Protein AF-0000000085979851 (afdb_homodimer)

Structure (mmCIF, N/CA/C/O backbone):
data_AF-0000000085979851-model_v1
#
loop_
_entity.id
_entity.type
_entity.pdbx_description
1 polymer 'Cytochrome c oxidase assembly factor 7 homolog'
#
loop_
_atom_site.group_PDB
_atom_site.id
_atom_site.type_symbol
_atom_site.label_atom_id
_atom_site.label_alt_id
_atom_site.label_comp_id
_atom_site.label_asym_id
_atom_site.label_entity_id
_atom_site.label_seq_id
_atom_site.pdbx_PDB_ins_code
_atom_site.Cartn_x
_atom_site.Cartn_y
_atom_site.Cartn_z
_atom_site.occupancy
_atom_site.B_iso_or_equiv
_atom_site.auth_seq_id
_atom_site.auth_comp_id
_atom_site.auth_asym_id
_atom_site.auth_atom_id
_atom_site.pdbx_PDB_model_num
ATOM 1 N N . MET A 1 1 ? -24.453 22.016 9.008 1 30.73 1 MET A N 1
ATOM 2 C CA . MET A 1 1 ? -23.656 22.031 10.234 1 30.73 1 MET A CA 1
ATOM 3 C C . MET A 1 1 ? -23.609 20.656 10.883 1 30.73 1 MET A C 1
ATOM 5 O O . MET A 1 1 ? -24.609 20.203 11.453 1 30.73 1 MET A O 1
ATOM 9 N N . ALA A 1 2 ? -22.734 19.75 10.273 1 41.22 2 ALA A N 1
ATOM 10 C CA . ALA A 1 2 ? -22.844 18.312 10.016 1 41.22 2 ALA A CA 1
ATOM 11 C C . ALA A 1 2 ? -22.906 17.531 11.32 1 41.22 2 ALA A C 1
ATOM 13 O O . ALA A 1 2 ? -23.562 16.484 11.398 1 41.22 2 ALA A O 1
ATOM 14 N N . PHE A 1 3 ? -21.938 17.766 12.172 1 48.91 3 PHE A N 1
ATOM 15 C CA . PHE A 1 3 ? -21.828 16.953 13.367 1 48.91 3 PHE A CA 1
ATOM 16 C C . PHE A 1 3 ? -22.75 17.469 14.469 1 48.91 3 PHE A C 1
ATOM 18 O O . PHE A 1 3 ? -22.375 17.469 15.641 1 48.91 3 PHE A O 1
ATOM 25 N N . GLY A 1 4 ? -24.047 17.828 14.141 1 63.94 4 GLY A N 1
ATOM 26 C CA . GLY A 1 4 ? -25.078 18.078 15.133 1 63.94 4 GLY A CA 1
ATOM 27 C C . GLY A 1 4 ? -24.844 19.328 15.945 1 63.94 4 GLY A C 1
ATOM 28 O O . GLY A 1 4 ? -25.438 19.5 17.016 1 63.94 4 GLY A O 1
ATOM 29 N N . PHE A 1 5 ? -23.938 20.062 15.711 1 72.06 5 PHE A N 1
ATOM 30 C CA . PHE A 1 5 ? -23.734 21.25 16.531 1 72.06 5 PHE A CA 1
ATOM 31 C C . PHE A 1 5 ? -24.75 22.344 16.172 1 72.06 5 PHE A C 1
ATOM 33 O O . PHE A 1 5 ? -25.031 22.547 14.992 1 72.06 5 PHE A O 1
ATOM 40 N N . LYS A 1 6 ? -25.438 22.75 17.094 1 69.44 6 LYS A N 1
ATOM 41 C CA . LYS A 1 6 ? -26.562 23.656 16.953 1 69.44 6 LYS A CA 1
ATOM 42 C C . LYS A 1 6 ? -26.109 25.047 16.484 1 69.44 6 LYS A C 1
ATOM 44 O O . LYS A 1 6 ? -26.906 25.812 15.938 1 69.44 6 LYS A O 1
ATOM 49 N N . SER A 1 7 ? -24.781 25.281 16.766 1 83.12 7 SER A N 1
ATOM 50 C CA . SER A 1 7 ? -24.25 26.578 16.391 1 83.12 7 SER A CA 1
ATOM 51 C C . SER A 1 7 ? -22.734 26.531 16.234 1 83.12 7 SER A C 1
ATOM 53 O O . SER A 1 7 ? -22.094 25.578 16.672 1 83.12 7 SER A O 1
ATOM 55 N N . GLU A 1 8 ? -22.141 27.531 15.547 1 83.94 8 GLU A N 1
ATOM 56 C CA . GLU A 1 8 ? -20.703 27.719 15.414 1 83.94 8 GLU A CA 1
ATOM 57 C C . GLU A 1 8 ? -20.031 27.844 16.781 1 83.94 8 GLU A C 1
ATOM 59 O O . GLU A 1 8 ? -18.922 27.344 16.984 1 83.94 8 GLU A O 1
ATOM 64 N N . ASP A 1 9 ? -20.75 28.438 17.656 1 87.44 9 ASP A N 1
ATOM 65 C CA . ASP A 1 9 ? -20.234 28.625 19.016 1 87.44 9 ASP A CA 1
ATOM 66 C C . ASP A 1 9 ? -20.094 27.281 19.734 1 87.44 9 ASP A C 1
ATOM 68 O O . ASP A 1 9 ? -19.125 27.062 20.453 1 87.44 9 ASP A O 1
ATOM 72 N N . GLU A 1 10 ? -21.078 26.438 19.641 1 87.12 10 GLU A N 1
ATOM 73 C CA . GLU A 1 10 ? -21.031 25.109 20.25 1 87.12 10 GLU A CA 1
ATOM 74 C C . GLU A 1 10 ? -19.875 24.281 19.688 1 87.12 10 GLU A C 1
ATOM 76 O O . GLU A 1 10 ? -19.203 23.562 20.422 1 87.12 10 GLU A O 1
ATOM 81 N N . LEU A 1 11 ? -19.672 24.422 18.422 1 84.19 11 LEU A N 1
ATOM 82 C CA . LEU A 1 11 ? -18.562 23.734 17.766 1 84.19 11 LEU A CA 1
ATOM 83 C C . LEU A 1 11 ? -17.219 24.219 18.297 1 84.19 11 LEU A C 1
ATOM 85 O O . LEU A 1 11 ? -16.344 23.422 18.609 1 84.19 11 LEU A O 1
ATOM 89 N N . GLN A 1 12 ? -17.125 25.453 18.422 1 89.38 12 GLN A N 1
ATOM 90 C CA . GLN A 1 12 ? -15.883 26.047 18.906 1 89.38 12 GLN A CA 1
ATOM 91 C C . GLN A 1 12 ? -15.602 25.609 20.344 1 89.38 12 GLN A C 1
ATOM 93 O O . GLN A 1 12 ? -14.453 25.312 20.703 1 89.38 12 GLN A O 1
ATOM 98 N N . GLU A 1 13 ? -16.578 25.578 21.125 1 91.62 13 GLU A N 1
ATOM 99 C CA . GLU A 1 13 ? -16.422 25.125 22.5 1 91.62 13 GLU A CA 1
ATOM 100 C C . GLU A 1 13 ? -15.984 23.656 22.547 1 91.62 13 GLU A C 1
ATOM 102 O O . GLU A 1 13 ? -15.148 23.297 23.375 1 91.62 13 GLU A O 1
ATOM 107 N N . TYR A 1 14 ? -16.594 22.906 21.766 1 90.25 14 TYR A N 1
ATOM 108 C CA . TYR A 1 14 ? -16.234 21.5 21.703 1 90.25 14 TYR A CA 1
ATOM 109 C C . TYR A 1 14 ? -14.773 21.328 21.328 1 90.25 14 TYR A C 1
ATOM 111 O O . TYR A 1 14 ? -14.055 20.547 21.938 1 90.25 14 TYR A O 1
ATOM 119 N N . LEU A 1 15 ? -14.367 22.078 20.328 1 91.5 15 LEU A N 1
ATOM 120 C CA . LEU A 1 15 ? -12.984 21.984 19.859 1 91.5 15 LEU A CA 1
ATOM 121 C C . LEU A 1 15 ? -12.008 22.422 20.938 1 91.5 15 LEU A C 1
ATOM 123 O O . LEU A 1 15 ? -10.938 21.828 21.094 1 91.5 15 LEU A O 1
ATOM 127 N N . GLU A 1 16 ? -12.352 23.406 21.672 1 94 16 GLU A N 1
ATOM 128 C CA . GLU A 1 16 ? -11.5 23.859 22.766 1 94 16 GLU A CA 1
ATOM 129 C C . GLU A 1 16 ? -11.383 22.797 23.844 1 94 16 GLU A C 1
ATOM 131 O O . GLU A 1 16 ? -10.305 22.594 24.406 1 94 16 GLU A O 1
ATOM 136 N N . LYS A 1 17 ? -12.516 22.188 24.125 1 94.62 17 LYS A N 1
ATOM 137 C CA . LYS A 1 17 ? -12.5 21.094 25.109 1 94.62 17 LYS A CA 1
ATOM 138 C C . LYS A 1 17 ? -11.609 19.953 24.641 1 94.62 17 LYS A C 1
ATOM 140 O O . LYS A 1 17 ? -10.883 19.359 25.438 1 94.62 17 LYS A O 1
ATOM 145 N N . LEU A 1 18 ? -11.688 19.672 23.375 1 94.19 18 LEU A N 1
ATOM 146 C CA . LEU A 1 18 ? -10.852 18.625 22.797 1 94.19 18 LEU A CA 1
ATOM 147 C C . LEU A 1 18 ? -9.375 18.953 22.953 1 94.19 18 LEU A C 1
ATOM 149 O O . LEU A 1 18 ? -8.578 18.094 23.328 1 94.19 18 LEU A O 1
ATOM 153 N N . GLY A 1 19 ? -9.023 20.141 22.594 1 96.44 19 GLY A N 1
ATOM 154 C CA . GLY A 1 19 ? -7.656 20.578 22.781 1 96.44 19 GLY A CA 1
ATOM 155 C C . GLY A 1 19 ? -7.16 20.438 24.203 1 96.44 19 GLY A C 1
ATOM 156 O O . GLY A 1 19 ? -6.031 19.984 24.438 1 96.44 19 GLY A O 1
ATOM 157 N N . THR A 1 20 ? -8.016 20.797 25.109 1 96.56 20 THR A N 1
ATOM 158 C CA . THR A 1 20 ? -7.672 20.672 26.516 1 96.56 20 THR A CA 1
ATOM 159 C C . THR A 1 20 ? -7.449 19.219 26.906 1 96.56 20 THR A C 1
ATOM 161 O O . THR A 1 20 ? -6.52 18.891 27.641 1 96.56 20 THR A O 1
ATOM 164 N N . GLU A 1 21 ? -8.297 18.375 26.516 1 97.31 21 GLU A N 1
ATOM 165 C CA . GLU A 1 21 ? -8.156 16.953 26.797 1 97.31 21 GLU A CA 1
ATOM 166 C C . GLU A 1 21 ? -6.844 16.406 26.234 1 97.31 21 GLU A C 1
ATOM 168 O O . GLU A 1 21 ? -6.168 15.602 26.891 1 97.31 21 GLU A O 1
ATOM 173 N N . TYR A 1 22 ? -6.539 16.828 25.031 1 97.75 22 TYR A N 1
ATOM 174 C CA . TYR A 1 22 ? -5.301 16.359 24.438 1 97.75 22 TYR A CA 1
ATOM 175 C C . TYR A 1 22 ? -4.09 16.875 25.188 1 97.75 22 TYR A C 1
ATOM 177 O O . TYR A 1 22 ? -3.104 16.156 25.375 1 97.75 22 TYR A O 1
ATOM 185 N N . LYS A 1 23 ? -4.156 18.094 25.562 1 97.06 23 LYS A N 1
ATOM 186 C CA . LYS A 1 23 ? -3.068 18.672 26.344 1 97.06 23 LYS A CA 1
ATOM 187 C C . LYS A 1 23 ? -2.865 17.922 27.656 1 97.06 23 LYS A C 1
ATOM 189 O O . LYS A 1 23 ? -1.73 17.625 28.047 1 97.06 23 LYS A O 1
ATOM 194 N N . PHE A 1 24 ? -3.953 17.656 28.312 1 97.44 24 PHE A N 1
ATOM 195 C CA . PHE A 1 24 ? -3.883 16.906 29.562 1 97.44 24 PHE A CA 1
ATOM 196 C C . PHE A 1 24 ? -3.283 15.516 29.328 1 97.44 24 PHE A C 1
ATOM 198 O O . PHE A 1 24 ? -2.379 15.094 30.047 1 97.44 24 PHE A O 1
ATOM 205 N N . SER A 1 25 ? -3.754 14.828 28.328 1 97.31 25 SER A N 1
ATOM 206 C CA . SER A 1 25 ? -3.27 13.492 27.984 1 97.31 25 SER A CA 1
ATOM 207 C C . SER A 1 25 ? -1.78 13.516 27.656 1 97.31 25 SER A C 1
ATOM 209 O O . SER A 1 25 ? -1.038 12.609 28.062 1 97.31 25 SER A O 1
ATOM 211 N N . CYS A 1 26 ? -1.354 14.516 26.969 1 97 26 CYS A N 1
ATOM 212 C CA . CYS A 1 26 ? 0.036 14.617 26.531 1 97 26 CYS A CA 1
ATOM 213 C C . CYS A 1 26 ? 0.938 15.031 27.688 1 97 26 CYS A C 1
ATOM 215 O O . CYS A 1 26 ? 1.883 14.32 28.031 1 97 26 CYS A O 1
ATOM 217 N N . PHE A 1 27 ? 0.613 16.094 28.328 1 95.56 27 PHE A N 1
ATOM 218 C CA . PHE A 1 27 ? 1.57 16.719 29.234 1 95.56 27 PHE A CA 1
ATOM 219 C C . PHE A 1 27 ? 1.386 16.203 30.656 1 95.56 27 PHE A C 1
ATOM 221 O O . PHE A 1 27 ? 2.348 16.125 31.422 1 95.56 27 PHE A O 1
ATOM 228 N N . LYS A 1 28 ? 0.237 15.836 31.016 1 95.12 28 LYS A N 1
ATOM 229 C CA . LYS A 1 28 ? 0.011 15.352 32.375 1 95.12 28 LYS A CA 1
ATOM 230 C C . LYS A 1 28 ? 0.169 13.836 32.438 1 95.12 28 LYS A C 1
ATOM 232 O O . LYS A 1 28 ? 0.822 13.32 33.344 1 95.12 28 LYS A O 1
ATOM 237 N N . GLU A 1 29 ? -0.363 13.133 31.469 1 95.81 29 GLU A N 1
ATOM 238 C CA . GLU A 1 29 ? -0.353 11.68 31.516 1 95.81 29 GLU A CA 1
ATOM 239 C C . GLU A 1 29 ? 0.835 11.109 30.75 1 95.81 29 GLU A C 1
ATOM 241 O O . GLU A 1 29 ? 1.104 9.914 30.797 1 95.81 29 GLU A O 1
ATOM 246 N N . ASN A 1 30 ? 1.501 11.938 30.031 1 93.81 30 ASN A N 1
ATOM 247 C CA . ASN A 1 30 ? 2.623 11.523 29.203 1 93.81 30 ASN A CA 1
ATOM 248 C C . ASN A 1 30 ? 2.223 10.414 28.219 1 93.81 30 ASN A C 1
ATOM 250 O O . ASN A 1 30 ? 2.955 9.438 28.047 1 93.81 30 ASN A O 1
ATOM 254 N N . ASN A 1 31 ? 1.046 10.469 27.766 1 96.88 31 ASN A N 1
ATOM 255 C CA . ASN A 1 31 ? 0.51 9.539 26.781 1 96.88 31 ASN A CA 1
ATOM 256 C C . ASN A 1 31 ? 0.939 9.922 25.359 1 96.88 31 ASN A C 1
ATOM 258 O O . ASN A 1 31 ? 0.528 10.961 24.844 1 96.88 31 ASN A O 1
ATOM 262 N N . SER A 1 32 ? 1.7 9.07 24.688 1 97.62 32 SER A N 1
ATOM 263 C CA . SER A 1 32 ? 2.27 9.391 23.391 1 97.62 32 SER A CA 1
ATOM 264 C C . SER A 1 32 ? 1.179 9.617 22.344 1 97.62 32 SER A C 1
ATOM 266 O O . SER A 1 32 ? 1.303 10.5 21.484 1 97.62 32 SER A O 1
ATOM 268 N N . GLU A 1 33 ? 0.153 8.82 22.438 1 97.44 33 GLU A N 1
ATOM 269 C CA . GLU A 1 33 ? -0.954 9.023 21.516 1 97.44 33 GLU A CA 1
ATOM 270 C C . GLU A 1 33 ? -1.636 10.367 21.75 1 97.44 33 GLU A C 1
ATOM 272 O O . GLU A 1 33 ? -2.025 11.047 20.797 1 97.44 33 GLU A O 1
ATOM 277 N N . GLY A 1 34 ? -1.809 10.672 23 1 97.94 34 GLY A N 1
ATOM 278 C CA . GLY A 1 34 ? -2.359 11.977 23.344 1 97.94 34 GLY A CA 1
ATOM 279 C C . GLY A 1 34 ? -1.536 13.125 22.797 1 97.94 34 GLY A C 1
ATOM 280 O O . GLY A 1 34 ? -2.088 14.125 22.328 1 97.94 34 GLY A O 1
ATOM 281 N N . CYS A 1 35 ? -0.25 13.016 22.875 1 98.44 35 CYS A N 1
ATOM 282 C CA . CYS A 1 35 ? 0.635 14.047 22.344 1 98.44 35 CYS A CA 1
ATOM 283 C C . CYS A 1 35 ? 0.501 14.148 20.828 1 98.44 35 CYS A C 1
ATOM 285 O O . CYS A 1 35 ? 0.502 15.25 20.266 1 98.44 35 CYS A O 1
ATOM 287 N N . HIS A 1 36 ? 0.384 12.992 20.156 1 98.38 36 HIS A N 1
ATOM 288 C CA . HIS A 1 36 ? 0.204 13.039 18.719 1 98.38 36 HIS A CA 1
ATOM 289 C C . HIS A 1 36 ? -1.096 13.75 18.344 1 98.38 36 HIS A C 1
ATOM 291 O O . HIS A 1 36 ? -1.114 14.586 17.438 1 98.38 36 HIS A O 1
ATOM 297 N N . LEU A 1 37 ? -2.141 13.406 19.109 1 97.12 37 LEU A N 1
ATOM 298 C CA . LEU A 1 37 ? -3.434 14.031 18.859 1 97.12 37 LEU A CA 1
ATOM 299 C C . LEU A 1 37 ? -3.367 15.531 19.094 1 97.12 37 LEU A C 1
ATOM 301 O O . LEU A 1 37 ? -3.994 16.312 18.375 1 97.12 37 LEU A O 1
ATOM 305 N N . LEU A 1 38 ? -2.641 15.938 20.062 1 97.94 38 LEU A N 1
ATOM 306 C CA . LEU A 1 38 ? -2.434 17.359 20.312 1 97.94 38 LEU A CA 1
ATOM 307 C C . LEU A 1 38 ? -1.729 18.016 19.141 1 97.94 38 LEU A C 1
ATOM 309 O O . LEU A 1 38 ? -2.115 19.109 18.703 1 97.94 38 LEU A O 1
ATOM 313 N N . GLY A 1 39 ? -0.693 17.359 18.609 1 97.81 39 GLY A N 1
ATOM 314 C CA . GLY A 1 39 ? -0.039 17.875 17.406 1 97.81 39 GLY A CA 1
ATOM 315 C C . GLY A 1 39 ? -0.985 18.047 16.234 1 97.81 39 GLY A C 1
ATOM 316 O O . GLY A 1 39 ? -0.983 19.094 15.578 1 97.81 39 GLY A O 1
ATOM 317 N N . ASP A 1 40 ? -1.811 17.031 16.031 1 94.88 40 ASP A N 1
ATOM 318 C CA . ASP A 1 40 ? -2.795 17.109 14.961 1 94.88 40 ASP A CA 1
ATOM 319 C C . ASP A 1 40 ? -3.775 18.25 15.188 1 94.88 40 ASP A C 1
ATOM 321 O O . ASP A 1 40 ? -4.148 18.953 14.242 1 94.88 40 ASP A O 1
ATOM 325 N N . TYR A 1 41 ? -4.234 18.406 16.391 1 95.06 41 TYR A N 1
ATOM 326 C CA . TYR A 1 41 ? -5.145 19.469 16.766 1 95.06 41 TYR A CA 1
ATOM 327 C C . TYR A 1 41 ? -4.523 20.844 16.5 1 95.06 41 TYR A C 1
ATOM 329 O O . TYR A 1 41 ? -5.16 21.719 15.914 1 95.06 41 TYR A O 1
ATOM 337 N N . LEU A 1 42 ? -3.303 21.016 16.891 1 96.62 42 LEU A N 1
ATOM 338 C CA . LEU A 1 42 ? -2.588 22.266 16.688 1 96.62 42 LEU A CA 1
ATOM 339 C C . LEU A 1 42 ? -2.416 22.562 15.195 1 96.62 42 LEU A C 1
ATOM 341 O O . LEU A 1 42 ? -2.527 23.719 14.766 1 96.62 42 LEU A O 1
ATOM 345 N N . GLU A 1 43 ? -2.188 21.5 14.445 1 92.5 43 GLU A N 1
ATOM 346 C CA . GLU A 1 43 ? -1.985 21.656 13.008 1 92.5 43 GLU A CA 1
ATOM 347 C C . GLU A 1 43 ? -3.301 21.953 12.297 1 92.5 43 GLU A C 1
ATOM 349 O O . GLU A 1 43 ? -3.402 22.938 11.555 1 92.5 43 GLU A O 1
ATOM 354 N N . ALA A 1 44 ? -4.312 21.125 12.602 1 88.31 44 ALA A N 1
ATOM 355 C CA . ALA A 1 44 ? -5.508 21.109 11.766 1 88.31 44 ALA A CA 1
ATOM 356 C C . ALA A 1 44 ? -6.555 22.094 12.281 1 88.31 44 ALA A C 1
ATOM 358 O O . ALA A 1 44 ? -7.328 22.641 11.5 1 88.31 44 ALA A O 1
ATOM 359 N N . VAL A 1 45 ? -6.617 22.266 13.562 1 89.12 45 VAL A N 1
ATOM 360 C CA . VAL A 1 45 ? -7.672 23.094 14.148 1 89.12 45 VAL A CA 1
ATOM 361 C C . VAL A 1 45 ? -7.133 24.484 14.461 1 89.12 45 VAL A C 1
ATOM 363 O O . VAL A 1 45 ? -7.688 25.484 14 1 89.12 45 VAL A O 1
ATOM 366 N N . LYS A 1 46 ? -5.992 24.578 15.086 1 93.44 46 LYS A N 1
ATOM 367 C CA . LYS A 1 46 ? -5.453 25.859 15.508 1 93.44 46 LYS A CA 1
ATOM 368 C C . LYS A 1 46 ? -4.586 26.484 14.414 1 93.44 46 LYS A C 1
ATOM 370 O O . LYS A 1 46 ? -4.273 27.672 14.469 1 93.44 46 LYS A O 1
ATOM 375 N N . LYS A 1 47 ? -4.098 25.719 13.5 1 91.56 47 LYS A N 1
ATOM 376 C CA . LYS A 1 47 ? -3.186 26.141 12.438 1 91.56 47 LYS A CA 1
ATOM 377 C C . LYS A 1 47 ? -1.903 26.734 13.023 1 91.56 47 LYS A C 1
ATOM 379 O O . LYS A 1 47 ? -1.33 27.656 12.453 1 91.56 47 LYS A O 1
ATOM 384 N N . ASP A 1 48 ? -1.604 26.281 14.188 1 94.94 48 ASP A N 1
ATOM 385 C CA . ASP A 1 48 ? -0.356 26.641 14.859 1 94.94 48 ASP A CA 1
ATOM 386 C C . ASP A 1 48 ? 0.748 25.625 14.539 1 94.94 48 ASP A C 1
ATOM 388 O O . ASP A 1 48 ? 1.062 24.766 15.359 1 94.94 48 ASP A O 1
ATOM 392 N N . PHE A 1 49 ? 1.393 25.828 13.43 1 94.88 49 PHE A N 1
ATOM 393 C CA . PHE A 1 49 ? 2.365 24.891 12.898 1 94.88 49 PHE A CA 1
ATOM 394 C C . PHE A 1 49 ? 3.623 24.859 13.766 1 94.88 49 PHE A C 1
ATOM 396 O O . PHE A 1 49 ? 4.246 23.812 13.93 1 94.88 49 PHE A O 1
ATOM 403 N N . VAL A 1 50 ? 4 25.953 14.328 1 96.44 50 VAL A N 1
ATOM 404 C CA . VAL A 1 50 ? 5.203 26.047 15.148 1 96.44 50 VAL A CA 1
ATOM 405 C C . VAL A 1 50 ? 5.047 25.203 16.406 1 96.44 50 VAL A C 1
ATOM 407 O O . VAL A 1 50 ? 5.941 24.422 16.75 1 96.44 50 VAL A O 1
ATOM 410 N N . SER A 1 51 ? 3.883 25.328 17.016 1 97.31 51 SER A N 1
ATOM 411 C CA . SER A 1 51 ? 3.639 24.516 18.203 1 97.31 51 SER A CA 1
ATOM 412 C C . SER A 1 51 ? 3.482 23.047 17.844 1 97.31 51 SER A C 1
ATOM 414 O O . SER A 1 51 ? 3.939 22.172 18.578 1 97.31 51 SER A O 1
ATOM 416 N N . ALA A 1 52 ? 2.852 22.766 16.672 1 97.69 52 ALA A N 1
ATOM 417 C CA . ALA A 1 52 ? 2.652 21.391 16.234 1 97.69 52 ALA A CA 1
ATOM 418 C C . ALA A 1 52 ? 3.986 20.672 16.031 1 97.69 52 ALA A C 1
ATOM 420 O O . ALA A 1 52 ? 4.184 19.562 16.516 1 97.69 52 ALA A O 1
ATOM 421 N N . ILE A 1 53 ? 4.852 21.328 15.375 1 97.5 53 ILE A N 1
ATOM 422 C CA . ILE A 1 53 ? 6.152 20.75 15.078 1 97.5 53 ILE A CA 1
ATOM 423 C C . ILE A 1 53 ? 6.879 20.406 16.375 1 97.5 53 ILE A C 1
ATOM 425 O O . ILE A 1 53 ? 7.527 19.359 16.469 1 97.5 53 ILE A O 1
ATOM 429 N N . LYS A 1 54 ? 6.801 21.297 17.297 1 97.62 54 LYS A N 1
ATOM 430 C CA . LYS A 1 54 ? 7.457 21.062 18.578 1 97.62 54 LYS A CA 1
ATOM 431 C C . LYS A 1 54 ? 6.887 19.844 19.281 1 97.62 54 LYS A C 1
ATOM 433 O O . LYS A 1 54 ? 7.633 19.031 19.844 1 97.62 54 LYS A O 1
ATOM 438 N N . VAL A 1 55 ? 5.586 19.703 19.219 1 98.38 55 VAL A N 1
ATOM 439 C CA . VAL A 1 55 ? 4.926 18.578 19.875 1 98.38 55 VAL A CA 1
ATOM 440 C C . VAL A 1 55 ? 5.305 17.281 19.156 1 98.38 55 VAL A C 1
ATOM 442 O O . VAL A 1 55 ? 5.652 16.281 19.812 1 98.38 55 VAL A O 1
ATOM 445 N N . PHE A 1 56 ? 5.277 17.266 17.812 1 98.56 56 PHE A N 1
ATOM 446 C CA . PHE A 1 56 ? 5.633 16.062 17.078 1 98.56 56 PHE A CA 1
ATOM 447 C C . PHE A 1 56 ? 7.082 15.664 17.344 1 98.56 56 PHE A C 1
ATOM 449 O O . PHE A 1 56 ? 7.375 14.484 17.578 1 98.56 56 PHE A O 1
ATOM 456 N N . LYS A 1 57 ? 7.949 16.656 17.328 1 98.44 57 LYS A N 1
ATOM 457 C CA . LYS A 1 57 ? 9.359 16.359 17.562 1 98.44 57 LYS A CA 1
ATOM 458 C C . LYS A 1 57 ? 9.578 15.781 18.953 1 98.44 57 LYS A C 1
ATOM 460 O O . LYS A 1 57 ? 10.266 14.766 19.109 1 98.44 57 LYS A O 1
ATOM 465 N N . SER A 1 58 ? 9.047 16.453 19.922 1 98.06 58 SER A N 1
ATOM 466 C CA . SER A 1 58 ? 9.219 15.992 21.297 1 98.06 58 SER A CA 1
ATOM 467 C C . SER A 1 58 ? 8.625 14.602 21.5 1 98.06 58 SER A C 1
ATOM 469 O O . SER A 1 58 ? 9.219 13.758 22.172 1 98.06 58 SER A O 1
ATOM 471 N N . ASN A 1 59 ? 7.434 14.367 20.953 1 98.56 59 ASN A N 1
ATOM 472 C CA . ASN A 1 59 ? 6.785 13.07 21.078 1 98.56 59 ASN A CA 1
ATOM 473 C C . ASN A 1 59 ? 7.605 11.969 20.406 1 98.56 59 ASN A C 1
ATOM 475 O O . ASN A 1 59 ? 7.66 10.844 20.906 1 98.56 59 ASN A O 1
ATOM 479 N N . CYS A 1 60 ? 8.211 12.273 19.312 1 98.5 60 CYS A N 1
ATOM 480 C CA . CYS A 1 60 ? 9.125 11.344 18.641 1 98.5 60 CYS A CA 1
ATOM 481 C C . CYS A 1 60 ? 10.344 11.062 19.516 1 98.5 60 CYS A C 1
ATOM 483 O O . CYS A 1 60 ? 10.656 9.898 19.797 1 98.5 60 CYS A O 1
ATOM 485 N N . ASP A 1 61 ? 11 12.086 19.938 1 98.31 61 ASP A N 1
ATOM 486 C CA . ASP A 1 61 ? 12.297 11.969 20.594 1 98.31 61 ASP A CA 1
ATOM 487 C C . ASP A 1 61 ? 12.148 11.398 22 1 98.31 61 ASP A C 1
ATOM 489 O O . ASP A 1 61 ? 12.938 10.555 22.422 1 98.31 61 ASP A O 1
ATOM 493 N N . ASP A 1 62 ? 11.094 11.805 22.672 1 97.5 62 ASP A N 1
ATOM 494 C CA . ASP A 1 62 ? 10.969 11.469 24.094 1 97.5 62 ASP A CA 1
ATOM 495 C C . ASP A 1 62 ? 10.125 10.219 24.281 1 97.5 62 ASP A C 1
ATOM 497 O O . ASP A 1 62 ? 10.445 9.359 25.109 1 97.5 62 ASP A O 1
ATOM 501 N N . ASN A 1 63 ? 9.062 10.078 23.5 1 97.56 63 ASN A N 1
ATOM 502 C CA . ASN A 1 63 ? 8.125 8.977 23.719 1 97.56 63 ASN A CA 1
ATOM 503 C C . ASN A 1 63 ? 8.266 7.902 22.641 1 97.56 63 ASN A C 1
ATOM 505 O O . ASN A 1 63 ? 7.523 6.918 22.641 1 97.56 63 ASN A O 1
ATOM 509 N N . LYS A 1 64 ? 9.133 8.109 21.703 1 98.06 64 LYS A N 1
ATOM 510 C CA . LYS A 1 64 ? 9.391 7.148 20.641 1 98.06 64 LYS A CA 1
ATOM 511 C C . LYS A 1 64 ? 8.117 6.84 19.859 1 98.06 64 LYS A C 1
ATOM 513 O O . LYS A 1 64 ? 7.816 5.676 19.594 1 98.06 64 LYS A O 1
ATOM 518 N N . HIS A 1 65 ? 7.355 7.836 19.578 1 98.31 65 HIS A N 1
ATOM 519 C CA . HIS A 1 65 ? 6.137 7.691 18.797 1 98.31 65 HIS A CA 1
ATOM 520 C C . HIS A 1 65 ? 6.418 7.809 17.312 1 98.31 65 HIS A C 1
ATOM 522 O O . HIS A 1 65 ? 6.562 8.914 16.781 1 98.31 65 HIS A O 1
ATOM 528 N N . GLY A 1 66 ? 6.387 6.723 16.578 1 98.19 66 GLY A N 1
ATOM 529 C CA . GLY A 1 66 ? 6.809 6.633 15.195 1 98.19 66 GLY A CA 1
ATOM 530 C C . GLY A 1 66 ? 6.035 7.562 14.281 1 98.19 66 GLY A C 1
ATOM 531 O O . GLY A 1 66 ? 6.621 8.227 13.422 1 98.19 66 GLY A O 1
ATOM 532 N N . LYS A 1 67 ? 4.715 7.602 14.492 1 97.38 67 LYS A N 1
ATOM 533 C CA . LYS A 1 67 ? 3.883 8.461 13.648 1 97.38 67 LYS A CA 1
ATOM 534 C C . LYS A 1 67 ? 4.25 9.93 13.836 1 97.38 67 LYS A C 1
ATOM 536 O O . LYS A 1 67 ? 4.234 10.703 12.867 1 97.38 67 LYS A O 1
ATOM 541 N N . SER A 1 68 ? 4.566 10.297 15.031 1 98.62 68 SER A N 1
ATOM 542 C CA . SER A 1 68 ? 4.984 11.672 15.289 1 98.62 68 SER A CA 1
ATOM 543 C C . SER A 1 68 ? 6.336 11.961 14.648 1 98.62 68 SER A C 1
ATOM 545 O O . SER A 1 68 ? 6.59 13.086 14.203 1 98.62 68 SER A O 1
ATOM 547 N N . CYS A 1 69 ? 7.234 10.977 14.656 1 98.81 69 CYS A N 1
ATOM 548 C CA . CYS A 1 69 ? 8.492 11.148 13.945 1 98.81 69 CYS A CA 1
ATOM 549 C C . CYS A 1 69 ? 8.242 11.422 12.461 1 98.81 69 CYS A C 1
ATOM 551 O O . CYS A 1 69 ? 8.852 12.32 11.883 1 98.81 69 CYS A O 1
ATOM 553 N N . PHE A 1 70 ? 7.398 10.727 11.898 1 98.5 70 PHE A N 1
ATOM 554 C CA . PHE A 1 70 ? 7.051 10.875 10.492 1 98.5 70 PHE A CA 1
ATOM 555 C C . PHE A 1 70 ? 6.453 12.25 10.227 1 98.5 70 PHE A C 1
ATOM 557 O O . PHE A 1 70 ? 6.789 12.898 9.234 1 98.5 70 PHE A O 1
ATOM 564 N N . LYS A 1 71 ? 5.52 12.648 11.102 1 97.31 71 LYS A N 1
ATOM 565 C CA . LYS A 1 71 ? 4.918 13.969 10.961 1 97.31 71 LYS A CA 1
ATOM 566 C C . LYS A 1 71 ? 5.977 15.07 11.008 1 97.31 71 LYS A C 1
ATOM 568 O O . LYS A 1 71 ? 5.961 15.992 10.195 1 97.31 71 LYS A O 1
ATOM 573 N N . TYR A 1 72 ? 6.848 14.961 11.977 1 98.06 72 TYR A N 1
ATOM 574 C CA . TYR A 1 72 ? 7.918 15.945 12.07 1 98.06 72 TYR A CA 1
ATOM 575 C C . TYR A 1 72 ? 8.773 15.945 10.805 1 98.06 72 TYR A C 1
ATOM 577 O O . TYR A 1 72 ? 9.141 17.016 10.297 1 98.06 72 TYR A O 1
ATOM 585 N N . ALA A 1 73 ? 9.078 14.766 10.281 1 97.5 73 ALA A N 1
ATOM 586 C CA . ALA A 1 73 ? 9.828 14.648 9.031 1 97.5 73 ALA A CA 1
ATOM 587 C C . ALA A 1 73 ? 9.109 15.359 7.891 1 97.5 73 ALA A C 1
ATOM 589 O O . ALA A 1 73 ? 9.734 16.094 7.121 1 97.5 73 ALA A O 1
ATOM 590 N N . ASN A 1 74 ? 7.848 15.172 7.797 1 94.5 74 ASN A N 1
ATOM 591 C CA . ASN A 1 74 ? 7.062 15.828 6.754 1 94.5 74 ASN A CA 1
ATOM 592 C C . ASN A 1 74 ? 7.125 17.344 6.879 1 94.5 74 ASN A C 1
ATOM 594 O O . ASN A 1 74 ? 7.246 18.047 5.875 1 94.5 74 ASN A O 1
ATOM 598 N N . PHE A 1 75 ? 7.008 17.828 8.102 1 94.19 75 PHE A N 1
ATOM 599 C CA . PHE A 1 75 ? 7.043 19.266 8.328 1 94.19 75 PHE A CA 1
ATOM 600 C C . PHE A 1 75 ? 8.375 19.859 7.867 1 94.19 75 PHE A C 1
ATOM 602 O O . PHE A 1 75 ? 8.406 20.891 7.191 1 94.19 75 PHE A O 1
ATOM 609 N N . THR A 1 76 ? 9.469 19.188 8.172 1 93.88 76 THR A N 1
ATOM 610 C CA . THR A 1 76 ? 10.789 19.688 7.824 1 93.88 76 THR A CA 1
ATOM 611 C C . THR A 1 76 ? 11.07 19.5 6.34 1 93.88 76 THR A C 1
ATOM 613 O O . THR A 1 76 ? 11.859 20.234 5.75 1 93.88 76 THR A O 1
ATOM 616 N N . TYR A 1 77 ? 10.422 18.531 5.75 1 90.44 77 TYR A N 1
ATOM 617 C CA . TYR A 1 77 ? 10.547 18.312 4.312 1 90.44 77 TYR A CA 1
ATOM 618 C C . TYR A 1 77 ? 9.859 19.438 3.535 1 90.44 77 TYR A C 1
ATOM 620 O O . TYR A 1 77 ? 10.398 19.922 2.541 1 90.44 77 TYR A O 1
ATOM 628 N N . LEU A 1 78 ? 8.734 19.891 4.113 1 85.88 78 LEU A N 1
ATOM 629 C CA . LEU A 1 78 ? 7.883 20.844 3.402 1 85.88 78 LEU A CA 1
ATOM 630 C C . LEU A 1 78 ? 8.164 22.266 3.855 1 85.88 78 LEU A C 1
ATOM 632 O O . LEU A 1 78 ? 7.766 23.219 3.189 1 85.88 78 LEU A O 1
ATOM 636 N N . GLY A 1 79 ? 8.82 22.438 4.898 1 87.38 79 GLY A N 1
ATOM 637 C CA . GLY A 1 79 ? 9.023 23.75 5.477 1 87.38 79 GLY A CA 1
ATOM 638 C C . GLY A 1 79 ? 7.75 24.359 6.043 1 87.38 79 GLY A C 1
ATOM 639 O O . GLY A 1 79 ? 7.426 25.516 5.758 1 87.38 79 GLY A O 1
ATOM 640 N N . LYS A 1 80 ? 7.027 23.531 6.742 1 86.19 80 LYS A N 1
ATOM 641 C CA . LYS A 1 80 ? 5.797 24 7.367 1 86.19 80 LYS A CA 1
ATOM 642 C C . LYS A 1 80 ? 6.035 24.406 8.82 1 86.19 80 LYS A C 1
ATOM 644 O O . LYS A 1 80 ? 6.117 23.547 9.703 1 86.19 80 LYS A O 1
ATOM 649 N N . GLY A 1 81 ? 6.012 25.609 9.117 1 87.44 81 GLY A N 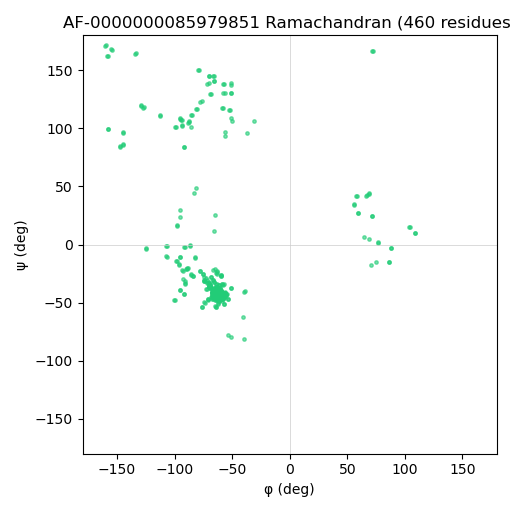1
ATOM 650 C CA . GLY A 1 81 ? 6.27 26.094 10.469 1 87.44 81 GLY A CA 1
ATOM 651 C C . GLY A 1 81 ? 7.742 26.094 10.836 1 87.44 81 GLY A C 1
ATOM 652 O O . GLY A 1 81 ? 8.102 26.312 11.992 1 87.44 81 GLY A O 1
ATOM 653 N N . CYS A 1 82 ? 8.539 25.688 9.867 1 89.56 82 CYS A N 1
ATOM 654 C CA . CYS A 1 82 ? 9.992 25.656 10 1 89.56 82 CYS A CA 1
ATOM 655 C C . CYS A 1 82 ? 10.664 25.766 8.633 1 89.56 82 CYS A C 1
ATOM 657 O O . CYS A 1 82 ? 9.984 25.844 7.609 1 89.56 82 CYS A O 1
ATOM 659 N N . GLU A 1 83 ? 11.914 26 8.617 1 89.31 83 GLU A N 1
ATOM 660 C CA . GLU A 1 83 ? 12.648 25.984 7.359 1 89.31 83 GLU A CA 1
ATOM 661 C C . GLU A 1 83 ? 12.758 24.562 6.801 1 89.31 83 GLU A C 1
ATOM 663 O O . GLU A 1 83 ? 12.844 23.594 7.559 1 89.31 83 GLU A O 1
ATOM 668 N N . ILE A 1 84 ? 12.719 24.5 5.516 1 88.56 84 ILE A N 1
ATOM 669 C CA . ILE A 1 84 ? 12.953 23.219 4.852 1 88.56 84 ILE A CA 1
ATOM 670 C C . ILE A 1 84 ? 14.32 22.688 5.25 1 88.56 84 ILE A C 1
ATOM 672 O O . ILE A 1 84 ? 15.305 23.422 5.293 1 88.56 84 ILE A O 1
ATOM 676 N N . ASN A 1 85 ? 14.414 21.5 5.652 1 91.38 85 ASN A N 1
ATOM 677 C CA . ASN A 1 85 ? 15.641 20.781 5.973 1 91.38 85 ASN A CA 1
ATOM 678 C C . ASN A 1 85 ? 15.539 19.312 5.586 1 91.38 85 ASN A C 1
ATOM 680 O O . ASN A 1 85 ? 15.07 18.484 6.375 1 91.38 85 ASN A O 1
ATOM 684 N N . LYS A 1 86 ? 16.016 18.938 4.465 1 89.75 86 LYS A N 1
ATOM 685 C CA . LYS A 1 86 ? 15.852 17.594 3.895 1 89.75 86 LYS A CA 1
ATOM 686 C C . LYS A 1 86 ? 16.656 16.562 4.684 1 89.75 86 LYS A C 1
ATOM 688 O O . LYS A 1 86 ? 16.219 15.414 4.816 1 89.75 86 LYS A O 1
ATOM 693 N N . ARG A 1 87 ? 17.797 16.984 5.145 1 92.56 87 ARG A N 1
ATOM 694 C CA . ARG A 1 87 ? 18.594 16.078 5.957 1 92.56 87 ARG A CA 1
ATOM 695 C C . ARG A 1 87 ? 17.859 15.703 7.242 1 92.56 87 ARG A C 1
ATOM 697 O O . ARG A 1 87 ? 17.797 14.523 7.602 1 92.56 87 ARG A O 1
ATOM 704 N N . THR A 1 88 ? 17.328 16.734 7.867 1 95.06 88 THR A N 1
ATOM 705 C CA . THR A 1 88 ? 16.547 16.469 9.07 1 95.06 88 THR A CA 1
ATOM 706 C C . THR A 1 88 ? 15.344 15.594 8.766 1 95.06 88 THR A C 1
ATOM 708 O O . THR A 1 88 ? 15.031 14.672 9.523 1 95.06 88 THR A O 1
ATOM 711 N N . SER A 1 89 ? 14.695 15.891 7.656 1 95.44 89 SER A N 1
ATOM 712 C CA . SER A 1 89 ? 13.547 15.078 7.25 1 95.44 89 SER A CA 1
ATOM 713 C C . SER A 1 89 ? 13.93 13.609 7.094 1 95.44 89 SER A C 1
ATOM 715 O O . SER A 1 89 ? 13.266 12.734 7.641 1 95.44 89 SER A O 1
ATOM 717 N N . PHE A 1 90 ? 15.07 13.391 6.434 1 96.44 90 PHE A N 1
ATOM 718 C CA . PHE A 1 90 ? 15.547 12.031 6.207 1 96.44 90 PHE A CA 1
ATOM 719 C C . PHE A 1 90 ? 15.82 11.328 7.531 1 96.44 90 PHE A C 1
ATOM 721 O O . PHE A 1 90 ? 15.398 10.188 7.73 1 96.44 90 PHE A O 1
ATOM 728 N N . ASP A 1 91 ? 16.469 11.984 8.422 1 97.94 91 ASP A N 1
ATOM 729 C CA . ASP A 1 91 ? 16.828 11.398 9.711 1 97.94 91 ASP A CA 1
ATOM 730 C C . ASP A 1 91 ? 15.578 10.992 10.492 1 97.94 91 ASP A C 1
ATOM 732 O O . ASP A 1 91 ? 15.562 9.945 11.148 1 97.94 91 ASP A O 1
ATOM 736 N N . TYR A 1 92 ? 14.57 11.805 10.367 1 98.5 92 TYR A N 1
ATOM 737 C CA . TYR A 1 92 ? 13.375 11.508 11.156 1 98.5 92 TYR A CA 1
ATOM 738 C C . TYR A 1 92 ? 12.477 10.516 10.43 1 98.5 92 TYR A C 1
ATOM 740 O O . TYR A 1 92 ? 11.711 9.781 11.07 1 98.5 92 TYR A O 1
ATOM 748 N N . TYR A 1 93 ? 12.516 10.414 9.094 1 98.31 93 TYR A N 1
ATOM 749 C CA . TYR A 1 93 ? 11.891 9.281 8.414 1 98.31 93 TYR A CA 1
ATOM 750 C C . TYR A 1 93 ? 12.523 7.965 8.859 1 98.31 93 TYR A C 1
ATOM 752 O O . TYR A 1 93 ? 11.812 6.988 9.117 1 98.31 93 TYR A O 1
ATOM 760 N N . LYS A 1 94 ? 13.828 7.953 8.984 1 98.5 94 LYS A N 1
ATOM 761 C CA . LYS A 1 94 ? 14.531 6.766 9.461 1 98.5 94 LYS A CA 1
ATOM 762 C C . LYS A 1 94 ? 14.102 6.398 10.875 1 98.5 94 LYS A C 1
ATOM 764 O O . LYS A 1 94 ? 13.898 5.223 11.188 1 98.5 94 LYS A O 1
ATOM 769 N N . LYS A 1 95 ? 13.977 7.422 11.688 1 98.62 95 LYS A N 1
ATOM 770 C CA . LYS A 1 95 ? 13.516 7.176 13.055 1 98.62 95 LYS A CA 1
ATOM 771 C C . LYS A 1 95 ? 12.117 6.562 13.055 1 98.62 95 LYS A C 1
ATOM 773 O O . LYS A 1 95 ? 11.836 5.641 13.82 1 98.62 95 LYS A O 1
ATOM 778 N N . ALA A 1 96 ? 11.25 7.133 12.258 1 98.69 96 ALA A N 1
ATOM 779 C CA . ALA A 1 96 ? 9.906 6.574 12.133 1 98.69 96 ALA A CA 1
ATOM 780 C C . ALA A 1 96 ? 9.961 5.105 11.727 1 98.69 96 ALA A C 1
ATOM 782 O O . ALA A 1 96 ? 9.25 4.273 12.297 1 98.69 96 ALA A O 1
ATOM 783 N N . CYS A 1 97 ? 10.797 4.773 10.797 1 98.5 97 CYS A N 1
ATOM 784 C CA . CYS A 1 97 ? 10.953 3.4 10.336 1 98.5 97 CYS A CA 1
ATOM 785 C C . CYS A 1 97 ? 11.461 2.504 11.461 1 98.5 97 CYS A C 1
ATOM 787 O O . CYS A 1 97 ? 10.953 1.398 11.656 1 98.5 97 CYS A O 1
ATOM 789 N N . ASP A 1 98 ? 12.438 2.971 12.18 1 98.06 98 ASP A N 1
ATOM 790 C CA . ASP A 1 98 ? 13.008 2.221 13.297 1 98.06 98 ASP A CA 1
ATOM 791 C C . ASP A 1 98 ? 11.945 1.926 14.359 1 98.06 98 ASP A C 1
ATOM 793 O O . ASP A 1 98 ? 12.031 0.917 15.062 1 98.06 98 ASP A O 1
ATOM 797 N N . LEU A 1 99 ? 10.969 2.783 14.391 1 97.62 99 LEU A N 1
ATOM 798 C CA . LEU A 1 99 ? 9.883 2.631 15.352 1 97.62 99 LEU A CA 1
ATOM 799 C C . LEU A 1 99 ? 8.672 1.954 14.711 1 97.62 99 LEU A C 1
ATOM 801 O O . LEU A 1 99 ? 7.547 2.113 15.18 1 97.62 99 LEU A O 1
ATOM 805 N N . ASN A 1 100 ? 8.906 1.335 13.57 1 94.94 100 ASN A N 1
ATOM 806 C CA . ASN A 1 100 ? 7.98 0.445 12.875 1 94.94 100 ASN A CA 1
ATOM 807 C C . ASN A 1 100 ? 6.82 1.217 12.258 1 94.94 100 ASN A C 1
ATOM 809 O O . ASN A 1 100 ? 5.695 0.713 12.195 1 94.94 100 ASN A O 1
ATOM 813 N N . TYR A 1 101 ? 6.996 2.457 11.969 1 96.56 101 TYR A N 1
ATOM 814 C CA . TYR A 1 101 ? 6.062 3.205 11.133 1 96.56 101 TYR A CA 1
ATOM 815 C C . TYR A 1 101 ? 6.496 3.178 9.672 1 96.56 101 TYR A C 1
ATOM 817 O O . TYR A 1 101 ? 7.324 3.984 9.25 1 96.56 101 TYR A O 1
ATOM 825 N N . MET A 1 102 ? 5.828 2.342 8.891 1 96.94 102 MET A N 1
ATOM 826 C CA . MET A 1 102 ? 6.355 1.844 7.621 1 96.94 102 MET A CA 1
ATOM 827 C C . MET A 1 102 ? 6.434 2.963 6.586 1 96.94 102 MET A C 1
ATOM 829 O O . MET A 1 102 ? 7.266 2.918 5.676 1 96.94 102 MET A O 1
ATOM 833 N N . GLU A 1 103 ? 5.562 3.969 6.719 1 96.94 103 GLU A N 1
ATOM 834 C CA . GLU A 1 103 ? 5.688 5.109 5.816 1 96.94 103 GLU A CA 1
ATOM 835 C C . GLU A 1 103 ? 7.066 5.758 5.934 1 96.94 103 GLU A C 1
ATOM 837 O O . GLU A 1 103 ? 7.605 6.262 4.949 1 96.94 103 GLU A O 1
ATOM 842 N N . GLY A 1 104 ? 7.566 5.723 7.168 1 98.25 104 GLY A N 1
ATOM 843 C CA . GLY A 1 104 ? 8.93 6.199 7.336 1 98.25 104 GLY A CA 1
ATOM 844 C C . GLY A 1 104 ? 9.945 5.41 6.527 1 98.25 104 GLY A C 1
ATOM 845 O O . GLY A 1 104 ? 10.883 5.98 5.973 1 98.25 104 GLY A O 1
ATOM 846 N N . CYS A 1 105 ? 9.766 4.094 6.445 1 98.56 105 CYS A N 1
ATOM 847 C CA . CYS A 1 105 ? 10.664 3.23 5.68 1 98.56 105 CYS A CA 1
ATOM 848 C C . CYS A 1 105 ? 10.547 3.51 4.188 1 98.56 105 CYS A C 1
ATOM 850 O O . CYS A 1 105 ? 11.555 3.564 3.48 1 98.56 105 CYS A O 1
ATOM 852 N N . LEU A 1 106 ? 9.312 3.705 3.734 1 97.88 106 LEU A N 1
ATOM 853 C CA . LEU A 1 106 ? 9.086 4.027 2.33 1 97.88 106 LEU A CA 1
ATOM 854 C C . LEU A 1 106 ? 9.852 5.285 1.934 1 97.88 106 LEU A C 1
ATOM 856 O O . LEU A 1 106 ? 10.625 5.273 0.97 1 97.88 106 LEU A O 1
ATOM 860 N N . HIS A 1 107 ? 9.695 6.34 2.697 1 96.75 107 HIS A N 1
ATOM 861 C CA . HIS A 1 107 ? 10.289 7.629 2.35 1 96.75 107 HIS A CA 1
ATOM 862 C C . HIS A 1 107 ? 11.805 7.59 2.484 1 96.75 107 HIS A C 1
ATOM 864 O O . HIS A 1 107 ? 12.523 8.18 1.669 1 96.75 107 HIS A O 1
ATOM 870 N N . SER A 1 108 ? 12.289 6.883 3.5 1 97.31 108 SER A N 1
ATOM 871 C CA . SER A 1 108 ? 13.734 6.699 3.604 1 97.31 108 SER A CA 1
ATOM 872 C C . SER A 1 108 ? 14.289 6 2.369 1 97.31 108 SER A C 1
ATOM 874 O O . SER A 1 108 ? 15.312 6.426 1.818 1 97.31 108 SER A O 1
ATOM 876 N N . GLY A 1 109 ? 13.602 4.977 1.942 1 97.31 109 GLY A N 1
ATOM 877 C CA . GLY A 1 109 ? 14.031 4.242 0.763 1 97.31 109 GLY A CA 1
ATOM 878 C C . GLY A 1 109 ? 14.023 5.082 -0.499 1 97.31 109 GLY A C 1
ATOM 879 O O . GLY A 1 109 ? 14.969 5.027 -1.29 1 97.31 109 GLY A O 1
ATOM 880 N N . VAL A 1 110 ? 13.008 5.875 -0.652 1 95.19 110 VAL A N 1
ATOM 881 C CA . VAL A 1 110 ? 12.875 6.715 -1.836 1 95.19 110 VAL A CA 1
ATOM 882 C C . VAL A 1 110 ? 13.992 7.754 -1.859 1 95.19 110 VAL A C 1
ATOM 884 O O . VAL A 1 110 ? 14.641 7.953 -2.891 1 95.19 110 VAL A O 1
ATOM 887 N N . ILE A 1 111 ? 14.242 8.383 -0.735 1 93.56 111 ILE A N 1
ATOM 888 C CA . ILE A 1 111 ? 15.25 9.43 -0.646 1 93.56 111 ILE A CA 1
ATOM 889 C C . ILE A 1 111 ? 16.625 8.859 -0.981 1 93.56 111 ILE A C 1
ATOM 891 O O . ILE A 1 111 ? 17.422 9.492 -1.683 1 93.56 111 ILE A O 1
ATOM 895 N N . LEU A 1 112 ? 16.875 7.602 -0.594 1 95.44 112 LEU A N 1
ATOM 896 C CA . LEU A 1 112 ? 18.188 6.992 -0.772 1 95.44 112 LEU A CA 1
ATOM 897 C C . LEU A 1 112 ? 18.359 6.457 -2.191 1 95.44 112 LEU A C 1
ATOM 899 O O . LEU A 1 112 ? 19.469 6.133 -2.613 1 95.44 112 LEU A O 1
ATOM 903 N N . THR A 1 113 ? 17.25 6.422 -2.947 1 94 113 THR A N 1
ATOM 904 C CA . THR A 1 113 ? 17.344 5.766 -4.246 1 94 113 THR A CA 1
ATOM 905 C C . THR A 1 113 ? 16.891 6.711 -5.359 1 94 113 THR A C 1
ATOM 907 O O . THR A 1 113 ? 16.75 6.297 -6.508 1 94 113 THR A O 1
ATOM 910 N N . ALA A 1 114 ? 16.453 7.855 -4.988 1 82.94 114 ALA A N 1
ATOM 911 C CA . ALA A 1 114 ? 16.047 8.852 -5.977 1 82.94 114 ALA A CA 1
ATOM 912 C C . ALA A 1 114 ? 17 10.047 -5.965 1 82.94 114 ALA A C 1
ATOM 914 O O . ALA A 1 114 ? 17.219 10.664 -4.918 1 82.94 114 ALA A O 1
ATOM 915 N N . PRO A 1 115 ? 17.703 10.172 -6.973 1 67.94 115 PRO A N 1
ATOM 916 C CA . PRO A 1 115 ? 18.578 11.352 -6.977 1 67.94 115 PRO A CA 1
ATOM 917 C C . PRO A 1 115 ? 17.797 12.656 -6.781 1 67.94 115 PRO A C 1
ATOM 919 O O . PRO A 1 115 ? 16.719 12.828 -7.359 1 67.94 115 PRO A O 1
ATOM 922 N N . ASP A 1 116 ? 17.75 13.109 -5.613 1 56.81 116 ASP A N 1
ATOM 923 C CA . ASP A 1 116 ? 17.109 14.383 -5.32 1 56.81 116 ASP A CA 1
ATOM 924 C C . ASP A 1 116 ? 17.625 15.484 -6.25 1 56.81 116 ASP A C 1
ATOM 926 O O . ASP A 1 116 ? 18.828 15.555 -6.531 1 56.81 116 ASP A O 1
ATOM 930 N N . LYS A 1 117 ? 16.609 15.859 -7.199 1 49.75 117 LYS A N 1
ATOM 931 C CA . LYS A 1 117 ? 17.016 16.969 -8.055 1 49.75 117 LYS A CA 1
ATOM 932 C C . LYS A 1 117 ? 17.203 18.25 -7.25 1 49.75 117 LYS A C 1
ATOM 934 O O . LYS A 1 117 ? 17.188 19.344 -7.809 1 49.75 117 LYS A O 1
ATOM 939 N N . ASN A 1 118 ? 17.234 18.281 -5.965 1 49.12 118 ASN A N 1
ATOM 940 C CA . ASN A 1 118 ? 17.266 19.656 -5.508 1 49.12 118 ASN A CA 1
ATOM 941 C C . ASN A 1 118 ? 18.125 20.531 -6.43 1 49.12 118 ASN A C 1
ATOM 943 O O . ASN A 1 118 ? 19.328 20.328 -6.543 1 49.12 118 ASN A O 1
ATOM 947 N N . PRO A 1 119 ? 17.359 21.109 -7.27 1 45 119 PRO A N 1
ATOM 948 C CA . PRO A 1 119 ? 17.938 22.016 -8.266 1 45 119 PRO A CA 1
ATOM 949 C C . PRO A 1 119 ? 19.047 22.891 -7.684 1 45 119 PRO A C 1
ATOM 951 O O . PRO A 1 119 ? 19.984 23.266 -8.398 1 45 119 PRO A O 1
ATOM 954 N N . LYS A 1 120 ? 18.531 23.75 -6.645 1 45.44 120 LYS A N 1
ATOM 955 C CA . LYS A 1 120 ? 19.266 25.016 -6.688 1 45.44 120 LYS A CA 1
ATOM 956 C C . LYS A 1 120 ? 20.766 24.797 -6.676 1 45.44 120 LYS A C 1
ATOM 958 O O . LYS A 1 120 ? 21.5 25.359 -7.5 1 45.44 120 LYS A O 1
ATOM 963 N N . ASP A 1 121 ? 21.391 24.531 -5.484 1 48.09 121 ASP A N 1
ATOM 964 C CA . ASP A 1 121 ? 22.828 24.719 -5.418 1 48.09 121 ASP A CA 1
ATOM 965 C C . ASP A 1 121 ? 23.562 23.391 -5.664 1 48.09 121 ASP A C 1
ATOM 967 O O . ASP A 1 121 ? 24.766 23.281 -5.41 1 48.09 121 ASP A O 1
ATOM 971 N N . GLY A 1 122 ? 23.016 22.484 -6.422 1 48.34 122 GLY A N 1
ATOM 972 C CA . GLY A 1 122 ? 23.812 21.312 -6.746 1 48.34 122 GLY A CA 1
ATOM 973 C C . GLY A 1 122 ? 24.031 20.391 -5.559 1 48.34 122 GLY A C 1
ATOM 974 O O . GLY A 1 122 ? 24.766 19.406 -5.66 1 48.34 122 GLY A O 1
ATOM 975 N N . CYS A 1 123 ? 23.844 20.797 -4.332 1 48.78 123 CYS A N 1
ATOM 976 C CA . CYS A 1 123 ? 24.266 20 -3.188 1 48.78 123 CYS A CA 1
ATOM 977 C C . CYS A 1 123 ? 23.203 18.984 -2.785 1 48.78 123 CYS A C 1
ATOM 979 O O . CYS A 1 123 ? 22.062 19.359 -2.539 1 48.78 123 CYS A O 1
ATOM 981 N N . THR A 1 124 ? 23.422 17.797 -3.168 1 58.47 124 THR A N 1
ATOM 982 C CA . THR A 1 124 ? 22.578 16.719 -2.662 1 58.47 124 THR A CA 1
ATOM 983 C C . THR A 1 124 ? 22.625 16.656 -1.138 1 58.47 124 THR A C 1
ATOM 985 O O . THR A 1 124 ? 23.703 16.578 -0.55 1 58.47 124 THR A O 1
ATOM 988 N N . VAL A 1 125 ? 21.484 16.875 -0.476 1 77.62 125 VAL A N 1
ATOM 989 C CA . VAL A 1 125 ? 21.422 16.922 0.98 1 77.62 125 VAL A CA 1
ATOM 990 C C . VAL A 1 125 ? 21.609 15.523 1.552 1 77.62 125 VAL A C 1
ATOM 992 O O . VAL A 1 125 ? 22.281 15.344 2.574 1 77.62 125 VAL A O 1
ATOM 995 N N . VAL A 1 126 ? 21.172 14.469 0.812 1 88.44 126 VAL A N 1
ATOM 996 C CA . VAL A 1 126 ? 21.359 13.078 1.223 1 88.44 126 VAL A CA 1
ATOM 997 C C . VAL A 1 126 ? 21.984 12.281 0.079 1 88.44 126 VAL A C 1
ATOM 999 O O . VAL A 1 126 ? 21.453 12.273 -1.037 1 88.44 126 VAL A O 1
ATOM 1002 N N . GLU A 1 127 ? 23.172 11.719 0.303 1 89.75 127 GLU A N 1
ATOM 1003 C CA . GLU A 1 127 ? 23.844 10.914 -0.717 1 89.75 127 GLU A CA 1
ATOM 1004 C C . GLU A 1 127 ? 23.062 9.641 -1.02 1 89.75 127 GLU A C 1
ATOM 1006 O O . GLU A 1 127 ? 22.516 9.008 -0.112 1 89.75 127 GLU A O 1
ATOM 1011 N N . LEU A 1 128 ? 23.125 9.273 -2.24 1 93.12 128 LEU A N 1
ATOM 1012 C CA . LEU A 1 128 ? 22.469 8.039 -2.654 1 93.12 128 LEU A CA 1
ATOM 1013 C C . LEU A 1 128 ? 23.125 6.828 -2.004 1 93.12 128 LEU A C 1
ATOM 1015 O O . LEU A 1 128 ? 24.344 6.812 -1.798 1 93.12 128 LEU A O 1
ATOM 1019 N N . ASP A 1 129 ? 22.391 5.898 -1.616 1 96.62 129 ASP A N 1
ATOM 1020 C CA . ASP A 1 129 ? 22.781 4.605 -1.067 1 96.62 129 ASP A CA 1
ATOM 1021 C C . ASP A 1 129 ? 21.781 3.521 -1.434 1 96.62 129 ASP A C 1
ATOM 1023 O O . ASP A 1 129 ? 20.875 3.217 -0.649 1 96.62 129 ASP A O 1
ATOM 1027 N N . TYR A 1 130 ? 21.953 2.969 -2.604 1 96.81 130 TYR A N 1
ATOM 1028 C CA . TYR A 1 130 ? 20.969 2.066 -3.176 1 96.81 130 TYR A CA 1
ATOM 1029 C C . TYR A 1 130 ? 20.797 0.819 -2.314 1 96.81 130 TYR A C 1
ATOM 1031 O O . TYR A 1 130 ? 19.672 0.372 -2.064 1 96.81 130 TYR A O 1
ATOM 1039 N N . PRO A 1 131 ? 21.938 0.232 -1.796 1 98.31 131 PRO A N 1
ATOM 1040 C CA . PRO A 1 131 ? 21.75 -0.94 -0.937 1 98.31 131 PRO A CA 1
ATOM 1041 C C . PRO A 1 131 ? 20.906 -0.64 0.297 1 98.31 131 PRO A C 1
ATOM 1043 O O . PRO A 1 131 ? 19.969 -1.391 0.61 1 98.31 131 PRO A O 1
ATOM 1046 N N . ALA A 1 132 ? 21.188 0.447 0.945 1 98.12 132 ALA A N 1
ATOM 1047 C CA . ALA A 1 132 ? 20.406 0.825 2.119 1 98.12 132 ALA A CA 1
ATOM 1048 C C . ALA A 1 132 ? 18.969 1.155 1.734 1 98.12 132 ALA A C 1
ATOM 1050 O O . ALA A 1 132 ? 18.031 0.783 2.441 1 98.12 132 ALA A O 1
ATOM 1051 N N . GLY A 1 133 ? 18.812 1.9 0.642 1 98.06 133 GLY A N 1
ATOM 1052 C CA . GLY A 1 133 ? 17.484 2.24 0.157 1 98.06 133 GLY A CA 1
ATOM 1053 C C . GLY A 1 133 ? 16.625 1.023 -0.136 1 98.06 133 GLY A C 1
ATOM 1054 O O . GLY A 1 133 ? 15.461 0.977 0.245 1 98.06 133 GLY A O 1
ATOM 1055 N N . LEU A 1 134 ? 17.219 0.039 -0.745 1 98.38 134 LEU A N 1
ATOM 1056 C CA . LEU A 1 134 ? 16.5 -1.196 -1.052 1 98.38 134 LEU A CA 1
ATOM 1057 C C . LEU A 1 134 ? 16.047 -1.888 0.226 1 98.38 134 LEU A C 1
ATOM 1059 O O . LEU A 1 134 ? 14.914 -2.383 0.293 1 98.38 134 LEU A O 1
ATOM 1063 N N . LYS A 1 135 ? 16.875 -1.895 1.228 1 98.56 135 LYS A N 1
ATOM 1064 C CA . LYS A 1 135 ? 16.516 -2.52 2.498 1 98.56 135 LYS A CA 1
ATOM 1065 C C . LYS A 1 135 ? 15.312 -1.827 3.133 1 98.56 135 LYS A C 1
ATOM 1067 O O . LYS A 1 135 ? 14.414 -2.488 3.658 1 98.56 135 LYS A O 1
ATOM 1072 N N . TYR A 1 136 ? 15.289 -0.489 3.096 1 98.62 136 TYR A N 1
ATOM 1073 C CA . TYR A 1 136 ? 14.164 0.261 3.639 1 98.62 136 TYR A CA 1
ATOM 1074 C C . TYR A 1 136 ? 12.891 -0.02 2.848 1 98.62 136 TYR A C 1
ATOM 1076 O O . TYR A 1 136 ? 11.82 -0.206 3.43 1 98.62 136 TYR A O 1
ATOM 1084 N N . LEU A 1 137 ? 13.031 -0.009 1.543 1 98.31 137 LEU A N 1
ATOM 1085 C CA . LEU A 1 137 ? 11.875 -0.275 0.697 1 98.31 137 LEU A CA 1
ATOM 1086 C C . LEU A 1 137 ? 11.336 -1.681 0.939 1 98.31 137 LEU A C 1
ATOM 1088 O O . LEU A 1 137 ? 10.117 -1.883 0.996 1 98.31 137 LEU A O 1
ATOM 1092 N N . GLU A 1 138 ? 12.211 -2.648 1.095 1 98.62 138 GLU A N 1
ATOM 1093 C CA . GLU A 1 138 ? 11.789 -4.02 1.376 1 98.62 138 GLU A CA 1
ATOM 1094 C C . GLU A 1 138 ? 11.094 -4.113 2.729 1 98.62 138 GLU A C 1
ATOM 1096 O O . GLU A 1 138 ? 10.141 -4.879 2.887 1 98.62 138 GLU A O 1
ATOM 1101 N N . LYS A 1 139 ? 11.609 -3.375 3.688 1 98.19 139 LYS A N 1
ATOM 1102 C CA . LYS A 1 139 ? 10.961 -3.35 4.992 1 98.19 139 LYS A CA 1
ATOM 1103 C C . LYS A 1 139 ? 9.547 -2.775 4.887 1 98.19 139 LYS A C 1
ATOM 1105 O O . LYS A 1 139 ? 8.602 -3.334 5.445 1 98.19 139 LYS A O 1
ATOM 1110 N N . ALA A 1 140 ? 9.383 -1.676 4.184 1 98.19 140 ALA A N 1
ATOM 1111 C CA . ALA A 1 140 ? 8.062 -1.096 3.961 1 98.19 140 ALA A CA 1
ATOM 1112 C C . ALA A 1 140 ? 7.16 -2.064 3.205 1 98.19 140 ALA A C 1
ATOM 1114 O O . ALA A 1 140 ? 5.961 -2.152 3.486 1 98.19 140 ALA A O 1
ATOM 1115 N N . CYS A 1 141 ? 7.699 -2.756 2.25 1 97.62 141 CYS A N 1
ATOM 1116 C CA . CYS A 1 141 ? 6.965 -3.77 1.503 1 97.62 141 CYS A CA 1
ATOM 1117 C C . CYS A 1 141 ? 6.457 -4.867 2.428 1 97.62 141 CYS A C 1
ATOM 1119 O O . CYS A 1 141 ? 5.281 -5.227 2.387 1 97.62 141 CYS A O 1
ATOM 1121 N N . SER A 1 142 ? 7.336 -5.344 3.295 1 95.94 142 SER A N 1
ATOM 1122 C CA . SER A 1 142 ? 6.969 -6.387 4.246 1 95.94 142 SER A CA 1
ATOM 1123 C C . SER A 1 142 ? 5.883 -5.906 5.203 1 95.94 142 SER A C 1
ATOM 1125 O O . SER A 1 142 ? 5.113 -6.711 5.734 1 95.94 142 SER A O 1
ATOM 1127 N N . GLY A 1 143 ? 5.82 -4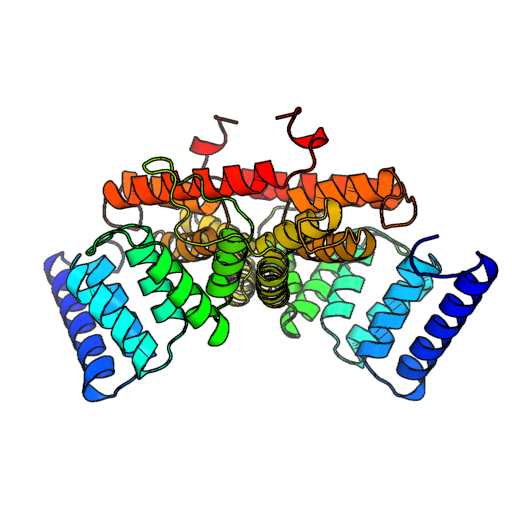.59 5.336 1 94.38 143 GLY A N 1
ATOM 1128 C CA . GLY A 1 143 ? 4.797 -3.984 6.172 1 94.38 143 GLY A CA 1
ATOM 1129 C C . GLY A 1 143 ? 3.49 -3.746 5.441 1 94.38 143 GLY A C 1
ATOM 1130 O O . GLY A 1 143 ? 2.549 -3.188 6.008 1 94.38 143 GLY A O 1
ATOM 1131 N N . GLY A 1 144 ? 3.422 -4.086 4.141 1 94.75 144 GLY A N 1
ATOM 1132 C CA . GLY A 1 144 ? 2.145 -4.078 3.447 1 94.75 144 GLY A CA 1
ATOM 1133 C C . GLY A 1 144 ? 2.021 -2.949 2.439 1 94.75 144 GLY A C 1
ATOM 1134 O O . GLY A 1 144 ? 0.944 -2.719 1.887 1 94.75 144 GLY A O 1
ATOM 1135 N N . ASN A 1 145 ? 3.076 -2.242 2.133 1 97.12 145 ASN A N 1
ATOM 1136 C CA . ASN A 1 145 ? 3.006 -1.112 1.212 1 97.12 145 ASN A CA 1
ATOM 1137 C C . ASN A 1 145 ? 3.344 -1.531 -0.215 1 97.12 145 ASN A C 1
ATOM 1139 O O . ASN A 1 145 ? 4.512 -1.743 -0.543 1 97.12 145 ASN A O 1
ATOM 1143 N N . PRO A 1 146 ? 2.346 -1.593 -1.066 1 97 146 PRO A N 1
ATOM 1144 C CA . PRO A 1 146 ? 2.607 -2.094 -2.418 1 97 146 PRO A CA 1
ATOM 1145 C C . PRO A 1 146 ? 3.508 -1.164 -3.229 1 97 146 PRO A C 1
ATOM 1147 O O . PRO A 1 146 ? 4.266 -1.625 -4.086 1 97 146 PRO A O 1
ATOM 1150 N N . THR A 1 147 ? 3.424 0.108 -2.959 1 96.75 147 THR A N 1
ATOM 1151 C CA . THR A 1 147 ? 4.285 1.062 -3.648 1 96.75 147 THR A CA 1
ATOM 1152 C C . THR A 1 147 ? 5.754 0.787 -3.336 1 96.75 147 THR A C 1
ATOM 1154 O O . THR A 1 147 ? 6.594 0.772 -4.238 1 96.75 147 THR A O 1
ATOM 1157 N N . ALA A 1 148 ? 6.016 0.533 -2.076 1 98 148 ALA A N 1
ATOM 1158 C CA . ALA A 1 148 ? 7.383 0.206 -1.675 1 98 148 ALA A CA 1
ATOM 1159 C C . ALA A 1 148 ? 7.855 -1.082 -2.344 1 98 148 ALA A C 1
ATOM 1161 O O . ALA A 1 148 ? 9.016 -1.19 -2.74 1 98 148 ALA A O 1
ATOM 1162 N N . CYS A 1 149 ? 6.969 -2.07 -2.461 1 98.12 149 CYS A N 1
ATOM 1163 C CA . CYS A 1 149 ? 7.309 -3.318 -3.135 1 98.12 149 CYS A CA 1
ATOM 1164 C C . CYS A 1 149 ? 7.672 -3.068 -4.594 1 98.12 149 CYS A C 1
ATOM 1166 O O . CYS A 1 149 ? 8.625 -3.648 -5.109 1 98.12 149 CYS A O 1
ATOM 1168 N N . TYR A 1 150 ? 6.957 -2.182 -5.215 1 97.69 150 TYR A N 1
ATOM 1169 C CA . TYR A 1 150 ? 7.207 -1.854 -6.613 1 97.69 150 TYR A CA 1
ATOM 1170 C C . TYR A 1 150 ? 8.555 -1.164 -6.777 1 97.69 150 TYR A C 1
ATOM 1172 O O . TYR A 1 150 ? 9.336 -1.513 -7.668 1 97.69 150 TYR A O 1
ATOM 1180 N N . PHE A 1 151 ? 8.812 -0.202 -5.941 1 97.12 151 PHE A N 1
ATOM 1181 C CA . PHE A 1 151 ? 10.086 0.508 -6.027 1 97.12 151 PHE A CA 1
ATOM 1182 C C . PHE A 1 151 ? 11.25 -0.442 -5.797 1 97.12 151 PHE A C 1
ATOM 1184 O O . PHE A 1 151 ? 12.25 -0.394 -6.52 1 97.12 151 PHE A O 1
ATOM 1191 N N . ALA A 1 152 ? 11.109 -1.328 -4.797 1 97.88 152 ALA A N 1
ATOM 1192 C CA . ALA A 1 152 ? 12.148 -2.322 -4.547 1 97.88 152 ALA A CA 1
ATOM 1193 C C . ALA A 1 152 ? 12.336 -3.238 -5.754 1 97.88 152 ALA A C 1
ATOM 1195 O O . ALA A 1 152 ? 13.461 -3.525 -6.152 1 97.88 152 ALA A O 1
ATOM 1196 N N . SER A 1 153 ? 11.234 -3.646 -6.297 1 97.56 153 SER A N 1
ATOM 1197 C CA . SER A 1 153 ? 11.273 -4.516 -7.465 1 97.56 153 SER A CA 1
ATOM 1198 C C . SER A 1 153 ? 12.008 -3.854 -8.625 1 97.56 153 SER A C 1
ATOM 1200 O O . SER A 1 153 ? 12.805 -4.496 -9.312 1 97.56 153 SER A O 1
ATOM 1202 N N . SER A 1 154 ? 11.773 -2.59 -8.836 1 96 154 SER A N 1
ATOM 1203 C CA . SER A 1 154 ? 12.391 -1.851 -9.938 1 96 154 SER A CA 1
ATOM 1204 C C . SER A 1 154 ? 13.906 -1.798 -9.789 1 96 154 SER A C 1
ATOM 1206 O O . SER A 1 154 ? 14.641 -1.946 -10.766 1 96 154 SER A O 1
ATOM 1208 N N . ILE A 1 155 ? 14.359 -1.612 -8.578 1 95.94 155 ILE A N 1
ATOM 1209 C CA . ILE A 1 155 ? 15.789 -1.586 -8.312 1 95.94 155 ILE A CA 1
ATOM 1210 C C . ILE A 1 155 ? 16.406 -2.951 -8.625 1 95.94 155 ILE A C 1
ATOM 1212 O O . ILE A 1 155 ? 17.484 -3.037 -9.203 1 95.94 155 ILE A O 1
ATOM 1216 N N . CYS A 1 156 ? 15.664 -3.992 -8.305 1 96.94 156 CYS A N 1
ATOM 1217 C CA . CYS A 1 156 ? 16.141 -5.352 -8.531 1 96.94 156 CYS A CA 1
ATOM 1218 C C . CYS A 1 156 ? 16.125 -5.703 -10.008 1 96.94 156 CYS A C 1
ATOM 1220 O O . CYS A 1 156 ? 16.906 -6.543 -10.469 1 96.94 156 CYS A O 1
ATOM 1222 N N . ILE A 1 157 ? 15.227 -5.098 -10.742 1 94.88 157 ILE A N 1
ATOM 1223 C CA . ILE A 1 157 ? 15.133 -5.332 -12.18 1 94.88 157 ILE A CA 1
ATOM 1224 C C . ILE A 1 157 ? 16.328 -4.695 -12.891 1 94.88 157 ILE A C 1
ATOM 1226 O O . ILE A 1 157 ? 17 -5.34 -13.703 1 94.88 157 ILE A O 1
ATOM 1230 N N . THR A 1 158 ? 16.641 -3.424 -12.562 1 93.38 158 THR A N 1
ATOM 1231 C CA . THR A 1 158 ? 17.609 -2.637 -13.312 1 93.38 158 THR A CA 1
ATOM 1232 C C . THR A 1 158 ? 19 -2.764 -12.703 1 93.38 158 THR A C 1
ATOM 1234 O O . THR A 1 158 ? 20.016 -2.58 -13.391 1 93.38 158 THR A O 1
ATOM 1237 N N . GLY A 1 159 ? 19 -3.127 -11.43 1 95 159 GLY A N 1
ATOM 1238 C CA . GLY A 1 159 ? 20.25 -2.967 -10.688 1 95 159 GLY A CA 1
ATOM 1239 C C . GLY A 1 159 ? 20.578 -1.518 -10.398 1 95 159 GLY A C 1
ATOM 1240 O O . GLY A 1 159 ? 19.891 -0.608 -10.859 1 95 159 GLY A O 1
ATOM 1241 N N . ALA A 1 160 ? 21.5 -1.286 -9.523 1 94.56 160 ALA A N 1
ATOM 1242 C CA . ALA A 1 160 ? 22.016 0.036 -9.18 1 94.56 160 ALA A CA 1
ATOM 1243 C C . ALA A 1 160 ? 23.391 -0.066 -8.508 1 94.56 160 ALA A C 1
ATOM 1245 O O . ALA A 1 160 ? 23.906 -1.167 -8.297 1 94.56 160 ALA A O 1
ATOM 1246 N N . GLU A 1 161 ? 23.969 1.05 -8.328 1 95.12 161 GLU A N 1
ATOM 1247 C CA . GLU A 1 161 ? 25.266 1.045 -7.672 1 95.12 161 GLU A CA 1
ATOM 1248 C C . GLU A 1 161 ? 25.219 0.281 -6.352 1 95.12 161 GLU A C 1
ATOM 1250 O O . GLU A 1 161 ? 24.406 0.598 -5.477 1 95.12 161 GLU A O 1
ATOM 1255 N N . GLY A 1 162 ? 25.953 -0.819 -6.285 1 97.31 162 GLY A N 1
ATOM 1256 C CA . GLY A 1 162 ? 26.031 -1.607 -5.066 1 97.31 162 GLY A CA 1
ATOM 1257 C C . GLY A 1 162 ? 24.922 -2.65 -4.965 1 97.31 162 GLY A C 1
ATOM 1258 O O . GLY A 1 162 ? 24.859 -3.389 -3.98 1 97.31 162 GLY A O 1
ATOM 1259 N N . VAL A 1 163 ? 24.062 -2.594 -5.996 1 97.44 163 VAL A N 1
ATOM 1260 C CA . VAL A 1 163 ? 22.984 -3.572 -6.031 1 97.44 163 VAL A CA 1
ATOM 1261 C C . VAL A 1 163 ? 22.969 -4.297 -7.375 1 97.44 163 VAL A C 1
ATOM 1263 O O . VAL A 1 163 ? 22.766 -3.676 -8.422 1 97.44 163 VAL A O 1
ATOM 1266 N N . SER A 1 164 ? 23.172 -5.562 -7.32 1 97.19 164 SER A N 1
ATOM 1267 C CA . SER A 1 164 ? 23.125 -6.355 -8.547 1 97.19 164 SER A CA 1
ATOM 1268 C C . SER A 1 164 ? 21.688 -6.641 -8.969 1 97.19 164 SER A C 1
ATOM 1270 O O . SER A 1 164 ? 20.797 -6.723 -8.125 1 97.19 164 SER A O 1
ATOM 1272 N N . GLN A 1 165 ? 21.547 -6.758 -10.234 1 96.44 165 GLN A N 1
ATOM 1273 C CA . GLN A 1 165 ? 20.234 -7.195 -10.742 1 96.44 165 GLN A CA 1
ATOM 1274 C C . GLN A 1 165 ? 19.844 -8.539 -10.148 1 96.44 165 GLN A C 1
ATOM 1276 O O . GLN A 1 165 ? 20.688 -9.414 -9.961 1 96.44 165 GLN A O 1
ATOM 1281 N N . ASP A 1 166 ? 18.688 -8.664 -9.812 1 96.38 166 ASP A N 1
ATOM 1282 C CA . ASP A 1 166 ? 18.078 -9.906 -9.336 1 96.38 166 ASP A CA 1
ATOM 1283 C C . ASP A 1 166 ? 16.625 -10.008 -9.797 1 96.38 166 ASP A C 1
ATOM 1285 O O . ASP A 1 166 ? 15.711 -9.656 -9.047 1 96.38 166 ASP A O 1
ATOM 1289 N N . LYS A 1 167 ? 16.438 -10.516 -10.977 1 95.75 167 LYS A N 1
ATOM 1290 C CA . LYS A 1 167 ? 15.125 -10.492 -11.617 1 95.75 167 LYS A CA 1
ATOM 1291 C C . LYS A 1 167 ? 14.156 -11.453 -10.93 1 95.75 167 LYS A C 1
ATOM 1293 O O . LYS A 1 167 ? 12.953 -11.195 -10.883 1 95.75 167 LYS A O 1
ATOM 1298 N N . ALA A 1 168 ? 14.648 -12.531 -10.43 1 94.38 168 ALA A N 1
ATOM 1299 C CA . ALA A 1 168 ? 13.781 -13.445 -9.68 1 94.38 168 ALA A CA 1
ATOM 1300 C C . ALA A 1 168 ? 13.211 -12.766 -8.445 1 94.38 168 ALA A C 1
ATOM 1302 O O . ALA A 1 168 ? 12.016 -12.867 -8.172 1 94.38 168 ALA A O 1
ATOM 1303 N N . LYS A 1 169 ? 14.117 -12.109 -7.73 1 96.12 169 LYS A N 1
ATOM 1304 C CA . LYS A 1 169 ? 13.664 -11.336 -6.578 1 96.12 169 LYS A CA 1
ATOM 1305 C C . LYS A 1 169 ? 12.688 -10.242 -7 1 96.12 169 LYS A C 1
ATOM 1307 O O . LYS A 1 169 ? 11.688 -10 -6.324 1 96.12 169 LYS A O 1
ATOM 1312 N N . ALA A 1 170 ? 12.953 -9.602 -8.094 1 97.5 170 ALA A N 1
ATOM 1313 C CA . ALA A 1 170 ? 12.086 -8.547 -8.617 1 97.5 170 ALA A CA 1
ATOM 1314 C C . ALA A 1 170 ? 10.68 -9.078 -8.898 1 97.5 170 ALA A C 1
ATOM 1316 O O . ALA A 1 170 ? 9.688 -8.406 -8.602 1 97.5 170 ALA A O 1
ATOM 1317 N N . ALA A 1 171 ? 10.594 -10.234 -9.43 1 96.56 171 ALA A N 1
ATOM 1318 C CA . ALA A 1 171 ? 9.305 -10.836 -9.742 1 96.56 171 ALA A CA 1
ATOM 1319 C C . ALA A 1 171 ? 8.492 -11.086 -8.477 1 96.56 171 ALA A C 1
ATOM 1321 O O . ALA A 1 171 ? 7.289 -10.82 -8.438 1 96.56 171 ALA A O 1
ATOM 1322 N N . LYS A 1 172 ? 9.141 -11.578 -7.473 1 95.38 172 LYS A N 1
ATOM 1323 C CA . LYS A 1 172 ? 8.469 -11.836 -6.203 1 95.38 172 LYS A CA 1
ATOM 1324 C C . LYS A 1 172 ? 7.945 -10.539 -5.586 1 95.38 172 LYS A C 1
ATOM 1326 O O . LYS A 1 172 ? 6.809 -10.484 -5.109 1 95.38 172 LYS A O 1
ATOM 1331 N N . LEU A 1 173 ? 8.773 -9.539 -5.582 1 97.75 173 LEU A N 1
ATOM 1332 C CA . LEU A 1 173 ? 8.375 -8.234 -5.062 1 97.75 173 LEU A CA 1
ATOM 1333 C C . LEU A 1 173 ? 7.242 -7.641 -5.891 1 97.75 173 LEU A C 1
ATOM 1335 O O . LEU A 1 173 ? 6.297 -7.074 -5.34 1 97.75 173 LEU A O 1
ATOM 1339 N N . SER A 1 174 ? 7.359 -7.762 -7.203 1 97.25 174 SER A N 1
ATOM 1340 C CA . SER A 1 174 ? 6.312 -7.266 -8.086 1 97.25 174 SER A CA 1
ATOM 1341 C C . SER A 1 174 ? 4.992 -7.988 -7.848 1 97.25 174 SER A C 1
ATOM 1343 O O . SER A 1 174 ? 3.922 -7.37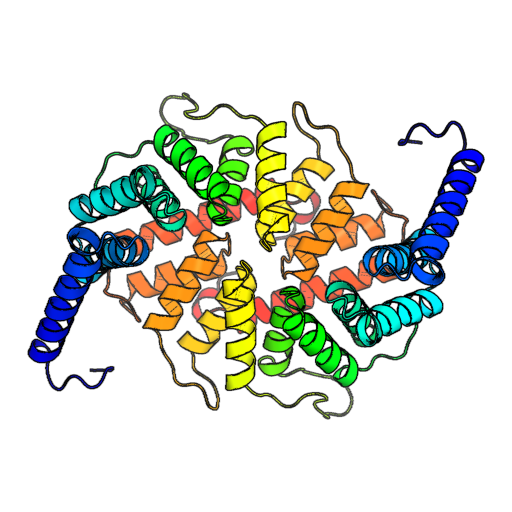9 -7.918 1 97.25 174 SER A O 1
ATOM 1345 N N . GLN A 1 175 ? 5.07 -9.273 -7.609 1 96.12 175 GLN A N 1
ATOM 1346 C CA . GLN A 1 175 ? 3.865 -10.031 -7.305 1 96.12 175 GLN A CA 1
ATOM 1347 C C . GLN A 1 175 ? 3.172 -9.492 -6.059 1 96.12 175 GLN A C 1
ATOM 1349 O O . GLN A 1 175 ? 1.954 -9.297 -6.055 1 96.12 175 GLN A O 1
ATOM 1354 N N . THR A 1 176 ? 3.959 -9.258 -5.027 1 96.06 176 THR A N 1
ATOM 1355 C CA . THR A 1 176 ? 3.41 -8.703 -3.795 1 96.06 176 THR A CA 1
ATOM 1356 C C . THR A 1 176 ? 2.77 -7.344 -4.047 1 96.06 176 THR A C 1
ATOM 1358 O O . THR A 1 176 ? 1.666 -7.074 -3.564 1 96.06 176 THR A O 1
ATOM 1361 N N . ALA A 1 177 ? 3.488 -6.488 -4.781 1 97.5 177 ALA A N 1
ATOM 1362 C CA . ALA A 1 177 ? 2.971 -5.16 -5.113 1 97.5 177 ALA A CA 1
ATOM 1363 C C . ALA A 1 177 ? 1.668 -5.262 -5.898 1 97.5 177 ALA A C 1
ATOM 1365 O O . ALA A 1 177 ? 0.707 -4.543 -5.617 1 97.5 177 ALA A O 1
ATOM 1366 N N . CYS A 1 178 ? 1.628 -6.172 -6.883 1 96.5 178 CYS A N 1
ATOM 1367 C CA . CYS A 1 178 ? 0.445 -6.367 -7.715 1 96.5 178 CYS A CA 1
ATOM 1368 C C . CYS A 1 178 ? -0.729 -6.871 -6.883 1 96.5 178 CYS A C 1
ATOM 1370 O O . CYS A 1 178 ? -1.849 -6.375 -7.016 1 96.5 178 CYS A O 1
ATOM 1372 N N . ASP A 1 179 ? -0.465 -7.828 -5.996 1 95.5 179 ASP A N 1
ATOM 1373 C CA . ASP A 1 179 ? -1.491 -8.352 -5.098 1 95.5 179 ASP A CA 1
ATOM 1374 C C . ASP A 1 179 ? -2.064 -7.246 -4.215 1 95.5 179 ASP A C 1
ATOM 1376 O O . ASP A 1 179 ? -3.23 -7.305 -3.818 1 95.5 179 ASP A O 1
ATOM 1380 N N . GLY A 1 180 ? -1.257 -6.246 -3.992 1 96.31 180 GLY A N 1
ATOM 1381 C CA . GLY A 1 180 ? -1.658 -5.129 -3.154 1 96.31 180 GLY A CA 1
ATOM 1382 C C . GLY A 1 180 ? -2.297 -3.996 -3.936 1 96.31 180 GLY A C 1
ATOM 1383 O O . GLY A 1 180 ? -2.639 -2.957 -3.365 1 96.31 180 GLY A O 1
ATOM 1384 N N . GLY A 1 181 ? -2.369 -4.133 -5.27 1 94.88 181 GLY A N 1
ATOM 1385 C CA . GLY A 1 181 ? -3.125 -3.176 -6.059 1 94.88 181 GLY A CA 1
ATOM 1386 C C . GLY A 1 181 ? -2.244 -2.191 -6.805 1 94.88 181 GLY A C 1
ATOM 1387 O O . GLY A 1 181 ? -2.709 -1.131 -7.227 1 94.88 181 GLY A O 1
ATOM 1388 N N . ASN A 1 182 ? -0.979 -2.463 -6.918 1 95.12 182 ASN A N 1
ATOM 1389 C CA . ASN A 1 182 ? -0.097 -1.601 -7.699 1 95.12 182 ASN A CA 1
ATOM 1390 C C . ASN A 1 182 ? -0.116 -1.97 -9.18 1 95.12 182 ASN A C 1
ATOM 1392 O O . ASN A 1 182 ? 0.416 -3.012 -9.57 1 95.12 182 ASN A O 1
ATOM 1396 N N . ILE A 1 183 ? -0.642 -1.144 -9.977 1 93.38 183 ILE A N 1
ATOM 1397 C CA . ILE A 1 183 ? -0.895 -1.427 -11.391 1 93.38 183 ILE A CA 1
ATOM 1398 C C . ILE A 1 183 ? 0.43 -1.61 -12.125 1 93.38 183 ILE A C 1
ATOM 1400 O O . ILE A 1 183 ? 0.564 -2.508 -12.961 1 93.38 183 ILE A O 1
ATOM 1404 N N . TYR A 1 184 ? 1.392 -0.812 -11.789 1 94.25 184 TYR A N 1
ATOM 1405 C CA . TYR A 1 184 ? 2.678 -0.856 -12.477 1 94.25 184 TYR A CA 1
ATOM 1406 C C . TYR A 1 184 ? 3.385 -2.182 -12.227 1 94.25 184 TYR A C 1
ATOM 1408 O O . TYR A 1 184 ? 3.998 -2.748 -13.133 1 94.25 184 TYR A O 1
ATOM 1416 N N . ALA A 1 185 ? 3.266 -2.613 -11.023 1 96.44 185 ALA A N 1
ATOM 1417 C CA . ALA A 1 185 ? 3.871 -3.898 -10.688 1 96.44 185 ALA A CA 1
ATOM 1418 C C . ALA A 1 185 ? 3.211 -5.035 -11.461 1 96.44 185 ALA A C 1
ATOM 1420 O O . ALA A 1 185 ? 3.887 -5.973 -11.898 1 96.44 185 ALA A O 1
ATOM 1421 N N . CYS A 1 186 ? 1.89 -4.984 -11.625 1 96.31 186 CYS A N 1
ATOM 1422 C CA . CYS A 1 186 ? 1.186 -5.996 -12.398 1 96.31 186 CYS A CA 1
ATOM 1423 C C . CYS A 1 186 ? 1.64 -5.977 -13.859 1 96.31 186 CYS A C 1
ATOM 1425 O O . CYS A 1 186 ? 1.839 -7.027 -14.461 1 96.31 186 CYS A O 1
ATOM 1427 N N . MET A 1 187 ? 1.786 -4.805 -14.344 1 95.44 187 MET A N 1
ATOM 1428 C CA . MET A 1 187 ? 2.256 -4.668 -15.719 1 95.44 187 MET A CA 1
ATOM 1429 C C . MET A 1 187 ? 3.658 -5.246 -15.875 1 95.44 187 MET A C 1
ATOM 1431 O O . MET A 1 187 ? 3.939 -5.945 -16.844 1 95.44 187 MET A O 1
ATOM 1435 N N . ASN A 1 188 ? 4.547 -4.949 -14.953 1 94.75 188 ASN A N 1
ATOM 1436 C CA . ASN A 1 188 ? 5.902 -5.496 -14.992 1 94.75 188 ASN A CA 1
ATOM 1437 C C . ASN A 1 188 ? 5.891 -7.023 -14.961 1 94.75 188 ASN A C 1
ATOM 1439 O O . ASN A 1 188 ? 6.633 -7.668 -15.703 1 94.75 188 ASN A O 1
ATOM 1443 N N . LEU A 1 189 ? 5.004 -7.543 -14.133 1 95.75 189 LEU A N 1
ATOM 1444 C CA . LEU A 1 189 ? 4.918 -9 -14.039 1 95.75 189 LEU A CA 1
ATOM 1445 C C . LEU A 1 189 ? 4.449 -9.594 -15.367 1 95.75 189 LEU A C 1
ATOM 1447 O O . LEU A 1 189 ? 4.977 -10.617 -15.812 1 95.75 189 LEU A O 1
ATOM 1451 N N . SER A 1 190 ? 3.471 -8.938 -15.906 1 96.31 190 SER A N 1
ATOM 1452 C CA . SER A 1 190 ? 2.998 -9.398 -17.203 1 96.31 190 SER A CA 1
ATOM 1453 C C . SER A 1 190 ? 4.129 -9.438 -18.234 1 96.31 190 SER A C 1
ATOM 1455 O O . SER A 1 190 ? 4.301 -10.422 -18.938 1 96.31 190 SER A O 1
ATOM 1457 N N . ARG A 1 191 ? 4.879 -8.477 -18.266 1 95.44 191 ARG A N 1
ATOM 1458 C CA . ARG A 1 191 ? 6.008 -8.391 -19.172 1 95.44 191 ARG A CA 1
ATOM 1459 C C . ARG A 1 191 ? 7.047 -9.461 -18.875 1 95.44 191 ARG A C 1
ATOM 1461 O O . ARG A 1 191 ? 7.582 -10.102 -19.781 1 95.44 191 ARG A O 1
ATOM 1468 N N . MET A 1 192 ? 7.402 -9.602 -17.609 1 95.5 192 MET A N 1
ATOM 1469 C CA . MET A 1 192 ? 8.398 -10.594 -17.188 1 95.5 192 MET A CA 1
ATOM 1470 C C . MET A 1 192 ? 7.984 -11.992 -17.625 1 95.5 192 MET A C 1
ATOM 1472 O O . MET A 1 192 ? 8.805 -12.75 -18.141 1 95.5 192 MET A O 1
ATOM 1476 N N . TYR A 1 193 ? 6.723 -12.328 -17.5 1 94.75 193 TYR A N 1
ATOM 1477 C CA . TYR A 1 193 ? 6.238 -13.648 -17.891 1 94.75 193 TYR A CA 1
ATOM 1478 C C . TYR A 1 193 ? 6.16 -13.781 -19.406 1 94.75 193 TYR A C 1
ATOM 1480 O O . TYR A 1 193 ? 6.285 -14.883 -19.938 1 94.75 193 TYR A O 1
ATOM 1488 N N . THR A 1 194 ? 5.906 -12.68 -20.078 1 96.44 194 THR A N 1
ATOM 1489 C CA . THR A 1 194 ? 5.883 -12.688 -21.531 1 96.44 194 THR A CA 1
ATOM 1490 C C . THR A 1 194 ? 7.266 -13.016 -22.094 1 96.44 194 THR A C 1
ATOM 1492 O O . THR A 1 194 ? 7.379 -13.75 -23.078 1 96.44 194 THR A O 1
ATOM 1495 N N . LYS A 1 195 ? 8.336 -12.578 -21.406 1 95.62 195 LYS A N 1
ATOM 1496 C CA . LYS A 1 195 ? 9.695 -12.68 -21.938 1 95.62 195 LYS A CA 1
ATOM 1497 C C . LYS A 1 195 ? 10.492 -13.758 -21.219 1 95.62 195 LYS A C 1
ATOM 1499 O O . LYS A 1 195 ? 11.586 -14.125 -21.656 1 95.62 195 LYS A O 1
ATOM 1504 N N . GLY A 1 196 ? 9.961 -14.219 -20.219 1 94.19 196 GLY A N 1
ATOM 1505 C CA . GLY A 1 196 ? 10.719 -15.141 -19.391 1 94.19 196 GLY A CA 1
ATOM 1506 C C . GLY A 1 196 ? 11.914 -14.5 -18.703 1 94.19 196 GLY A C 1
ATOM 1507 O O . GLY A 1 196 ? 13.008 -15.055 -18.719 1 94.19 196 GLY A O 1
ATOM 1508 N N . ASP A 1 197 ? 11.727 -13.305 -18.203 1 92.94 197 ASP A N 1
ATOM 1509 C CA . ASP A 1 197 ? 12.781 -12.516 -17.562 1 92.94 197 ASP A CA 1
ATOM 1510 C C . ASP A 1 197 ? 12.711 -12.625 -16.047 1 92.94 197 ASP A C 1
ATOM 1512 O O . ASP A 1 197 ? 11.922 -11.922 -15.406 1 92.94 197 ASP A O 1
ATOM 1516 N N . GLY A 1 198 ? 13.516 -13.414 -15.43 1 92.19 198 GLY A N 1
ATOM 1517 C CA . GLY A 1 198 ? 13.492 -13.617 -13.992 1 92.19 198 GLY A CA 1
ATOM 1518 C C . GLY A 1 198 ? 12.516 -14.695 -13.562 1 92.19 198 GLY A C 1
ATOM 1519 O O . GLY A 1 198 ? 12.516 -15.117 -12.406 1 92.19 198 GLY A O 1
ATOM 1520 N N . VAL A 1 199 ? 11.672 -15.031 -14.461 1 92.62 199 VAL A N 1
ATOM 1521 C CA . VAL A 1 199 ? 10.703 -16.125 -14.32 1 92.62 199 VAL A CA 1
ATOM 1522 C C . VAL A 1 199 ? 10.695 -16.969 -15.586 1 92.62 199 VAL A C 1
ATOM 1524 O O . VAL A 1 199 ? 11.258 -16.578 -16.609 1 92.62 199 VAL A O 1
ATOM 1527 N N . GLU A 1 200 ? 10.133 -18.141 -15.477 1 91 200 GLU A N 1
ATOM 1528 C CA . GLU A 1 200 ? 9.938 -18.938 -16.688 1 91 200 GLU A CA 1
ATOM 1529 C C . GLU A 1 200 ? 8.859 -18.328 -17.578 1 91 200 GLU A C 1
ATOM 1531 O O . GLU A 1 200 ? 7.832 -17.859 -17.078 1 91 200 GLU A O 1
ATOM 1536 N N . LEU A 1 201 ? 9.164 -18.359 -18.828 1 93.94 201 LEU A N 1
ATOM 1537 C CA . LEU A 1 201 ? 8.164 -17.891 -19.781 1 93.94 201 LEU A CA 1
ATOM 1538 C C . LEU A 1 201 ? 6.82 -18.578 -19.531 1 93.94 201 LEU A C 1
ATOM 1540 O O . LEU A 1 201 ? 6.762 -19.781 -19.359 1 93.94 201 LEU A O 1
ATOM 1544 N N . ASP A 1 202 ? 5.805 -17.859 -19.453 1 92.12 202 ASP A N 1
ATOM 1545 C CA . ASP A 1 202 ? 4.453 -18.344 -19.188 1 92.12 202 ASP A CA 1
ATOM 1546 C C . ASP A 1 202 ? 3.406 -17.344 -19.688 1 92.12 202 ASP A C 1
ATOM 1548 O O . ASP A 1 202 ? 3.035 -16.422 -18.984 1 92.12 202 ASP A O 1
ATOM 1552 N N . GLN A 1 203 ? 2.887 -17.625 -20.828 1 93.12 203 GLN A N 1
ATOM 1553 C CA . GLN A 1 203 ? 1.963 -16.703 -21.484 1 93.12 203 GLN A CA 1
ATOM 1554 C C . GLN A 1 203 ? 0.641 -16.625 -20.719 1 93.12 203 GLN A C 1
ATOM 1556 O O . GLN A 1 203 ? 0.011 -15.562 -20.672 1 93.12 203 GLN A O 1
ATOM 1561 N N . THR A 1 204 ? 0.233 -17.656 -20.172 1 88 204 THR A N 1
ATOM 1562 C CA . THR A 1 204 ? -1.003 -17.656 -19.391 1 88 204 THR A CA 1
ATOM 1563 C C . THR A 1 204 ? -0.9 -16.719 -18.203 1 88 204 THR A C 1
ATOM 1565 O O . THR A 1 204 ? -1.786 -15.891 -17.969 1 88 204 THR A O 1
ATOM 1568 N N . LYS A 1 205 ? 0.205 -16.797 -17.531 1 90.38 205 LYS A N 1
ATOM 1569 C CA . LYS A 1 205 ? 0.418 -15.891 -16.391 1 90.38 205 LYS A CA 1
ATOM 1570 C C . LYS A 1 205 ? 0.554 -14.445 -16.875 1 90.38 205 LYS A C 1
ATOM 1572 O O . LYS A 1 205 ? 0.053 -13.523 -16.219 1 90.38 205 LYS A O 1
ATOM 1577 N N . ALA A 1 206 ? 1.256 -14.312 -17.953 1 95.44 206 ALA A N 1
ATOM 1578 C CA . ALA A 1 206 ? 1.404 -12.969 -18.516 1 95.44 206 ALA A CA 1
ATOM 1579 C C . ALA A 1 206 ? 0.044 -12.32 -18.734 1 95.44 206 ALA A C 1
ATOM 1581 O O . ALA A 1 206 ? -0.177 -11.172 -18.344 1 95.44 206 ALA A O 1
ATOM 1582 N N . ASN A 1 207 ? -0.844 -13.078 -19.328 1 93.88 207 ASN A N 1
ATOM 1583 C CA . ASN A 1 207 ? -2.178 -12.57 -19.609 1 93.88 207 ASN A CA 1
ATOM 1584 C C . ASN A 1 207 ? -2.971 -12.32 -18.328 1 93.88 207 ASN A C 1
ATOM 1586 O O . ASN A 1 207 ? -3.74 -11.359 -18.25 1 93.88 207 ASN A O 1
ATOM 1590 N N . MET A 1 208 ? -2.816 -13.156 -17.422 1 90.5 208 MET A N 1
ATOM 1591 C CA . MET A 1 208 ? -3.492 -13 -16.141 1 90.5 208 MET A CA 1
ATOM 1592 C C . MET A 1 208 ? -3.104 -11.68 -15.477 1 90.5 208 MET A C 1
ATOM 1594 O O . MET A 1 208 ? -3.965 -10.953 -14.977 1 90.5 208 MET A O 1
ATOM 1598 N N . PHE A 1 209 ? -1.848 -11.344 -15.484 1 95 209 PHE A N 1
ATOM 1599 C CA . PHE A 1 209 ? -1.39 -10.125 -14.828 1 95 209 PHE A CA 1
ATOM 1600 C C . PHE A 1 209 ? -1.779 -8.898 -15.641 1 95 209 PHE A C 1
ATOM 1602 O O . PHE A 1 209 ? -2.045 -7.832 -15.078 1 95 209 PHE A O 1
ATOM 1609 N N . LYS A 1 210 ? -1.822 -9.102 -16.922 1 95.19 210 LYS A N 1
ATOM 1610 C CA . LYS A 1 210 ? -2.35 -8.023 -17.766 1 95.19 210 LYS A CA 1
ATOM 1611 C C . LYS A 1 210 ? -3.799 -7.707 -17.391 1 95.19 210 LYS A C 1
ATOM 1613 O O . LYS A 1 210 ? -4.168 -6.539 -17.266 1 95.19 210 LYS A O 1
ATOM 1618 N N . GLU A 1 211 ? -4.582 -8.695 -17.25 1 92.44 211 GLU A N 1
ATOM 1619 C CA . GLU A 1 211 ? -5.984 -8.523 -16.891 1 92.44 211 GLU A CA 1
ATOM 1620 C C . GLU A 1 211 ? -6.125 -7.938 -15.484 1 92.44 211 GLU A C 1
ATOM 1622 O O . GLU A 1 211 ? -6.992 -7.09 -15.242 1 92.44 211 GLU A O 1
ATOM 1627 N N . LYS A 1 212 ? -5.297 -8.398 -14.656 1 92.81 212 LYS A N 1
ATOM 1628 C CA . LYS A 1 212 ? -5.316 -7.859 -13.297 1 92.81 212 LYS A CA 1
ATOM 1629 C C . LYS A 1 212 ? -4.996 -6.367 -13.297 1 92.81 212 LYS A C 1
ATOM 1631 O O . LYS A 1 212 ? -5.641 -5.59 -12.586 1 92.81 212 LYS A O 1
ATOM 1636 N N . ALA A 1 213 ? -3.973 -5.988 -14.055 1 94.56 213 ALA A N 1
ATOM 1637 C CA . ALA A 1 213 ? -3.639 -4.574 -14.18 1 94.56 213 ALA A CA 1
ATOM 1638 C C . ALA A 1 213 ? -4.836 -3.771 -14.68 1 94.56 213 ALA A C 1
ATOM 1640 O O . ALA A 1 213 ? -5.129 -2.689 -14.164 1 94.56 213 ALA A O 1
ATOM 1641 N N . ARG A 1 214 ? -5.527 -4.312 -15.625 1 92.88 214 ARG A N 1
ATOM 1642 C CA . ARG A 1 214 ? -6.707 -3.662 -16.172 1 92.88 214 ARG A CA 1
ATOM 1643 C C . ARG A 1 214 ? -7.801 -3.516 -15.125 1 92.88 214 ARG A C 1
ATOM 1645 O O . ARG A 1 214 ? -8.422 -2.459 -15.008 1 92.88 214 ARG A O 1
ATOM 1652 N N . GLU A 1 215 ? -8.016 -4.551 -14.375 1 89.75 215 GLU A N 1
ATOM 1653 C CA . GLU A 1 215 ? -9.039 -4.531 -13.328 1 89.75 215 GLU A CA 1
ATOM 1654 C C . GLU A 1 215 ? -8.734 -3.471 -12.273 1 89.75 215 GLU A C 1
ATOM 1656 O O . GLU A 1 215 ? -9.625 -2.723 -11.859 1 89.75 215 GLU A O 1
ATOM 1661 N N . ILE A 1 216 ? -7.508 -3.457 -11.836 1 90.56 216 ILE A N 1
ATOM 1662 C CA . ILE A 1 216 ? -7.102 -2.48 -10.836 1 90.56 216 ILE A CA 1
ATOM 1663 C C . ILE A 1 216 ? -7.277 -1.067 -11.383 1 90.56 216 ILE A C 1
ATOM 1665 O O . ILE A 1 216 ? -7.785 -0.183 -10.688 1 90.56 216 ILE A O 1
ATOM 1669 N N . ARG A 1 217 ? -6.855 -0.873 -12.609 1 89.81 217 ARG A N 1
ATOM 1670 C CA . ARG A 1 217 ? -7.012 0.425 -13.258 1 89.81 217 ARG A CA 1
ATOM 1671 C C . ARG A 1 217 ? -8.484 0.838 -13.305 1 89.81 217 ARG A C 1
ATOM 1673 O O . ARG A 1 217 ? -8.82 1.988 -13.016 1 89.81 217 ARG A O 1
ATOM 1680 N N . ASP A 1 218 ? -9.32 -0.048 -13.656 1 88.44 218 ASP A N 1
ATOM 1681 C CA . ASP A 1 218 ? -10.75 0.226 -13.734 1 88.44 218 ASP A CA 1
ATOM 1682 C C . ASP A 1 218 ? -11.32 0.572 -12.359 1 88.44 218 ASP A C 1
ATOM 1684 O O . ASP A 1 218 ? -12.141 1.482 -12.227 1 88.44 218 ASP A O 1
ATOM 1688 N N . ASP A 1 219 ? -10.859 -0.14 -11.391 1 87.5 219 ASP A N 1
ATOM 1689 C CA . ASP A 1 219 ? -11.305 0.132 -10.031 1 87.5 219 ASP A CA 1
ATOM 1690 C C . ASP A 1 219 ? -10.875 1.524 -9.57 1 87.5 219 ASP A C 1
ATOM 1692 O O . ASP A 1 219 ? -11.648 2.248 -8.945 1 87.5 219 ASP A O 1
ATOM 1696 N N . MET A 1 220 ? -9.602 1.858 -9.891 1 86.06 220 MET A N 1
ATOM 1697 C CA . MET A 1 220 ? -9.078 3.172 -9.539 1 86.06 220 MET A CA 1
ATOM 1698 C C . MET A 1 220 ? -9.859 4.281 -10.227 1 86.06 220 MET A C 1
ATOM 1700 O O . MET A 1 220 ? -10.18 5.297 -9.617 1 86.06 220 MET A O 1
ATOM 1704 N N . ARG A 1 221 ? -10.172 4.059 -11.461 1 82.06 221 ARG A N 1
ATOM 1705 C CA . ARG A 1 221 ? -10.898 5.051 -12.25 1 82.06 221 ARG A CA 1
ATOM 1706 C C . ARG A 1 221 ? -12.32 5.238 -11.719 1 82.06 221 ARG A C 1
ATOM 1708 O O . ARG A 1 221 ? -12.812 6.363 -11.648 1 82.06 221 ARG A O 1
ATOM 1715 N N . LYS A 1 222 ? -12.93 4.172 -11.406 1 80.06 222 LYS A N 1
ATOM 1716 C CA . LYS A 1 222 ? -14.297 4.238 -10.906 1 80.06 222 LYS A CA 1
ATOM 1717 C C . LYS A 1 222 ? -14.367 4.977 -9.578 1 80.06 222 LYS A C 1
ATOM 1719 O O . LYS A 1 222 ? -15.391 5.578 -9.242 1 80.06 222 LYS A O 1
ATOM 1724 N N . LYS A 1 223 ? -13.273 4.949 -8.93 1 78.94 223 LYS A N 1
ATOM 1725 C CA . LYS A 1 223 ? -13.25 5.543 -7.598 1 78.94 223 LYS A CA 1
ATOM 1726 C C . LYS A 1 223 ? -12.727 6.977 -7.641 1 78.94 223 LYS A C 1
ATOM 1728 O O . LYS A 1 223 ? -12.867 7.727 -6.676 1 78.94 223 LYS A O 1
ATOM 1733 N N . ALA A 1 224 ? -12.07 7.316 -8.742 1 71.94 224 ALA A N 1
ATOM 1734 C CA . ALA A 1 224 ? -11.555 8.672 -8.898 1 71.94 224 ALA A CA 1
ATOM 1735 C C . ALA A 1 224 ? -12.688 9.672 -9.078 1 71.94 224 ALA A C 1
ATOM 1737 O O . ALA A 1 224 ? -13.695 9.367 -9.719 1 71.94 224 ALA A O 1
ATOM 1738 N N . PRO A 1 225 ? -12.602 10.773 -8.219 1 62.16 225 PRO A N 1
ATOM 1739 C CA . PRO A 1 225 ? -13.656 11.758 -8.469 1 62.16 225 PRO A CA 1
ATOM 1740 C C . PRO A 1 225 ? -13.75 12.164 -9.938 1 62.16 225 PRO A C 1
ATOM 1742 O O . PRO A 1 225 ? -12.75 12.109 -10.664 1 62.16 225 PRO A O 1
ATOM 1745 N N . ILE A 1 226 ? -14.992 12.328 -10.539 1 52.94 226 ILE A N 1
ATOM 1746 C CA . ILE A 1 226 ? -15.367 12.656 -11.914 1 52.94 226 ILE A CA 1
ATOM 1747 C C . ILE A 1 226 ? -14.406 13.711 -12.461 1 52.94 226 ILE A C 1
ATOM 1749 O O . ILE A 1 226 ? -14 13.648 -13.625 1 52.94 226 ILE A O 1
ATOM 1753 N N . GLY A 1 227 ? -13.984 14.688 -11.82 1 49 227 GLY A N 1
ATOM 1754 C CA . GLY A 1 227 ? -13.188 15.734 -12.43 1 49 227 GLY A CA 1
ATOM 1755 C C . GLY A 1 227 ? -11.828 15.25 -12.898 1 49 227 GLY A C 1
ATOM 1756 O O . GLY A 1 227 ? -11.211 15.859 -13.773 1 49 227 GLY A O 1
ATOM 1757 N N . LEU A 1 228 ? -11.281 14.367 -12.273 1 50.41 228 LEU A N 1
ATOM 1758 C CA . LEU A 1 228 ? -9.961 13.867 -12.656 1 50.41 228 LEU A CA 1
ATOM 1759 C C . LEU A 1 228 ? -10.07 12.812 -13.75 1 50.41 228 LEU A C 1
ATOM 1761 O O . LEU A 1 228 ? -9.086 12.492 -14.414 1 50.41 228 LEU A O 1
ATOM 1765 N N . GLN A 1 229 ? -11.094 12.086 -13.898 1 44.91 229 GLN A N 1
ATOM 1766 C CA . GLN A 1 229 ? -11.352 11.109 -14.953 1 44.91 229 GLN A CA 1
ATOM 1767 C C . GLN A 1 229 ? -11.125 11.719 -16.328 1 44.91 229 GLN A C 1
ATOM 1769 O O . GLN A 1 229 ? -10.773 11.016 -17.281 1 44.91 229 GLN A O 1
ATOM 1774 N N . GLN A 1 230 ? -11.453 13 -16.609 1 38.12 230 GLN A N 1
ATOM 1775 C CA . GLN A 1 230 ? -11.461 13.633 -17.922 1 38.12 230 GLN A CA 1
ATOM 1776 C C . GLN A 1 230 ? -10.055 14 -18.375 1 38.12 230 GLN A C 1
ATOM 1778 O O . GLN A 1 230 ? -9.828 14.344 -19.531 1 38.12 230 GLN A O 1
ATOM 1783 N N . GLY A 1 231 ? -9.109 14.164 -17.484 1 33.12 231 GLY A N 1
ATOM 1784 C CA . GLY A 1 231 ? -7.867 14.664 -18.047 1 33.12 231 GLY A CA 1
ATOM 1785 C C . GLY A 1 231 ? -6.922 13.57 -18.5 1 33.12 231 GLY A C 1
ATOM 1786 O O . GLY A 1 231 ? -5.777 13.844 -18.875 1 33.12 231 GLY A O 1
ATOM 1787 N N . SER A 1 232 ? -7.008 12.273 -18.016 1 30.58 232 SER A N 1
ATOM 1788 C CA . SER A 1 232 ? -6.043 11.484 -18.766 1 30.58 232 SER A CA 1
ATOM 1789 C C . SER A 1 232 ? -6.508 11.266 -20.203 1 30.58 232 SER A C 1
ATOM 1791 O O . SER A 1 232 ? -7.707 11.156 -20.453 1 30.58 232 SER A O 1
ATOM 1793 N N . MET B 1 1 ? 23.422 -18.656 -16.625 1 31.97 1 MET B N 1
ATOM 1794 C CA . MET B 1 1 ? 23.125 -19.75 -15.703 1 31.97 1 MET B CA 1
ATOM 1795 C C . MET B 1 1 ? 23.5 -19.375 -14.273 1 31.97 1 MET B C 1
ATOM 1797 O O . MET B 1 1 ? 24.656 -19.5 -13.867 1 31.97 1 MET B O 1
ATOM 1801 N N . ALA B 1 2 ? 22.703 -18.328 -13.711 1 41.56 2 ALA B N 1
ATOM 1802 C CA . ALA B 1 2 ? 23.047 -17.219 -12.828 1 41.56 2 ALA B CA 1
ATOM 1803 C C . ALA B 1 2 ? 23.359 -17.719 -11.422 1 41.56 2 ALA B C 1
ATOM 1805 O O . ALA B 1 2 ? 24.156 -17.094 -10.711 1 41.56 2 ALA B O 1
ATOM 1806 N N . PHE B 1 3 ? 22.516 -18.562 -10.93 1 48.5 3 PHE B N 1
ATOM 1807 C CA . PHE B 1 3 ? 22.719 -18.969 -9.547 1 48.5 3 PHE B CA 1
ATOM 1808 C C . PHE B 1 3 ? 23.766 -20.062 -9.453 1 48.5 3 PHE B C 1
ATOM 1810 O O . PHE B 1 3 ? 23.469 -21.188 -9.047 1 48.5 3 PHE B O 1
ATOM 1817 N N . GLY B 1 4 ? 25 -19.906 -10.125 1 64.62 4 GLY B N 1
ATOM 1818 C CA . GLY B 1 4 ? 26.188 -20.703 -9.906 1 64.62 4 GLY B CA 1
ATOM 1819 C C . GLY B 1 4 ? 26.016 -22.172 -10.273 1 64.62 4 GLY B C 1
ATOM 1820 O O . GLY B 1 4 ? 26.797 -23.016 -9.852 1 64.62 4 GLY B O 1
ATOM 1821 N N . PHE B 1 5 ? 25 -22.562 -10.805 1 72.5 5 PHE B N 1
ATOM 1822 C CA . PHE B 1 5 ? 24.875 -23.984 -11.125 1 72.5 5 PHE B CA 1
ATOM 1823 C C . PHE B 1 5 ? 25.656 -24.328 -12.383 1 72.5 5 PHE B C 1
ATOM 1825 O O . PHE B 1 5 ? 25.672 -23.547 -13.344 1 72.5 5 PHE B O 1
ATOM 1832 N N . LYS B 1 6 ? 26.516 -25.203 -12.266 1 70.62 6 LYS B N 1
ATOM 1833 C CA . LYS B 1 6 ? 27.484 -25.578 -13.289 1 70.62 6 LYS B CA 1
ATOM 1834 C C . LYS B 1 6 ? 26.797 -26.172 -14.508 1 70.62 6 LYS B C 1
ATOM 1836 O O . LYS B 1 6 ? 27.359 -26.188 -15.609 1 70.62 6 LYS B O 1
ATOM 1841 N N . SER B 1 7 ? 25.531 -26.656 -14.219 1 83.56 7 SER B N 1
ATOM 1842 C CA . SER B 1 7 ? 24.797 -27.281 -15.32 1 83.56 7 SER B CA 1
ATOM 1843 C C . SER B 1 7 ? 23.297 -27.281 -15.039 1 83.56 7 SER B C 1
ATOM 1845 O O . SER B 1 7 ? 22.859 -27.062 -13.898 1 83.56 7 SER B O 1
ATOM 1847 N N . GLU B 1 8 ? 22.469 -27.484 -16.094 1 84.12 8 GLU B N 1
ATOM 1848 C CA . GLU B 1 8 ? 21.016 -27.656 -15.984 1 84.12 8 GLU B CA 1
ATOM 1849 C C . GLU B 1 8 ? 20.672 -28.828 -15.086 1 84.12 8 GLU B C 1
ATOM 1851 O O . GLU B 1 8 ? 19.688 -28.781 -14.336 1 84.12 8 GLU B O 1
ATOM 1856 N N . ASP B 1 9 ? 21.5 -29.812 -15.156 1 87.5 9 ASP B N 1
ATOM 1857 C CA . ASP B 1 9 ? 21.281 -31 -14.344 1 87.5 9 ASP B CA 1
ATOM 1858 C C . ASP B 1 9 ? 21.453 -30.688 -12.859 1 87.5 9 ASP B C 1
ATOM 1860 O O . ASP B 1 9 ? 20.688 -31.172 -12.016 1 87.5 9 ASP B O 1
ATOM 1864 N N . GLU B 1 10 ? 22.453 -29.953 -12.492 1 87.06 10 GLU B N 1
ATOM 1865 C CA . GLU B 1 10 ? 22.688 -29.562 -11.109 1 87.06 10 GLU B CA 1
ATOM 1866 C C . GLU B 1 10 ? 21.531 -28.719 -10.578 1 87.06 10 GLU B C 1
ATOM 1868 O O . GLU B 1 10 ? 21.125 -28.859 -9.422 1 87.06 10 GLU B O 1
ATOM 1873 N N . LEU B 1 11 ? 21.031 -27.875 -11.43 1 84.31 11 LEU B N 1
ATOM 1874 C CA . LEU B 1 11 ? 19.891 -27.047 -11.062 1 84.31 11 LEU B CA 1
ATOM 1875 C C . LEU B 1 11 ? 18.656 -27.906 -10.797 1 84.31 11 LEU B C 1
ATOM 1877 O O . LEU B 1 11 ? 17.953 -27.719 -9.797 1 84.31 11 LEU B O 1
ATOM 1881 N N . GLN B 1 12 ? 18.453 -28.812 -11.625 1 89.5 12 GLN B N 1
ATOM 1882 C CA . GLN B 1 12 ? 17.312 -29.703 -11.484 1 89.5 12 GLN B CA 1
ATOM 1883 C C . GLN B 1 12 ? 17.391 -30.516 -10.195 1 89.5 12 GLN B C 1
ATOM 1885 O O . GLN B 1 12 ? 16.391 -30.719 -9.508 1 89.5 12 GLN B O 1
ATOM 1890 N N . GLU B 1 13 ? 18.516 -30.984 -9.922 1 91.56 13 GLU B N 1
ATOM 1891 C CA . GLU B 1 13 ? 18.734 -31.734 -8.688 1 91.56 13 GLU B CA 1
ATOM 1892 C C . GLU B 1 13 ? 18.469 -30.875 -7.457 1 91.56 13 GLU B C 1
ATOM 1894 O O . GLU B 1 13 ? 17.875 -31.328 -6.48 1 91.56 13 GLU B O 1
ATOM 1899 N N . TYR B 1 14 ? 18.969 -29.703 -7.523 1 90.38 14 TYR B N 1
ATOM 1900 C CA . TYR B 1 14 ? 18.75 -28.781 -6.422 1 90.38 14 TYR B CA 1
ATOM 1901 C C . TYR B 1 14 ? 17.266 -28.531 -6.199 1 90.38 14 TYR B C 1
ATOM 1903 O O . TYR B 1 14 ? 16.781 -28.562 -5.062 1 90.38 14 TYR B O 1
ATOM 1911 N N . LEU B 1 15 ? 16.562 -28.328 -7.289 1 91.5 15 LEU B N 1
ATOM 1912 C CA . LEU B 1 15 ? 15.133 -28.047 -7.203 1 91.5 15 LEU B CA 1
ATOM 1913 C C . LEU B 1 15 ? 14.383 -29.25 -6.633 1 91.5 15 LEU B C 1
ATOM 1915 O O . LEU B 1 15 ? 13.438 -29.094 -5.855 1 91.5 15 LEU B O 1
ATOM 1919 N N . GLU B 1 16 ? 14.773 -30.406 -7.004 1 94 16 GLU B N 1
ATOM 1920 C CA . GLU B 1 16 ? 14.141 -31.625 -6.477 1 94 16 GLU B CA 1
ATOM 1921 C C . GLU B 1 16 ? 14.375 -31.75 -4.973 1 94 16 GLU B C 1
ATOM 1923 O O . GLU B 1 16 ? 13.477 -32.156 -4.23 1 94 16 GLU B O 1
ATOM 1928 N N . LYS B 1 17 ? 15.609 -31.438 -4.598 1 94.69 17 LYS B N 1
ATOM 1929 C CA . LYS B 1 17 ? 15.922 -31.469 -3.172 1 94.69 17 LYS B CA 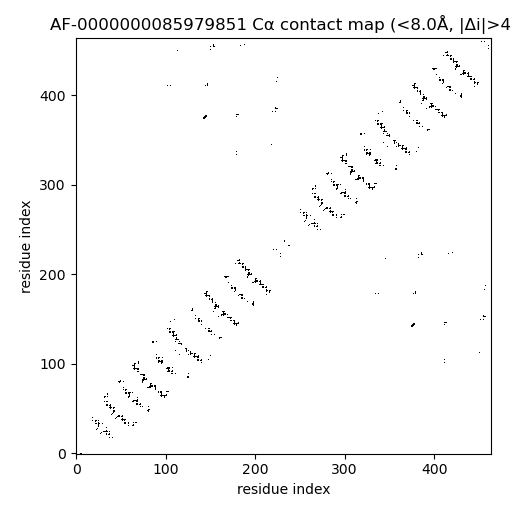1
ATOM 1930 C C . LYS B 1 17 ? 15.07 -30.469 -2.4 1 94.69 17 LYS B C 1
ATOM 1932 O O . LYS B 1 17 ? 14.602 -30.766 -1.297 1 94.69 17 LYS B O 1
ATOM 1937 N N . LEU B 1 18 ? 14.891 -29.328 -2.99 1 94.19 18 LEU B N 1
ATOM 1938 C CA . LEU B 1 18 ? 14.062 -28.297 -2.377 1 94.19 18 LEU B CA 1
ATOM 1939 C C . LEU B 1 18 ? 12.633 -28.781 -2.207 1 94.19 18 LEU B C 1
ATOM 1941 O O . LEU B 1 18 ? 12.023 -28.594 -1.149 1 94.19 18 LEU B O 1
ATOM 1945 N N . GLY B 1 19 ? 12.094 -29.328 -3.227 1 96.44 19 GLY B N 1
ATOM 1946 C CA . GLY B 1 19 ? 10.758 -29.891 -3.146 1 96.44 19 GLY B CA 1
ATOM 1947 C C . GLY B 1 19 ? 10.609 -30.922 -2.033 1 96.44 19 GLY B C 1
ATOM 1948 O O . GLY B 1 19 ? 9.617 -30.922 -1.31 1 96.44 19 GLY B O 1
ATOM 1949 N N . THR B 1 20 ? 11.609 -31.75 -1.946 1 96.5 20 THR B N 1
ATOM 1950 C CA . THR B 1 20 ? 11.602 -32.781 -0.901 1 96.5 20 THR B CA 1
ATOM 1951 C C . THR B 1 20 ? 11.617 -32.125 0.482 1 96.5 20 THR B C 1
ATOM 1953 O O . THR B 1 20 ? 10.914 -32.562 1.391 1 96.5 20 THR B O 1
ATOM 1956 N N . GLU B 1 21 ? 12.445 -31.203 0.688 1 97.38 21 GLU B N 1
ATOM 1957 C CA . GLU B 1 21 ? 12.516 -30.484 1.964 1 97.38 21 GLU B CA 1
ATOM 1958 C C . GLU B 1 21 ? 11.18 -29.844 2.32 1 97.38 21 GLU B C 1
ATOM 1960 O O . GLU B 1 21 ? 10.75 -29.891 3.475 1 97.38 21 GLU B O 1
ATOM 1965 N N . TYR B 1 22 ? 10.562 -29.266 1.329 1 97.75 22 TYR B N 1
ATOM 1966 C CA . TYR B 1 22 ? 9.273 -28.625 1.584 1 97.75 22 TYR B CA 1
ATOM 1967 C C . TYR B 1 22 ? 8.211 -29.656 1.928 1 97.75 22 TYR B C 1
ATOM 1969 O O . TYR B 1 22 ? 7.379 -29.438 2.805 1 97.75 22 TYR B O 1
ATOM 1977 N N . LYS B 1 23 ? 8.242 -30.719 1.233 1 97.06 23 LYS B N 1
ATOM 1978 C CA . LYS B 1 23 ? 7.305 -31.812 1.525 1 97.06 23 LYS B CA 1
ATOM 1979 C C . LYS B 1 23 ? 7.48 -32.312 2.955 1 97.06 23 LYS B C 1
ATOM 1981 O O . LYS B 1 23 ? 6.496 -32.531 3.666 1 97.06 23 LYS B O 1
ATOM 1986 N N . PHE B 1 24 ? 8.711 -32.531 3.316 1 97.38 24 PHE B N 1
ATOM 1987 C CA . PHE B 1 24 ? 9 -32.969 4.672 1 97.38 24 PHE B CA 1
ATOM 1988 C C . PHE B 1 24 ? 8.508 -31.969 5.695 1 97.38 24 PHE B C 1
ATOM 1990 O O . PHE B 1 24 ? 7.84 -32.344 6.668 1 97.38 24 PHE B O 1
ATOM 1997 N N . SER B 1 25 ? 8.812 -30.719 5.504 1 97.31 25 SER B N 1
ATOM 1998 C CA . SER B 1 25 ? 8.398 -29.641 6.406 1 97.31 25 SER B CA 1
ATOM 1999 C C . SER B 1 25 ? 6.883 -29.562 6.516 1 97.31 25 SER B C 1
ATOM 2001 O O . SER B 1 25 ? 6.344 -29.359 7.605 1 97.31 25 SER B O 1
ATOM 2003 N N . CYS B 1 26 ? 6.203 -29.734 5.43 1 97 26 CYS B N 1
ATOM 2004 C CA . CYS B 1 26 ? 4.75 -29.625 5.395 1 97 26 CYS B CA 1
ATOM 2005 C C . CYS B 1 26 ? 4.094 -30.859 5.996 1 97 26 CYS B C 1
ATOM 2007 O O . CYS B 1 26 ? 3.316 -30.75 6.949 1 97 26 CYS B O 1
ATOM 2009 N N . PHE B 1 27 ? 4.434 -31.984 5.516 1 95.56 27 PHE B N 1
ATOM 2010 C CA . PHE B 1 27 ? 3.646 -33.188 5.82 1 95.56 27 PHE B CA 1
ATOM 2011 C C . PHE B 1 27 ? 4.195 -33.875 7.051 1 95.56 27 PHE B C 1
ATOM 2013 O O . PHE B 1 27 ? 3.443 -34.5 7.805 1 95.56 27 PHE B O 1
ATOM 2020 N N . LYS B 1 28 ? 5.434 -33.812 7.301 1 95.06 28 LYS B N 1
ATOM 2021 C CA . LYS B 1 28 ? 6.004 -34.5 8.461 1 95.06 28 LYS B CA 1
ATOM 2022 C C . LYS B 1 28 ? 6.023 -33.562 9.68 1 95.06 28 LYS B C 1
ATOM 2024 O O . LYS B 1 28 ? 5.645 -33.969 10.781 1 95.06 28 LYS B O 1
ATOM 2029 N N . GLU B 1 29 ? 6.391 -32.344 9.484 1 95.81 29 GLU B N 1
ATOM 2030 C CA . GLU B 1 29 ? 6.543 -31.422 10.609 1 95.81 29 GLU B CA 1
ATOM 2031 C C . GLU B 1 29 ? 5.277 -30.594 10.82 1 95.81 29 GLU B C 1
ATOM 2033 O O . GLU B 1 29 ? 5.156 -29.875 11.82 1 95.81 29 GLU B O 1
ATOM 2038 N N . ASN B 1 30 ? 4.379 -30.656 9.906 1 93.62 30 ASN B N 1
ATOM 2039 C CA . ASN B 1 30 ? 3.146 -29.875 9.953 1 93.62 30 ASN B CA 1
ATOM 2040 C C . ASN B 1 30 ? 3.436 -28.391 10.094 1 93.62 30 ASN B C 1
ATOM 2042 O O . ASN B 1 30 ? 2.787 -27.688 10.875 1 93.62 30 ASN B O 1
ATOM 2046 N N . ASN B 1 31 ? 4.473 -27.953 9.508 1 96.81 31 ASN B N 1
ATOM 2047 C CA . ASN B 1 31 ? 4.867 -26.562 9.469 1 96.81 31 ASN B CA 1
ATOM 2048 C C . ASN B 1 31 ? 4.098 -25.781 8.398 1 96.81 31 ASN B C 1
ATOM 2050 O O . ASN B 1 31 ? 4.273 -26.031 7.203 1 96.81 31 ASN B O 1
ATOM 2054 N N . SER B 1 32 ? 3.305 -24.812 8.789 1 97.62 32 SER B N 1
ATOM 2055 C CA . SER B 1 32 ? 2.428 -24.094 7.867 1 97.62 32 SER B CA 1
ATOM 2056 C C . SER B 1 32 ? 3.23 -23.344 6.809 1 97.62 32 SER B C 1
ATOM 2058 O O . SER B 1 32 ? 2.828 -23.281 5.645 1 97.62 32 SER B O 1
ATOM 2060 N N . GLU B 1 33 ? 4.332 -22.797 7.242 1 97.5 33 GLU B N 1
ATOM 2061 C CA . GLU B 1 33 ? 5.176 -22.109 6.266 1 97.5 33 GLU B CA 1
ATOM 2062 C C . GLU B 1 33 ? 5.75 -23.094 5.25 1 97.5 33 GLU B C 1
ATOM 2064 O O . GLU B 1 33 ? 5.844 -22.781 4.062 1 97.5 33 GLU B O 1
ATOM 2069 N N . GLY B 1 34 ? 6.168 -24.219 5.766 1 97.88 34 GLY B N 1
ATOM 2070 C CA . GLY B 1 34 ? 6.641 -25.266 4.867 1 97.88 34 GLY B CA 1
ATOM 2071 C C . GLY B 1 34 ? 5.605 -25.688 3.848 1 97.88 34 GLY B C 1
ATOM 2072 O O . GLY B 1 34 ? 5.93 -25.922 2.682 1 97.88 34 GLY B O 1
ATOM 2073 N N . CYS B 1 35 ? 4.379 -25.812 4.262 1 98.44 35 CYS B N 1
ATOM 2074 C CA . CYS B 1 35 ? 3.297 -26.156 3.354 1 98.44 35 CYS B CA 1
ATOM 2075 C C . CYS B 1 35 ? 3.08 -25.078 2.309 1 98.44 35 CYS B C 1
ATOM 2077 O O . CYS B 1 35 ? 2.844 -25.375 1.137 1 98.44 35 CYS B O 1
ATOM 2079 N N . HIS B 1 36 ? 3.168 -23.812 2.74 1 98.38 36 HIS B N 1
ATOM 2080 C CA . HIS B 1 36 ? 3.016 -22.734 1.768 1 98.38 36 HIS B CA 1
ATOM 2081 C C . HIS B 1 36 ? 4.121 -22.781 0.716 1 98.38 36 HIS B C 1
ATOM 2083 O O . HIS B 1 36 ? 3.85 -22.641 -0.48 1 98.38 36 HIS B O 1
ATOM 2089 N N . LEU B 1 37 ? 5.336 -23.016 1.216 1 97.25 37 LEU B N 1
ATOM 2090 C CA . LEU B 1 37 ? 6.469 -23.094 0.299 1 97.25 37 LEU B CA 1
ATOM 2091 C C . LEU B 1 37 ? 6.305 -24.266 -0.667 1 97.25 37 LEU B C 1
ATOM 2093 O O . LEU B 1 37 ? 6.672 -24.172 -1.84 1 97.25 37 LEU B O 1
ATOM 2097 N N . LEU B 1 38 ? 5.766 -25.344 -0.207 1 97.94 38 LEU B N 1
ATOM 2098 C CA . LEU B 1 38 ? 5.477 -26.469 -1.079 1 97.94 38 LEU B CA 1
ATOM 2099 C C . LEU B 1 38 ? 4.461 -26.094 -2.15 1 97.94 38 LEU B C 1
ATOM 2101 O O . LEU B 1 38 ? 4.629 -26.438 -3.322 1 97.94 38 LEU B O 1
ATOM 2105 N N . GLY B 1 39 ? 3.414 -25.375 -1.759 1 97.81 39 GLY B N 1
ATOM 2106 C CA . GLY B 1 39 ? 2.459 -24.875 -2.738 1 97.81 39 GLY B CA 1
ATOM 2107 C C . GLY B 1 39 ? 3.096 -24.016 -3.805 1 97.81 39 GLY B C 1
ATOM 2108 O O . GLY B 1 39 ? 2.838 -24.188 -4.996 1 97.81 39 GLY B O 1
ATOM 2109 N N . ASP B 1 40 ? 3.953 -23.109 -3.352 1 94.94 40 ASP B N 1
ATOM 2110 C CA . ASP B 1 40 ? 4.66 -22.234 -4.293 1 94.94 40 ASP B CA 1
ATOM 2111 C C . ASP B 1 40 ? 5.539 -23.062 -5.234 1 94.94 40 ASP B C 1
ATOM 2113 O O . ASP B 1 40 ? 5.613 -22.766 -6.43 1 94.94 40 ASP B O 1
ATOM 2117 N N . TYR B 1 41 ? 6.234 -24.016 -4.699 1 95.06 41 TYR B N 1
ATOM 2118 C CA . TYR B 1 41 ? 7.094 -24.906 -5.473 1 95.06 41 TYR B CA 1
ATOM 2119 C C . TYR B 1 41 ? 6.289 -25.656 -6.527 1 95.06 41 TYR B C 1
ATOM 2121 O O . TYR B 1 41 ? 6.691 -25.719 -7.691 1 95.06 41 TYR B O 1
ATOM 2129 N N . LEU B 1 42 ? 5.172 -26.172 -6.148 1 96.62 42 LEU B N 1
ATOM 2130 C CA . LEU B 1 42 ? 4.305 -26.922 -7.062 1 96.62 42 LEU B CA 1
ATOM 2131 C C . LEU B 1 42 ? 3.777 -26 -8.164 1 96.62 42 LEU B C 1
ATOM 2133 O O . LEU B 1 42 ? 3.672 -26.422 -9.32 1 96.62 42 LEU B O 1
ATOM 2137 N N . GLU B 1 43 ? 3.5 -24.766 -7.785 1 92.56 43 GLU B N 1
ATOM 2138 C CA . GLU B 1 43 ? 2.971 -23.812 -8.75 1 92.56 43 GLU B CA 1
ATOM 2139 C C . GLU B 1 43 ? 4.059 -23.344 -9.711 1 92.56 43 GLU B C 1
ATOM 2141 O O . GLU B 1 43 ? 3.896 -23.422 -10.93 1 92.56 43 GLU B O 1
ATOM 2146 N N . ALA B 1 44 ? 5.191 -22.922 -9.117 1 88.38 44 ALA B N 1
ATOM 2147 C CA . ALA B 1 44 ? 6.168 -22.156 -9.883 1 88.38 44 ALA B CA 1
ATOM 2148 C C . ALA B 1 44 ? 7.195 -23.062 -10.539 1 88.38 44 ALA B C 1
ATOM 2150 O O . ALA B 1 44 ? 7.723 -22.766 -11.609 1 88.38 44 ALA B O 1
ATOM 2151 N N . VAL B 1 45 ? 7.527 -24.156 -9.898 1 89.19 45 VAL B N 1
ATOM 2152 C CA . VAL B 1 45 ? 8.594 -25.016 -10.383 1 89.19 45 VAL B CA 1
ATOM 2153 C C . VAL B 1 45 ? 7.996 -26.219 -11.125 1 89.19 45 VAL B C 1
ATOM 2155 O O . VAL B 1 45 ? 8.328 -26.453 -12.281 1 89.19 45 VAL B O 1
ATOM 2158 N N . LYS B 1 46 ? 7.02 -26.859 -10.547 1 93.44 46 LYS B N 1
ATOM 2159 C CA . LYS B 1 46 ? 6.461 -28.062 -11.141 1 93.44 46 LYS B CA 1
ATOM 2160 C C . LYS B 1 46 ? 5.316 -27.734 -12.094 1 93.44 46 LYS B C 1
ATOM 2162 O O . LYS B 1 46 ? 4.902 -28.578 -12.891 1 93.44 46 LYS B O 1
ATOM 2167 N N . LYS B 1 47 ? 4.727 -26.594 -11.969 1 91.56 47 LYS B N 1
ATOM 2168 C CA . LYS B 1 47 ? 3.562 -26.172 -12.742 1 91.56 47 LYS B CA 1
ATOM 2169 C C . LYS B 1 47 ? 2.389 -27.125 -12.539 1 91.56 47 LYS B C 1
ATOM 2171 O O . LYS B 1 47 ? 1.618 -27.375 -13.469 1 91.56 47 LYS B O 1
ATOM 2176 N N . ASP B 1 48 ? 2.398 -27.734 -11.414 1 94.94 48 ASP B N 1
ATOM 2177 C CA . ASP B 1 48 ? 1.299 -28.594 -10.992 1 94.94 48 ASP B CA 1
ATOM 2178 C C . ASP B 1 48 ? 0.261 -27.828 -10.188 1 94.94 48 ASP B C 1
ATOM 2180 O O . ASP B 1 48 ? 0.232 -27.906 -8.961 1 94.94 48 ASP B O 1
ATOM 2184 N N . PHE B 1 49 ? -0.636 -27.188 -10.883 1 94.94 49 PHE B N 1
ATOM 2185 C CA . PHE B 1 49 ? -1.601 -26.266 -10.281 1 94.94 49 PHE B CA 1
ATOM 2186 C C . PHE B 1 49 ? -2.623 -27.031 -9.453 1 94.94 49 PHE B C 1
ATOM 2188 O O . PHE B 1 49 ? -3.084 -26.547 -8.422 1 94.94 49 PHE B O 1
ATOM 2195 N N . VAL B 1 50 ? -2.971 -28.219 -9.844 1 96.44 50 VAL B N 1
ATOM 2196 C CA . VAL B 1 50 ? -3.967 -29.016 -9.148 1 96.44 50 VAL B CA 1
ATOM 2197 C C . VAL B 1 50 ? -3.447 -29.391 -7.758 1 96.44 50 VAL B C 1
ATOM 2199 O O . VAL B 1 50 ? -4.156 -29.234 -6.762 1 96.44 50 VAL B O 1
ATOM 2202 N N . SER B 1 51 ? -2.205 -29.812 -7.734 1 97.31 51 SER B N 1
ATOM 2203 C CA . SER B 1 51 ? -1.618 -30.156 -6.445 1 97.31 51 SER B CA 1
ATOM 2204 C C . SER B 1 51 ? -1.396 -28.906 -5.594 1 97.31 51 SER B C 1
ATOM 2206 O O . SER B 1 51 ? -1.583 -28.953 -4.375 1 97.31 51 SER B O 1
ATOM 2208 N N . ALA B 1 52 ? -1.01 -27.797 -6.238 1 97.69 52 ALA B N 1
ATOM 2209 C CA . ALA B 1 52 ? -0.772 -26.547 -5.52 1 97.69 52 ALA B CA 1
ATOM 2210 C C . ALA B 1 52 ? -2.039 -26.062 -4.82 1 97.69 52 ALA B C 1
ATOM 2212 O O . ALA B 1 52 ? -2.008 -25.719 -3.635 1 97.69 52 ALA B O 1
ATOM 2213 N N . ILE B 1 53 ? -3.096 -26.094 -5.523 1 97.5 53 ILE B N 1
ATOM 2214 C CA . ILE B 1 53 ? -4.367 -25.625 -4.984 1 97.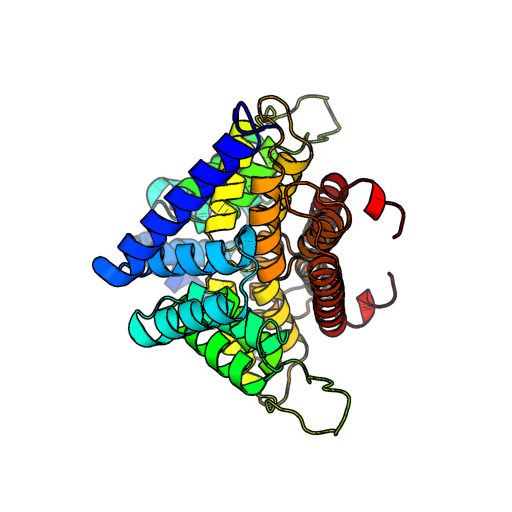5 53 ILE B CA 1
ATOM 2215 C C . ILE B 1 53 ? -4.746 -26.453 -3.758 1 97.5 53 ILE B C 1
ATOM 2217 O O . ILE B 1 53 ? -5.242 -25.906 -2.766 1 97.5 53 ILE B O 1
ATOM 2221 N N . LYS B 1 54 ? -4.555 -27.703 -3.871 1 97.62 54 LYS B N 1
ATOM 2222 C CA . LYS B 1 54 ? -4.883 -28.594 -2.76 1 97.62 54 LYS B CA 1
ATOM 2223 C C . LYS B 1 54 ? -4.047 -28.266 -1.527 1 97.62 54 LYS B C 1
ATOM 2225 O O . LYS B 1 54 ? -4.562 -28.234 -0.409 1 97.62 54 LYS B O 1
ATOM 2230 N N . VAL B 1 55 ? -2.791 -28 -1.752 1 98.38 55 VAL B N 1
ATOM 2231 C CA . VAL B 1 55 ? -1.889 -27.688 -0.648 1 98.38 55 VAL B CA 1
ATOM 2232 C C . VAL B 1 55 ? -2.279 -26.344 -0.023 1 98.38 55 VAL B C 1
ATOM 2234 O O . VAL B 1 55 ? -2.371 -26.234 1.201 1 98.38 55 VAL B O 1
ATOM 2237 N N . PHE B 1 56 ? -2.541 -25.328 -0.849 1 98.56 56 PHE B N 1
ATOM 2238 C CA . PHE B 1 56 ? -2.932 -24.016 -0.328 1 98.56 56 PHE B CA 1
ATOM 2239 C C . PHE B 1 56 ? -4.23 -24.109 0.461 1 98.56 56 PHE B C 1
ATOM 2241 O O . PHE B 1 56 ? -4.344 -23.562 1.554 1 98.56 56 PHE B O 1
ATOM 2248 N N . LYS B 1 57 ? -5.176 -24.828 -0.093 1 98.44 57 LYS B N 1
ATOM 2249 C CA . LYS B 1 57 ? -6.465 -24.969 0.583 1 98.44 57 LYS B CA 1
ATOM 2250 C C . LYS B 1 57 ? -6.309 -25.656 1.933 1 98.44 57 LYS B C 1
ATOM 2252 O O . LYS B 1 57 ? -6.84 -25.188 2.941 1 98.44 57 LYS B O 1
ATOM 2257 N N . SER B 1 58 ? -5.645 -26.766 1.898 1 98.06 58 SER B N 1
ATOM 2258 C CA . SER B 1 58 ? -5.465 -27.516 3.135 1 98.06 58 SER B CA 1
ATOM 2259 C C . SER B 1 58 ? -4.695 -26.703 4.172 1 98.06 58 SER B C 1
ATOM 2261 O O . SER B 1 58 ? -5.043 -26.719 5.355 1 98.06 58 SER B O 1
ATOM 2263 N N . ASN B 1 59 ? -3.643 -26.031 3.752 1 98.56 59 ASN B N 1
ATOM 2264 C CA . ASN B 1 59 ? -2.852 -25.203 4.664 1 98.56 59 ASN B CA 1
ATOM 2265 C C . ASN B 1 59 ? -3.682 -24.062 5.258 1 98.56 59 ASN B C 1
ATOM 2267 O O . ASN B 1 59 ? -3.502 -23.703 6.422 1 98.56 59 ASN B O 1
ATOM 2271 N N . CYS B 1 60 ? -4.555 -23.5 4.48 1 98.5 60 CYS B N 1
ATOM 2272 C CA . CYS B 1 60 ? -5.488 -22.5 4.969 1 98.5 60 CYS B CA 1
ATOM 2273 C C . CYS B 1 60 ? -6.453 -23.094 5.988 1 98.5 60 CYS B C 1
ATOM 2275 O O . CYS B 1 60 ? -6.574 -22.578 7.105 1 98.5 60 CYS B O 1
ATOM 2277 N N . ASP B 1 61 ? -7.094 -24.141 5.629 1 98.31 61 ASP B N 1
ATOM 2278 C CA . ASP B 1 61 ? -8.188 -24.703 6.414 1 98.31 61 ASP B CA 1
ATOM 2279 C C . ASP B 1 61 ? -7.672 -25.375 7.684 1 98.31 61 ASP B C 1
ATOM 2281 O O . ASP B 1 61 ? -8.266 -25.219 8.758 1 98.31 61 ASP B O 1
ATOM 2285 N N . ASP B 1 62 ? -6.547 -26.031 7.547 1 97.44 62 ASP B N 1
ATOM 2286 C CA . ASP B 1 62 ? -6.074 -26.859 8.648 1 97.44 62 ASP B CA 1
ATOM 2287 C C . ASP B 1 62 ? -5.086 -26.109 9.531 1 97.44 62 ASP B C 1
ATOM 2289 O O . ASP B 1 62 ? -5.129 -26.203 10.758 1 97.44 62 ASP B O 1
ATOM 2293 N N . ASN B 1 63 ? -4.211 -25.312 8.922 1 97.56 63 ASN B N 1
ATOM 2294 C CA . ASN B 1 63 ? -3.145 -24.672 9.672 1 97.56 63 ASN B CA 1
ATOM 2295 C C . ASN B 1 63 ? -3.406 -23.172 9.844 1 97.56 63 ASN B C 1
ATOM 2297 O O . ASN B 1 63 ? -2.588 -22.453 10.422 1 97.56 63 ASN B O 1
ATOM 2301 N N . LYS B 1 64 ? -4.477 -22.703 9.305 1 98.06 64 LYS B N 1
ATOM 2302 C CA . LYS B 1 64 ? -4.867 -21.297 9.422 1 98.06 64 LYS B CA 1
ATOM 2303 C C . LYS B 1 64 ? -3.773 -20.375 8.891 1 98.06 64 LYS B C 1
ATOM 2305 O O . LYS B 1 64 ? -3.428 -19.391 9.531 1 98.06 64 LYS B O 1
ATOM 2310 N N . HIS B 1 65 ? -3.193 -20.734 7.797 1 98.31 65 HIS B N 1
ATOM 2311 C CA . HIS B 1 65 ? -2.166 -19.922 7.148 1 98.31 65 HIS B CA 1
ATOM 2312 C C . HIS B 1 65 ? -2.785 -18.906 6.195 1 98.31 65 HIS B C 1
ATOM 2314 O O . HIS B 1 65 ? -3.152 -19.25 5.07 1 98.31 65 HIS B O 1
ATOM 2320 N N . GLY B 1 66 ? -2.809 -17.656 6.562 1 98.19 66 GLY B N 1
ATOM 2321 C CA . GLY B 1 66 ? -3.516 -16.609 5.859 1 98.19 66 GLY B CA 1
ATOM 2322 C C . GLY B 1 66 ? -3.066 -16.438 4.422 1 98.19 66 GLY B C 1
ATOM 2323 O O . GLY B 1 66 ? -3.895 -16.281 3.521 1 98.19 66 GLY B O 1
ATOM 2324 N N . LYS B 1 67 ? -1.742 -16.484 4.227 1 97.38 67 LYS B N 1
ATOM 2325 C CA . LYS B 1 67 ? -1.212 -16.312 2.877 1 97.38 67 LYS B CA 1
ATOM 2326 C C . LYS B 1 67 ? -1.681 -17.453 1.965 1 97.38 67 LYS B C 1
ATOM 2328 O O . LYS B 1 67 ? -1.961 -17.219 0.785 1 97.38 67 LYS B O 1
ATOM 2333 N N . SER B 1 68 ? -1.761 -18.625 2.508 1 98.62 68 SER B N 1
ATOM 2334 C CA . SER B 1 68 ? -2.254 -19.75 1.724 1 98.62 68 SER B CA 1
ATOM 2335 C C . SER B 1 68 ? -3.738 -19.594 1.408 1 98.62 68 SER B C 1
ATOM 2337 O O . SER B 1 68 ? -4.199 -20.016 0.344 1 98.62 68 SER B O 1
ATOM 2339 N N . CYS B 1 69 ? -4.504 -19.062 2.354 1 98.81 69 CYS B N 1
ATOM 2340 C CA . CYS B 1 69 ? -5.898 -18.76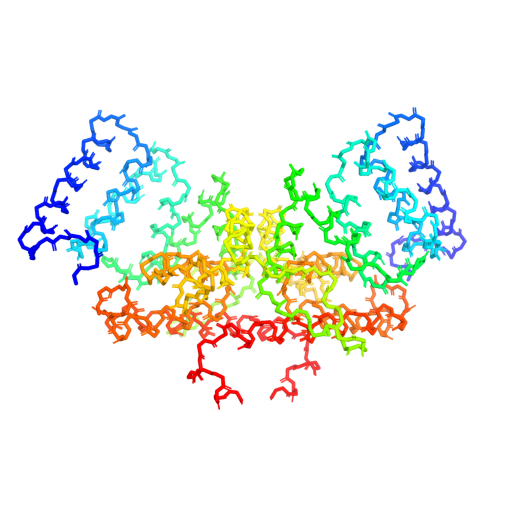6 2.057 1 98.81 69 CYS B CA 1
ATOM 2341 C C . CYS B 1 69 ? -6.016 -17.797 0.881 1 98.81 69 CYS B C 1
ATOM 2343 O O . CYS B 1 69 ? -6.824 -18.016 -0.024 1 98.81 69 CYS B O 1
ATOM 2345 N N . PHE B 1 70 ? -5.246 -16.828 0.862 1 98.5 70 PHE B N 1
ATOM 2346 C CA . PHE B 1 70 ? -5.238 -15.836 -0.203 1 98.5 70 PHE B CA 1
ATOM 2347 C C . PHE B 1 70 ? -4.859 -16.469 -1.535 1 98.5 70 PHE B C 1
ATOM 2349 O O . PHE B 1 70 ? -5.477 -16.188 -2.562 1 98.5 70 PHE B O 1
ATOM 2356 N N . LYS B 1 71 ? -3.807 -17.297 -1.489 1 97.31 71 LYS B N 1
ATOM 2357 C CA . LYS B 1 71 ? -3.389 -17.984 -2.707 1 97.31 71 LYS B CA 1
ATOM 2358 C C . LYS B 1 71 ? -4.52 -18.844 -3.266 1 97.31 71 LYS B C 1
ATOM 2360 O O . LYS B 1 71 ? -4.781 -18.828 -4.469 1 97.31 71 LYS B O 1
ATOM 2365 N N . TYR B 1 72 ? -5.137 -19.594 -2.391 1 98.06 72 TYR B N 1
ATOM 2366 C CA . TYR B 1 72 ? -6.258 -20.422 -2.834 1 98.06 72 TYR B CA 1
ATOM 2367 C C . TYR B 1 72 ? -7.367 -19.562 -3.426 1 98.06 72 TYR B C 1
ATOM 2369 O O . TYR B 1 72 ? -7.945 -19.906 -4.457 1 98.06 72 TYR B O 1
ATOM 2377 N N . ALA B 1 73 ? -7.652 -18.422 -2.803 1 97.5 73 ALA B N 1
ATOM 2378 C CA . ALA B 1 73 ? -8.648 -17.5 -3.322 1 97.5 73 ALA B CA 1
ATOM 2379 C C . ALA B 1 73 ? -8.281 -17.016 -4.723 1 97.5 73 ALA B C 1
ATOM 2381 O O . ALA B 1 73 ? -9.125 -16.984 -5.617 1 97.5 73 ALA B O 1
ATOM 2382 N N . ASN B 1 74 ? -7.055 -16.688 -4.922 1 94.56 74 ASN B N 1
ATOM 2383 C CA . ASN B 1 74 ? -6.594 -16.25 -6.234 1 94.56 74 ASN B CA 1
ATOM 2384 C C . ASN B 1 74 ? -6.785 -17.344 -7.289 1 94.56 74 ASN B C 1
ATOM 2386 O O . ASN B 1 74 ? -7.203 -17.062 -8.414 1 94.56 74 ASN B O 1
ATOM 2390 N N . PHE B 1 75 ? -6.445 -18.562 -6.918 1 94.25 75 PHE B N 1
ATOM 2391 C CA . PHE B 1 75 ? -6.578 -19.672 -7.852 1 94.25 75 PHE B CA 1
ATOM 2392 C C . PHE B 1 75 ? -8.031 -19.844 -8.281 1 94.25 75 PHE B C 1
ATOM 2394 O O . PHE B 1 75 ? -8.32 -20.016 -9.469 1 94.25 75 PHE B O 1
ATOM 2401 N N . THR B 1 76 ? -8.953 -19.766 -7.344 1 93.88 76 THR B N 1
ATOM 2402 C CA . THR B 1 76 ? -10.367 -19.969 -7.648 1 93.88 76 THR B CA 1
ATOM 2403 C C . THR B 1 76 ? -10.953 -18.75 -8.367 1 93.88 76 THR B C 1
ATOM 2405 O O . THR B 1 76 ? -11.922 -18.875 -9.117 1 93.88 76 THR B O 1
ATOM 2408 N N . TYR B 1 77 ? -10.352 -17.609 -8.141 1 90.56 77 TYR B N 1
ATOM 2409 C CA . TYR B 1 77 ? -10.773 -16.406 -8.852 1 90.56 77 TYR B CA 1
ATOM 2410 C C . TYR B 1 77 ? -10.398 -16.469 -10.32 1 90.56 77 TYR B C 1
ATOM 2412 O O . TYR B 1 77 ? -11.188 -16.109 -11.195 1 90.56 77 TYR B O 1
ATOM 2420 N N . LEU B 1 78 ? -9.219 -17.094 -10.555 1 85.94 78 LEU B N 1
ATOM 2421 C CA . LEU B 1 78 ? -8.648 -17.078 -11.898 1 85.94 78 LEU B CA 1
ATOM 2422 C C . LEU B 1 78 ? -8.961 -18.375 -12.633 1 85.94 78 LEU B C 1
ATOM 2424 O O . LEU B 1 78 ? -8.82 -18.453 -13.852 1 85.94 78 LEU B O 1
ATOM 2428 N N . GLY B 1 79 ? -9.391 -19.344 -11.961 1 87.56 79 GLY B N 1
ATOM 2429 C CA . GLY B 1 79 ? -9.594 -20.656 -12.555 1 87.56 79 GLY B CA 1
ATOM 2430 C C . GLY B 1 79 ? -8.297 -21.344 -12.938 1 87.56 79 GLY B C 1
ATOM 2431 O O . GLY B 1 79 ? -8.164 -21.844 -14.047 1 87.56 79 GLY B O 1
ATOM 2432 N N . LYS B 1 80 ? -7.359 -21.25 -12.047 1 86.25 80 LYS B N 1
ATOM 2433 C CA . LYS B 1 80 ? -6.074 -21.906 -12.289 1 86.25 80 LYS B CA 1
ATOM 2434 C C . LYS B 1 80 ? -6.027 -23.281 -11.641 1 86.25 80 LYS B C 1
ATOM 2436 O O . LYS B 1 80 ? -5.82 -23.391 -10.43 1 86.25 80 LYS B O 1
ATOM 2441 N N . GLY B 1 81 ? -6.059 -24.297 -12.367 1 87.5 81 GLY B N 1
ATOM 2442 C CA . GLY B 1 81 ? -6.055 -25.641 -11.836 1 87.5 81 GLY B CA 1
ATOM 2443 C C . GLY B 1 81 ? -7.402 -26.062 -11.281 1 87.5 81 GLY B C 1
ATOM 2444 O O . GLY B 1 81 ? -7.52 -27.125 -10.664 1 87.5 81 GLY B O 1
ATOM 2445 N N . CYS B 1 82 ? -8.359 -25.172 -11.398 1 89.56 82 CYS B N 1
ATOM 2446 C CA . CYS B 1 82 ? -9.734 -25.406 -10.977 1 89.56 82 CYS B CA 1
ATOM 2447 C C . CYS B 1 82 ? -10.703 -24.5 -11.75 1 89.56 82 CYS B C 1
ATOM 2449 O O . CYS B 1 82 ? -10.281 -23.719 -12.594 1 89.56 82 CYS B O 1
ATOM 2451 N N . GLU B 1 83 ? -11.93 -24.766 -11.648 1 89.31 83 GLU B N 1
ATOM 2452 C CA . GLU B 1 83 ? -12.922 -23.891 -12.258 1 89.31 83 GLU B CA 1
ATOM 2453 C C . GLU B 1 83 ? -13.008 -22.562 -11.516 1 89.31 83 GLU B C 1
ATOM 2455 O O . GLU B 1 83 ? -12.828 -22.516 -10.297 1 89.31 83 GLU B O 1
ATOM 2460 N N . ILE B 1 84 ? -13.234 -21.562 -12.273 1 88.81 84 ILE B N 1
ATOM 2461 C CA . ILE B 1 84 ? -13.484 -20.25 -11.672 1 88.81 84 ILE B CA 1
ATOM 2462 C C . ILE B 1 84 ? -14.664 -20.344 -10.703 1 88.81 84 ILE B C 1
ATOM 2464 O O . ILE B 1 84 ? -15.68 -20.953 -11.023 1 88.81 84 ILE B O 1
ATOM 2468 N N . ASN B 1 85 ? -14.531 -19.875 -9.555 1 91.5 85 ASN B N 1
ATOM 2469 C CA . ASN B 1 85 ? -15.578 -19.781 -8.539 1 91.5 85 ASN B CA 1
ATOM 2470 C C . ASN B 1 85 ? -15.414 -18.516 -7.695 1 91.5 85 ASN B C 1
ATOM 2472 O O . ASN B 1 85 ? -14.703 -18.531 -6.688 1 91.5 85 ASN B O 1
ATOM 2476 N N . LYS B 1 86 ? -16.094 -17.469 -8.008 1 89.88 86 LYS B N 1
ATOM 2477 C CA . LYS B 1 86 ? -15.93 -16.156 -7.395 1 89.88 86 LYS B CA 1
ATOM 2478 C C . LYS B 1 86 ? -16.422 -16.156 -5.949 1 89.88 86 LYS B C 1
ATOM 2480 O O . LYS B 1 86 ? -15.859 -15.469 -5.098 1 89.88 86 LYS B O 1
ATOM 2485 N N . ARG B 1 87 ? -17.469 -16.906 -5.723 1 92.69 87 ARG B N 1
ATOM 2486 C CA . ARG B 1 87 ? -17.969 -17 -4.355 1 92.69 87 ARG B CA 1
ATOM 2487 C C . ARG B 1 87 ? -16.938 -17.656 -3.439 1 92.69 87 ARG B C 1
ATOM 2489 O O . ARG B 1 87 ? -16.672 -17.141 -2.348 1 92.69 87 ARG B O 1
ATOM 2496 N N . THR B 1 88 ? -16.391 -18.734 -3.939 1 95.12 88 THR B N 1
ATOM 2497 C CA . THR B 1 88 ? -15.344 -19.391 -3.172 1 95.12 88 THR B CA 1
ATOM 2498 C C . THR B 1 88 ? -14.156 -18.469 -2.967 1 95.12 88 THR B C 1
ATOM 2500 O O . THR B 1 88 ? -13.594 -18.406 -1.871 1 95.12 88 THR B O 1
ATOM 2503 N N . SER B 1 89 ? -13.805 -17.766 -4.023 1 95.44 89 SER B N 1
ATOM 2504 C CA . SER B 1 89 ? -12.695 -16.812 -3.926 1 95.44 89 SER B CA 1
ATOM 2505 C C . SER B 1 89 ? -12.953 -15.773 -2.836 1 95.44 89 SER B C 1
ATOM 2507 O O . SER B 1 89 ? -12.094 -15.539 -1.983 1 95.44 89 SER B O 1
ATOM 2509 N N . PHE B 1 90 ? -14.188 -15.25 -2.822 1 96.44 90 PHE B N 1
ATOM 2510 C CA . PHE B 1 90 ? -14.555 -14.242 -1.834 1 96.44 90 PHE B CA 1
ATOM 2511 C C . PHE B 1 90 ? -14.453 -14.805 -0.422 1 96.44 90 PHE B C 1
ATOM 2513 O O . PHE B 1 90 ? -13.875 -14.172 0.465 1 96.44 90 PHE B O 1
ATOM 2520 N N . ASP B 1 91 ? -14.953 -15.977 -0.221 1 97.94 91 ASP B N 1
ATOM 2521 C CA . ASP B 1 91 ? -14.953 -16.609 1.098 1 97.94 91 ASP B CA 1
ATOM 2522 C C . ASP B 1 91 ? -13.523 -16.797 1.612 1 97.94 91 ASP B C 1
ATOM 2524 O O . ASP B 1 91 ? -13.258 -16.609 2.801 1 97.94 91 ASP B O 1
ATOM 2528 N N . TYR B 1 92 ? -12.656 -17.125 0.702 1 98.5 92 TYR B N 1
ATOM 2529 C CA . TYR B 1 92 ? -11.297 -17.406 1.144 1 98.5 92 TYR B CA 1
ATOM 2530 C C . TYR B 1 92 ? -10.484 -16.125 1.246 1 98.5 92 TYR B C 1
ATOM 2532 O O . TYR B 1 92 ? -9.523 -16.047 2.021 1 98.5 92 TYR B O 1
ATOM 2540 N N . TYR B 1 93 ? -10.805 -15.055 0.495 1 98.31 93 TYR B N 1
ATOM 2541 C CA . TYR B 1 93 ? -10.234 -13.742 0.783 1 98.31 93 TYR B CA 1
ATOM 2542 C C . TYR B 1 93 ? -10.609 -13.281 2.188 1 98.31 93 TYR B C 1
ATOM 2544 O O . TYR B 1 93 ? -9.766 -12.766 2.922 1 98.31 93 TYR B O 1
ATOM 2552 N N . LYS B 1 94 ? -11.836 -13.508 2.568 1 98.5 94 LYS B N 1
ATOM 2553 C CA . LYS B 1 94 ? -12.289 -13.164 3.914 1 98.5 94 LYS B CA 1
ATOM 2554 C C . LYS B 1 94 ? -11.516 -13.945 4.973 1 98.5 94 LYS B C 1
ATOM 2556 O O . LYS B 1 94 ? -11.125 -13.391 6 1 98.5 94 LYS B O 1
ATOM 2561 N N . LYS B 1 95 ? -11.328 -15.203 4.68 1 98.62 95 LYS B N 1
ATOM 2562 C CA . LYS B 1 95 ? -10.555 -16.016 5.609 1 98.62 95 LYS B CA 1
ATOM 2563 C C . LYS B 1 95 ? -9.133 -15.484 5.758 1 98.62 95 LYS B C 1
ATOM 2565 O O . LYS B 1 95 ? -8.594 -15.43 6.863 1 98.62 95 LYS B O 1
ATOM 2570 N N . ALA B 1 96 ? -8.539 -15.172 4.648 1 98.69 96 ALA B N 1
ATOM 2571 C CA . ALA B 1 96 ? -7.199 -14.578 4.688 1 98.69 96 ALA B CA 1
ATOM 2572 C C . ALA B 1 96 ? -7.184 -13.32 5.551 1 98.69 96 ALA B C 1
ATOM 2574 O O . ALA B 1 96 ? -6.285 -13.133 6.375 1 98.69 96 ALA B O 1
ATOM 2575 N N . CYS B 1 97 ? -8.172 -12.484 5.41 1 98.5 97 CYS B N 1
ATOM 2576 C CA . CYS B 1 97 ? -8.281 -11.258 6.191 1 98.5 97 CYS B CA 1
ATOM 2577 C C . CYS B 1 97 ? -8.43 -11.57 7.676 1 98.5 97 CYS B C 1
ATOM 2579 O O . CYS B 1 97 ? -7.781 -10.945 8.516 1 98.5 97 CYS B O 1
ATOM 2581 N N . ASP B 1 98 ? -9.266 -12.516 7.984 1 98.06 98 ASP B N 1
ATOM 2582 C CA . ASP B 1 98 ? -9.492 -12.922 9.367 1 98.06 98 ASP B CA 1
ATOM 2583 C C . ASP B 1 98 ? -8.203 -13.422 10.016 1 98.06 98 ASP B C 1
ATOM 2585 O O . ASP B 1 98 ? -8.023 -13.297 11.227 1 98.06 98 ASP B O 1
ATOM 2589 N N . LEU B 1 99 ? -7.336 -13.906 9.172 1 97.62 99 LEU B N 1
ATOM 2590 C CA . LEU B 1 99 ? -6.055 -14.422 9.641 1 97.62 99 LEU B CA 1
ATOM 2591 C C . LEU B 1 99 ? -4.953 -13.375 9.477 1 97.62 99 LEU B C 1
ATOM 2593 O O . LEU B 1 99 ? -3.773 -13.719 9.391 1 97.62 99 LEU B O 1
ATOM 2597 N N . ASN B 1 100 ? -5.359 -12.133 9.297 1 95 100 ASN B N 1
ATOM 2598 C CA . ASN B 1 100 ? -4.523 -10.938 9.328 1 95 100 ASN B CA 1
ATOM 2599 C C . ASN B 1 100 ? -3.617 -10.859 8.109 1 95 100 ASN B C 1
ATOM 2601 O O . ASN B 1 100 ? -2.488 -10.367 8.195 1 95 100 ASN B O 1
ATOM 2605 N N . TYR B 1 101 ? -3.982 -11.469 7.035 1 96.56 101 TYR B N 1
ATOM 2606 C CA . TYR B 1 101 ? -3.342 -11.234 5.746 1 96.56 101 TYR B CA 1
ATOM 2607 C C . TYR B 1 101 ? -4.082 -10.164 4.957 1 96.56 101 TYR B C 1
ATOM 2609 O O . TYR B 1 101 ? -5.066 -10.453 4.27 1 96.56 101 TYR B O 1
ATOM 2617 N N . MET B 1 102 ? -3.525 -8.953 4.957 1 97 102 MET B N 1
ATOM 2618 C CA . MET B 1 102 ? -4.266 -7.73 4.664 1 97 102 MET B CA 1
ATOM 2619 C C . MET B 1 102 ? -4.688 -7.688 3.199 1 97 102 MET B C 1
ATOM 2621 O O . MET B 1 102 ? -5.691 -7.062 2.855 1 97 102 MET B O 1
ATOM 2625 N N . GLU B 1 103 ? -3.912 -8.352 2.316 1 96.94 103 GLU B N 1
ATOM 2626 C CA . GLU B 1 103 ? -4.355 -8.422 0.928 1 96.94 103 GLU B CA 1
ATOM 2627 C C . GLU B 1 103 ? -5.73 -9.078 0.818 1 96.94 103 GLU B C 1
ATOM 2629 O O . GLU B 1 103 ? -6.523 -8.719 -0.052 1 96.94 103 GLU B O 1
ATOM 2634 N N . GLY B 1 104 ? -5.934 -10.039 1.715 1 98.25 104 GLY B N 1
ATOM 2635 C CA . GLY B 1 104 ? -7.27 -10.617 1.767 1 98.25 104 GLY B CA 1
ATOM 2636 C C . GLY B 1 104 ? -8.352 -9.602 2.086 1 98.25 104 GLY B C 1
ATOM 2637 O O . GLY B 1 104 ? -9.445 -9.656 1.524 1 98.25 104 GLY B O 1
ATOM 2638 N N . CYS B 1 105 ? -8.062 -8.664 2.99 1 98.56 105 CYS B N 1
ATOM 2639 C CA . CYS B 1 105 ? -9.008 -7.617 3.363 1 98.56 105 CYS B CA 1
ATOM 2640 C C . CYS B 1 105 ? -9.258 -6.664 2.203 1 98.56 105 CYS B C 1
ATOM 2642 O O . CYS B 1 105 ? -10.398 -6.27 1.948 1 98.56 105 CYS B O 1
ATOM 2644 N N . LEU B 1 106 ? -8.188 -6.32 1.499 1 97.88 106 LEU B N 1
ATOM 2645 C CA . LEU B 1 106 ? -8.32 -5.449 0.335 1 97.88 106 LEU B CA 1
ATOM 2646 C C . LEU B 1 106 ? -9.281 -6.055 -0.686 1 97.88 106 LEU B C 1
ATOM 2648 O O . LEU B 1 106 ? -10.242 -5.402 -1.1 1 97.88 106 LEU B O 1
ATOM 2652 N N . HIS B 1 107 ? -9.062 -7.305 -1.04 1 96.81 107 HIS B N 1
ATOM 2653 C CA . HIS B 1 107 ? -9.852 -7.941 -2.09 1 96.81 107 HIS B CA 1
ATOM 2654 C C . HIS B 1 107 ? -11.289 -8.172 -1.638 1 96.81 107 HIS B C 1
ATOM 2656 O O . HIS B 1 107 ? -12.227 -8.016 -2.424 1 96.81 107 HIS B O 1
ATOM 2662 N N . SER B 1 108 ? -11.453 -8.523 -0.373 1 97.31 108 SER B N 1
ATOM 2663 C CA . SER B 1 108 ? -12.812 -8.633 0.152 1 97.31 108 SER B CA 1
ATOM 2664 C C . SER B 1 108 ? -13.555 -7.309 0.037 1 97.31 108 SER B C 1
ATOM 2666 O O . SER B 1 108 ? -14.711 -7.273 -0.399 1 97.31 108 SER B O 1
ATOM 2668 N N . GLY B 1 109 ? -12.875 -6.242 0.388 1 97.31 109 GLY B N 1
ATOM 2669 C CA . GLY B 1 109 ? -13.477 -4.922 0.305 1 97.31 109 GLY B CA 1
ATOM 2670 C C . GLY B 1 109 ? -13.844 -4.52 -1.112 1 97.31 109 GLY B C 1
ATOM 2671 O O . GLY B 1 109 ? -14.93 -3.988 -1.352 1 97.31 109 GLY B O 1
ATOM 2672 N N . VAL B 1 110 ? -12.969 -4.816 -2.027 1 95.25 110 VAL B N 1
ATOM 2673 C CA . VAL B 1 110 ? -13.195 -4.461 -3.424 1 95.25 110 VAL B CA 1
ATOM 2674 C C . VAL B 1 110 ? -14.391 -5.234 -3.969 1 95.25 110 VAL B C 1
ATOM 2676 O O . VAL B 1 110 ? -15.266 -4.66 -4.617 1 95.25 110 VAL B O 1
ATOM 2679 N N . ILE B 1 111 ? -14.438 -6.527 -3.691 1 93.62 111 ILE B N 1
ATOM 2680 C CA . ILE B 1 111 ? -15.508 -7.383 -4.199 1 93.62 111 ILE B CA 1
ATOM 2681 C C . ILE B 1 111 ? -16.859 -6.895 -3.666 1 93.62 111 ILE B C 1
ATOM 2683 O O . ILE B 1 111 ? -17.844 -6.863 -4.402 1 93.62 111 ILE B O 1
ATOM 2687 N N . LEU B 1 112 ? -16.875 -6.391 -2.432 1 95.44 112 LEU B N 1
ATOM 2688 C CA . LEU B 1 112 ? -18.125 -5.992 -1.789 1 95.44 112 LEU B CA 1
ATOM 2689 C C . LEU B 1 112 ? -18.547 -4.594 -2.236 1 95.44 112 LEU B C 1
ATOM 2691 O O . LEU B 1 112 ? -19.688 -4.18 -2.006 1 95.44 112 LEU B O 1
ATOM 2695 N N . THR B 1 113 ? -17.656 -3.881 -2.916 1 94.12 113 THR B N 1
ATOM 2696 C CA . THR B 1 113 ? -17.969 -2.488 -3.217 1 94.12 113 THR B CA 1
ATOM 2697 C C . THR B 1 113 ? -17.875 -2.227 -4.719 1 94.12 113 THR B C 1
ATOM 2699 O O . THR B 1 113 ? -17.938 -1.076 -5.156 1 94.12 113 THR B O 1
ATOM 2702 N N . ALA B 1 114 ? -17.484 -3.209 -5.434 1 82.88 114 ALA B N 1
ATOM 2703 C CA . ALA B 1 114 ? -17.422 -3.078 -6.887 1 82.88 114 ALA B CA 1
ATOM 2704 C C . ALA B 1 114 ? -18.453 -3.969 -7.57 1 82.88 114 ALA B C 1
ATOM 2706 O O . ALA B 1 114 ? -18.484 -5.18 -7.336 1 82.88 114 ALA B O 1
ATOM 2707 N N . PRO B 1 115 ? -19.359 -3.361 -8.109 1 67.62 115 PRO B N 1
ATOM 2708 C CA . PRO B 1 115 ? -20.312 -4.227 -8.797 1 67.62 115 PRO B CA 1
ATOM 2709 C C . PRO B 1 115 ? -19.656 -5.133 -9.828 1 67.62 115 PRO B C 1
ATOM 2711 O O . PRO B 1 115 ? -18.766 -4.691 -10.57 1 67.62 115 PRO B O 1
ATOM 2714 N N . ASP B 1 116 ? -19.328 -6.289 -9.422 1 56.66 116 ASP B N 1
ATOM 2715 C CA . ASP B 1 116 ? -18.781 -7.266 -10.359 1 56.66 116 ASP B CA 1
ATOM 2716 C C . ASP B 1 116 ? -19.656 -7.383 -11.602 1 56.66 116 ASP B C 1
ATOM 2718 O O . ASP B 1 116 ? -20.891 -7.422 -11.5 1 56.66 116 ASP B O 1
ATOM 2722 N N . LYS B 1 117 ? -19.031 -6.762 -12.719 1 50.06 117 LYS B N 1
ATOM 2723 C CA . LYS B 1 117 ? -19.797 -6.969 -13.945 1 50.06 117 LYS B CA 1
ATOM 2724 C C . LYS B 1 117 ? -19.828 -8.445 -14.328 1 50.06 117 LYS B C 1
ATOM 2726 O O . LYS B 1 117 ? -18.859 -8.977 -14.859 1 50.06 117 LYS B O 1
ATOM 2731 N N . ASN B 1 118 ? -19.688 -9.391 -13.438 1 48.75 118 ASN B N 1
ATOM 2732 C CA . ASN B 1 118 ? -19.734 -10.688 -14.102 1 48.75 118 ASN B CA 1
ATOM 2733 C C . ASN B 1 118 ? -20.625 -10.656 -15.344 1 48.75 118 ASN B C 1
ATOM 2735 O O . ASN B 1 118 ? -21.812 -10.336 -15.258 1 48.75 118 ASN B O 1
ATOM 2739 N N . PRO B 1 119 ? -19.906 -10.68 -16.406 1 45.03 119 PRO B N 1
ATOM 2740 C CA . PRO B 1 119 ? -20.531 -10.648 -17.734 1 45.03 119 PRO B CA 1
ATOM 2741 C C . PRO B 1 119 ? -21.797 -11.492 -17.797 1 45.03 119 PRO B C 1
ATOM 2743 O O . PRO B 1 119 ? -22.828 -11.023 -18.297 1 45.03 119 PRO B O 1
ATOM 2746 N N . LYS B 1 120 ? -21.422 -12.898 -18 1 44.59 120 LYS B N 1
ATOM 2747 C CA . LYS B 1 120 ? -22.328 -13.672 -18.859 1 44.59 120 LYS B CA 1
ATOM 2748 C C . LYS B 1 120 ? -23.766 -13.578 -18.359 1 44.59 120 LYS B C 1
ATOM 2750 O O . LYS B 1 120 ? -24.672 -13.305 -19.141 1 44.59 120 LYS B O 1
ATOM 2755 N N . ASP B 1 121 ? -24.156 -14.32 -17.281 1 48.94 121 ASP B N 1
ATOM 2756 C CA . ASP B 1 121 ? -25.578 -14.594 -17.062 1 48.94 121 ASP B CA 1
ATOM 2757 C C . ASP B 1 121 ? -26.188 -13.594 -16.094 1 48.94 121 ASP B C 1
ATOM 2759 O O . ASP B 1 121 ? -27.297 -13.797 -15.594 1 48.94 121 ASP B O 1
ATOM 2763 N N . GLY B 1 122 ? -25.672 -12.414 -15.914 1 49.06 122 GLY B N 1
ATOM 2764 C CA . GLY B 1 122 ? -26.375 -11.461 -15.07 1 49.06 122 GLY B CA 1
ATOM 2765 C C . GLY B 1 122 ? -26.266 -11.766 -13.594 1 49.06 122 GLY B C 1
ATOM 2766 O O . GLY B 1 122 ? -26.859 -11.078 -12.758 1 49.06 122 GLY B O 1
ATOM 2767 N N . CYS B 1 123 ? -25.859 -12.922 -13.141 1 48.94 123 CYS B N 1
ATOM 2768 C CA . CYS B 1 123 ? -25.969 -13.289 -11.734 1 48.94 123 CYS B CA 1
ATOM 2769 C C . CYS B 1 123 ? -24.734 -12.828 -10.961 1 48.94 123 CYS B C 1
ATOM 2771 O O . CYS B 1 123 ? -23.609 -13.148 -11.344 1 48.94 123 CYS B O 1
ATOM 2773 N N . THR B 1 124 ? -24.906 -11.797 -10.219 1 58.59 124 THR B N 1
ATOM 2774 C CA . THR B 1 124 ? -23.859 -11.375 -9.289 1 58.59 124 THR B CA 1
ATOM 2775 C C . THR B 1 124 ? -23.547 -12.492 -8.297 1 58.59 124 THR B C 1
ATOM 2777 O O . THR B 1 124 ? -24.438 -13.016 -7.633 1 58.59 124 THR B O 1
ATOM 2780 N N . VAL B 1 125 ? -22.297 -13.008 -8.312 1 77.62 125 VAL B N 1
ATOM 2781 C CA . VAL B 1 125 ? -21.891 -14.117 -7.457 1 77.62 125 VAL B CA 1
ATOM 2782 C C . VAL B 1 125 ? -21.812 -13.656 -6.008 1 77.62 125 VAL B C 1
ATOM 2784 O O . VAL B 1 125 ? -22.203 -14.383 -5.09 1 77.62 125 VAL B O 1
ATOM 2787 N N . VAL B 1 126 ? -21.453 -12.367 -5.762 1 88.56 126 VAL B N 1
ATOM 2788 C CA . VAL B 1 126 ? -21.406 -11.789 -4.422 1 88.56 126 VAL B CA 1
ATOM 2789 C C . VAL B 1 126 ? -22.172 -10.477 -4.395 1 88.56 126 VAL B C 1
ATOM 2791 O O . VAL B 1 126 ? -21.922 -9.578 -5.199 1 88.56 126 VAL B O 1
ATOM 2794 N N . GLU B 1 127 ? -23.203 -10.391 -3.555 1 89.88 127 GLU B N 1
ATOM 2795 C CA . GLU B 1 127 ? -24.016 -9.172 -3.439 1 89.88 127 GLU B CA 1
ATOM 2796 C C . GLU B 1 127 ? -23.188 -8.031 -2.842 1 89.88 127 GLU B C 1
ATOM 2798 O O . GLU B 1 127 ? -22.391 -8.25 -1.929 1 89.88 127 GLU B O 1
ATOM 2803 N N . LEU B 1 128 ? -23.484 -6.883 -3.311 1 93.25 128 LEU B N 1
ATOM 2804 C CA . LEU B 1 128 ? -22.812 -5.699 -2.787 1 93.25 128 LEU B CA 1
ATOM 2805 C C . LEU B 1 128 ? -23.188 -5.465 -1.326 1 93.25 128 LEU B C 1
ATOM 2807 O O . LEU B 1 128 ? -24.328 -5.723 -0.92 1 93.25 128 LEU B O 1
ATOM 2811 N N . ASP B 1 129 ? -22.281 -5.082 -0.556 1 96.69 129 ASP B N 1
ATOM 2812 C CA . ASP B 1 129 ? -22.406 -4.688 0.844 1 96.69 129 ASP B CA 1
ATOM 2813 C C . ASP B 1 129 ? -21.406 -3.604 1.202 1 96.69 129 ASP B C 1
ATOM 2815 O O . ASP B 1 129 ? -20.328 -3.9 1.724 1 96.69 129 ASP B O 1
ATOM 2819 N N . TYR B 1 130 ? -21.781 -2.375 0.933 1 96.81 130 TYR B N 1
ATOM 2820 C CA . TYR B 1 130 ? -20.859 -1.253 1.033 1 96.81 130 TYR B CA 1
ATOM 2821 C C . TYR B 1 130 ? -20.375 -1.068 2.469 1 96.81 130 TYR B C 1
ATOM 2823 O O . TYR B 1 130 ? -19.188 -0.85 2.709 1 96.81 130 TYR B O 1
ATOM 2831 N N . PRO B 1 131 ? -21.297 -1.197 3.48 1 98.38 131 PRO B N 1
ATOM 2832 C CA . PRO B 1 131 ? -20.812 -1.06 4.855 1 98.38 131 PRO B CA 1
ATOM 2833 C C . PRO B 1 131 ? -19.75 -2.096 5.207 1 98.38 131 PRO B C 1
ATOM 2835 O O . PRO B 1 131 ? -18.703 -1.747 5.762 1 98.38 131 PRO B O 1
ATOM 2838 N N . ALA B 1 132 ? -19.984 -3.318 4.863 1 98.19 132 ALA B N 1
ATOM 2839 C CA . ALA B 1 132 ? -19 -4.367 5.133 1 98.19 132 ALA B CA 1
ATOM 2840 C C . ALA B 1 132 ? -17.734 -4.145 4.324 1 98.19 132 ALA B C 1
ATOM 2842 O O . ALA B 1 132 ? -16.625 -4.332 4.836 1 98.19 132 ALA B O 1
ATOM 2843 N N . GLY B 1 133 ? -17.906 -3.801 3.055 1 98.06 133 GLY B N 1
ATOM 2844 C CA . GLY B 1 133 ? -16.766 -3.52 2.203 1 98.06 133 GLY B CA 1
ATOM 2845 C C . GLY B 1 133 ? -15.875 -2.418 2.742 1 98.06 133 GLY B C 1
ATOM 2846 O O . GLY B 1 133 ? -14.648 -2.551 2.748 1 98.06 133 GLY B O 1
ATOM 2847 N N . LEU B 1 134 ? -16.469 -1.367 3.236 1 98.38 134 LEU B N 1
ATOM 2848 C CA . LEU B 1 134 ? -15.711 -0.258 3.816 1 98.38 134 LEU B CA 1
ATOM 2849 C C . LEU B 1 134 ? -14.906 -0.719 5.023 1 98.38 134 LEU B C 1
ATOM 2851 O O . LEU B 1 134 ? -13.75 -0.332 5.188 1 98.38 134 LEU B O 1
ATOM 2855 N N . LYS B 1 135 ? -15.492 -1.565 5.832 1 98.56 135 LYS B N 1
ATOM 2856 C CA . LYS B 1 135 ? -14.797 -2.074 7.012 1 98.56 135 LYS B CA 1
ATOM 2857 C C . LYS B 1 135 ? -13.562 -2.881 6.621 1 98.56 135 LYS B C 1
ATOM 2859 O O . LYS B 1 135 ? -12.508 -2.748 7.242 1 98.56 135 LYS B O 1
ATOM 2864 N N . TYR B 1 136 ? -13.688 -3.723 5.59 1 98.62 136 TYR B N 1
ATOM 2865 C CA . TYR B 1 136 ? -12.555 -4.504 5.113 1 98.62 136 TYR B CA 1
ATOM 2866 C C . TYR B 1 136 ? -11.469 -3.598 4.547 1 98.62 136 TYR B C 1
ATOM 2868 O O . TYR B 1 136 ? -10.281 -3.805 4.805 1 98.62 136 TYR B O 1
ATOM 2876 N N . LEU B 1 137 ? -11.891 -2.633 3.752 1 98.38 137 LEU B N 1
ATOM 2877 C CA . LEU B 1 137 ? -10.93 -1.707 3.168 1 98.38 137 LEU B CA 1
ATOM 2878 C C . LEU B 1 137 ? -10.211 -0.917 4.254 1 98.38 137 LEU B C 1
ATOM 2880 O O . LEU B 1 137 ? -9 -0.704 4.168 1 98.38 137 LEU B O 1
ATOM 2884 N N . GLU B 1 138 ? -10.93 -0.487 5.277 1 98.62 138 GLU B N 1
ATOM 2885 C CA . GLU B 1 138 ? -10.312 0.237 6.383 1 98.62 138 GLU B CA 1
ATOM 2886 C C . GLU B 1 138 ? -9.32 -0.646 7.137 1 98.62 138 GLU B C 1
ATOM 2888 O O . GLU B 1 138 ? -8.281 -0.169 7.598 1 98.62 138 GLU B O 1
ATOM 2893 N N . LYS B 1 139 ? -9.688 -1.905 7.297 1 98.19 139 LYS B N 1
ATOM 2894 C CA . LYS B 1 139 ? -8.766 -2.836 7.941 1 98.19 139 LYS B CA 1
ATOM 2895 C C . LYS B 1 139 ? -7.484 -2.986 7.133 1 98.19 139 LYS B C 1
ATOM 2897 O O . LYS B 1 139 ? -6.387 -2.941 7.688 1 98.19 139 LYS B O 1
ATOM 2902 N N . ALA B 1 140 ? -7.605 -3.158 5.828 1 98.19 140 ALA B N 1
ATOM 2903 C CA . ALA B 1 140 ? -6.434 -3.234 4.961 1 98.19 140 ALA B CA 1
ATOM 2904 C C . ALA B 1 140 ? -5.621 -1.943 5.02 1 98.19 140 ALA B C 1
ATOM 2906 O O . ALA B 1 140 ? -4.391 -1.976 4.992 1 98.19 140 ALA B O 1
ATOM 2907 N N . CYS B 1 141 ? -6.281 -0.819 5.066 1 97.69 141 CYS B N 1
ATOM 2908 C CA . CYS B 1 141 ? -5.629 0.479 5.203 1 97.69 141 CYS B CA 1
ATOM 2909 C C . CYS B 1 141 ? -4.816 0.55 6.492 1 97.69 141 CYS B C 1
ATOM 2911 O O . CYS B 1 141 ? -3.648 0.937 6.473 1 97.69 141 CYS B O 1
ATOM 2913 N N . SER B 1 142 ? -5.422 0.11 7.578 1 96 142 SER B N 1
ATOM 2914 C CA . SER B 1 142 ? -4.75 0.11 8.875 1 96 142 SER B CA 1
ATOM 2915 C C . SER B 1 142 ? -3.531 -0.81 8.859 1 96 142 SER B C 1
ATOM 2917 O O . SER B 1 142 ? -2.586 -0.606 9.625 1 96 142 SER B O 1
ATOM 2919 N N . GLY B 1 143 ? -3.582 -1.757 7.941 1 94.38 143 GLY B N 1
ATOM 2920 C CA . GLY B 1 143 ? -2.469 -2.676 7.777 1 94.38 143 GLY B CA 1
ATOM 2921 C C . GLY B 1 143 ? -1.391 -2.146 6.848 1 94.38 143 GLY B C 1
ATOM 2922 O O . GLY B 1 143 ? -0.413 -2.842 6.562 1 94.38 143 GLY B O 1
ATOM 2923 N N . GLY B 1 144 ? -1.574 -0.932 6.289 1 94.81 144 GLY B N 1
ATOM 2924 C CA . GLY B 1 144 ? -0.491 -0.284 5.566 1 94.81 144 GLY B CA 1
ATOM 2925 C C . GLY B 1 144 ? -0.712 -0.25 4.066 1 94.81 144 GLY B C 1
ATOM 2926 O O . GLY B 1 144 ? 0.185 0.129 3.311 1 94.81 144 GLY B O 1
ATOM 2927 N N . ASN B 1 145 ? -1.879 -0.593 3.58 1 97.19 145 ASN B N 1
ATOM 2928 C CA . ASN B 1 145 ? -2.131 -0.629 2.143 1 97.19 145 ASN B CA 1
ATOM 2929 C C . ASN B 1 145 ? -2.734 0.682 1.647 1 97.19 145 ASN B C 1
ATOM 2931 O O . ASN B 1 145 ? -3.918 0.949 1.868 1 97.19 145 ASN B O 1
ATOM 2935 N N . PRO B 1 146 ? -1.947 1.462 0.939 1 97.06 146 PRO B N 1
ATOM 2936 C CA . PRO B 1 146 ? -2.449 2.777 0.534 1 97.06 146 PRO B CA 1
ATOM 2937 C C . PRO B 1 146 ? -3.6 2.686 -0.468 1 97.06 146 PRO B C 1
ATOM 2939 O O . PRO B 1 146 ? -4.477 3.553 -0.488 1 97.06 146 PRO B O 1
ATOM 2942 N N . THR B 1 147 ? -3.594 1.662 -1.276 1 96.81 147 THR B N 1
ATOM 2943 C CA . THR B 1 147 ? -4.68 1.467 -2.229 1 96.81 147 THR B CA 1
ATOM 2944 C C . THR B 1 147 ? -6.008 1.264 -1.501 1 96.81 147 THR B C 1
ATOM 2946 O O . THR B 1 147 ? -7.02 1.863 -1.866 1 96.81 147 THR B O 1
ATOM 2949 N N . ALA B 1 148 ? -5.953 0.46 -0.469 1 98.06 148 ALA B N 1
ATOM 2950 C CA . ALA B 1 148 ? -7.156 0.233 0.331 1 98.06 148 ALA B CA 1
ATOM 2951 C C . ALA B 1 148 ? -7.629 1.526 0.988 1 98.06 148 ALA B C 1
ATOM 2953 O O . ALA B 1 148 ? -8.836 1.777 1.081 1 98.06 148 ALA B O 1
ATOM 2954 N N . CYS B 1 149 ? -6.695 2.352 1.464 1 98.12 149 CYS B N 1
ATOM 2955 C CA . CYS B 1 149 ? -7.051 3.637 2.059 1 98.12 149 CYS B CA 1
ATOM 2956 C C . CYS B 1 149 ? -7.75 4.531 1.045 1 98.12 149 CYS B C 1
ATOM 2958 O O . CYS B 1 149 ? -8.734 5.199 1.374 1 98.12 149 CYS B O 1
ATOM 2960 N N . TYR B 1 150 ? -7.285 4.488 -0.165 1 97.69 150 TYR B N 1
ATOM 2961 C CA . TYR B 1 150 ? -7.875 5.301 -1.225 1 97.69 150 TYR B CA 1
ATOM 2962 C C . TYR B 1 150 ? -9.289 4.836 -1.543 1 97.69 150 TY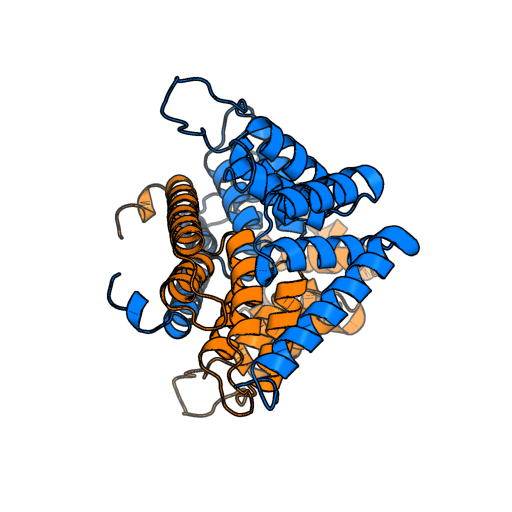R B C 1
ATOM 2964 O O . TYR B 1 150 ? -10.203 5.652 -1.666 1 97.69 150 TYR B O 1
ATOM 2972 N N . PHE B 1 151 ? -9.461 3.545 -1.686 1 97.12 151 PHE B N 1
ATOM 2973 C CA . PHE B 1 151 ? -10.781 3.018 -1.989 1 97.12 151 PHE B CA 1
ATOM 2974 C C . PHE B 1 151 ? -11.766 3.348 -0.872 1 97.12 151 PHE B C 1
ATOM 2976 O O . PHE B 1 151 ? -12.898 3.758 -1.135 1 97.12 151 PHE B O 1
ATOM 2983 N N . ALA B 1 152 ? -11.305 3.191 0.381 1 97.94 152 ALA B N 1
ATOM 2984 C CA . ALA B 1 152 ? -12.156 3.545 1.516 1 97.94 152 ALA B CA 1
ATOM 2985 C C . ALA B 1 152 ? -12.508 5.031 1.493 1 97.94 152 ALA B C 1
ATOM 2987 O O . ALA B 1 152 ? -13.664 5.402 1.716 1 97.94 152 ALA B O 1
ATOM 2988 N N . SER B 1 153 ? -11.523 5.82 1.217 1 97.62 153 SER B N 1
ATOM 2989 C CA . SER B 1 153 ? -11.727 7.266 1.147 1 97.62 153 SER B CA 1
ATOM 2990 C C . SER B 1 153 ? -12.773 7.625 0.092 1 97.62 153 SER B C 1
ATOM 2992 O O . SER B 1 153 ? -13.633 8.477 0.325 1 97.62 153 SER B O 1
ATOM 2994 N N . SER B 1 154 ? -12.734 6.984 -1.039 1 96.06 154 SER B N 1
ATOM 2995 C CA . SER B 1 154 ? -13.648 7.262 -2.141 1 96.06 154 SER B CA 1
ATOM 2996 C C . SER B 1 154 ? -15.094 6.957 -1.75 1 96.06 154 SER B C 1
ATOM 2998 O O . SER B 1 154 ? -16 7.715 -2.086 1 96.06 154 SER B O 1
ATOM 3000 N N . ILE B 1 155 ? -15.273 5.887 -1.029 1 96 155 ILE B N 1
ATOM 3001 C CA . ILE B 1 155 ? -16.609 5.52 -0.561 1 96 155 ILE B CA 1
ATOM 3002 C C . ILE B 1 155 ? -17.125 6.582 0.406 1 96 155 ILE B C 1
ATOM 3004 O O . ILE B 1 155 ? -18.297 6.969 0.348 1 96 155 ILE B O 1
ATOM 3008 N N . CYS B 1 156 ? -16.219 7.098 1.212 1 96.94 156 CYS B N 1
ATOM 3009 C CA . CYS B 1 156 ? -16.609 8.102 2.201 1 96.94 156 CYS B CA 1
ATOM 3010 C C . CYS B 1 156 ? -16.875 9.445 1.537 1 96.94 156 CYS B C 1
ATOM 3012 O O . CYS B 1 156 ? -17.656 10.25 2.057 1 96.94 156 CYS B O 1
ATOM 3014 N N . ILE B 1 157 ? -16.234 9.695 0.428 1 94.94 157 ILE B N 1
ATOM 3015 C CA . ILE B 1 157 ? -16.438 10.938 -0.311 1 94.94 157 ILE B CA 1
ATOM 3016 C C . ILE B 1 157 ? -17.812 10.93 -0.963 1 94.94 157 ILE B C 1
ATOM 3018 O O . ILE B 1 157 ? -18.578 11.891 -0.833 1 94.94 157 ILE B O 1
ATOM 3022 N N . THR B 1 158 ? -18.188 9.82 -1.644 1 93.44 158 THR B N 1
ATOM 3023 C CA . THR B 1 158 ? -19.375 9.773 -2.486 1 93.44 158 THR B CA 1
ATOM 3024 C C . THR B 1 158 ? -20.578 9.25 -1.698 1 93.44 158 THR B C 1
ATOM 3026 O O . THR B 1 158 ? -21.734 9.539 -2.041 1 93.44 158 THR B O 1
ATOM 3029 N N . GLY B 1 159 ? -20.25 8.539 -0.647 1 95.06 159 GLY B N 1
ATOM 3030 C CA . GLY B 1 159 ? -21.312 7.75 -0.028 1 95.06 159 GLY B CA 1
ATOM 3031 C C . GLY B 1 159 ? -21.719 6.551 -0.86 1 95.06 159 GLY B C 1
ATOM 3032 O O . GLY B 1 159 ? -21.25 6.375 -1.984 1 95.06 159 GLY B O 1
ATOM 3033 N N . ALA B 1 160 ? -22.453 5.652 -0.269 1 94.62 160 ALA B N 1
ATOM 3034 C CA . ALA B 1 160 ? -23 4.473 -0.932 1 94.62 160 ALA B CA 1
ATOM 3035 C C . ALA B 1 160 ? -24.172 3.896 -0.136 1 94.62 160 ALA B C 1
ATOM 3037 O O . ALA B 1 160 ? -24.5 4.395 0.943 1 94.62 160 ALA B O 1
ATOM 3038 N N . GLU B 1 161 ? -24.812 2.986 -0.733 1 95.19 161 GLU B N 1
ATOM 3039 C CA . GLU B 1 161 ? -25.938 2.361 -0.031 1 95.19 161 GLU B CA 1
ATOM 3040 C C . GLU B 1 161 ? -25.516 1.87 1.351 1 95.19 161 GLU B C 1
ATOM 3042 O O . GLU B 1 161 ? -24.562 1.087 1.476 1 95.19 161 GLU B O 1
ATOM 3047 N N . GLY B 1 162 ? -26.094 2.463 2.379 1 97.38 162 GLY B N 1
ATOM 3048 C CA . GLY B 1 162 ? -25.812 2.051 3.746 1 97.38 162 GLY B CA 1
ATOM 3049 C C . GLY B 1 162 ? -24.609 2.768 4.348 1 97.38 162 GLY B C 1
ATOM 3050 O O . GLY B 1 162 ? -24.25 2.52 5.5 1 97.38 162 GLY B O 1
ATOM 3051 N N . VAL B 1 163 ? -24 3.592 3.471 1 97.44 163 VAL B N 1
ATOM 3052 C CA . VAL B 1 163 ? -22.859 4.363 3.945 1 97.44 163 VAL B CA 1
ATOM 3053 C C . VAL B 1 163 ? -23.078 5.848 3.654 1 97.44 163 VAL B C 1
ATOM 3055 O O . VAL B 1 163 ? -23.172 6.25 2.492 1 97.44 163 VAL B O 1
ATOM 3058 N N . SER B 1 164 ? -23.125 6.617 4.684 1 97.25 164 SER B N 1
ATOM 3059 C CA . SER B 1 164 ? -23.281 8.062 4.504 1 97.25 164 SER B CA 1
ATOM 3060 C C . SER B 1 164 ? -21.953 8.711 4.133 1 97.25 164 SER B C 1
ATOM 3062 O O . SER B 1 164 ? -20.875 8.219 4.52 1 97.25 164 SER B O 1
ATOM 3064 N N . GLN B 1 165 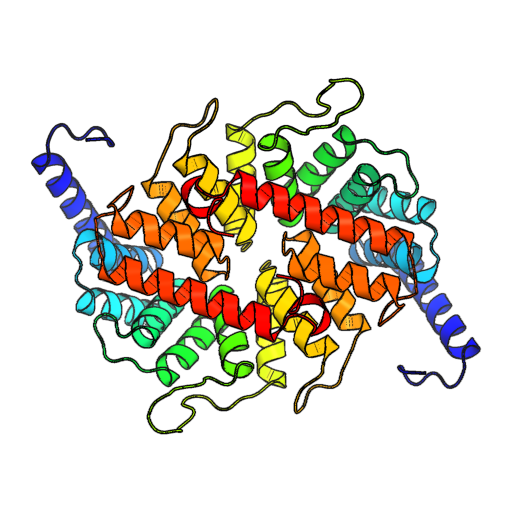? -22.078 9.75 3.404 1 96.44 165 GLN B N 1
ATOM 3065 C CA . GLN B 1 165 ? -20.875 10.539 3.127 1 96.44 165 GLN B CA 1
ATOM 3066 C C . GLN B 1 165 ? -20.219 11.016 4.418 1 96.44 165 GLN B C 1
ATOM 3068 O O . GLN B 1 165 ? -20.906 11.367 5.379 1 96.44 165 GLN B O 1
ATOM 3073 N N . ASP B 1 166 ? -19.016 10.953 4.457 1 96.38 166 ASP B N 1
ATOM 3074 C CA . ASP B 1 166 ? -18.188 11.469 5.543 1 96.38 166 ASP B CA 1
ATOM 3075 C C . ASP B 1 166 ? -16.875 12.031 5.016 1 96.38 166 ASP B C 1
ATOM 3077 O O . ASP B 1 166 ? -15.852 11.336 5.004 1 96.38 166 ASP B O 1
ATOM 3081 N N . LYS B 1 167 ? -16.891 13.273 4.625 1 95.75 167 LYS B N 1
ATOM 3082 C CA . LYS B 1 167 ? -15.773 13.875 3.916 1 95.75 167 LYS B CA 1
ATOM 3083 C C . LYS B 1 167 ? -14.586 14.086 4.848 1 95.75 167 LYS B C 1
ATOM 3085 O O . LYS B 1 167 ? -13.43 14.008 4.418 1 95.75 167 LYS B O 1
ATOM 3090 N N . ALA B 1 168 ? -14.828 14.359 6.082 1 94.31 168 ALA B N 1
ATOM 3091 C CA . ALA B 1 168 ? -13.727 14.477 7.039 1 94.31 168 ALA B CA 1
ATOM 3092 C C . ALA B 1 168 ? -12.969 13.164 7.168 1 94.31 168 ALA B C 1
ATOM 3094 O O . ALA B 1 168 ? -11.734 13.148 7.141 1 94.31 168 ALA B O 1
ATOM 3095 N N . LYS B 1 169 ? -13.758 12.109 7.316 1 96.12 169 LYS B N 1
ATOM 3096 C CA . LYS B 1 169 ? -13.141 10.789 7.348 1 96.12 169 LYS B CA 1
ATOM 3097 C C . LYS B 1 169 ? -12.406 10.492 6.043 1 96.12 169 LYS B C 1
ATOM 3099 O O . LYS B 1 169 ? -11.305 9.93 6.055 1 96.12 169 LYS B O 1
ATOM 3104 N N . ALA B 1 170 ? -12.977 10.875 4.945 1 97.5 170 ALA B N 1
ATOM 3105 C CA . ALA B 1 170 ? -12.359 10.672 3.633 1 97.5 170 ALA B CA 1
ATOM 3106 C C . ALA B 1 170 ? -11.008 11.375 3.545 1 97.5 170 ALA B C 1
ATOM 3108 O O . ALA B 1 170 ? -10.047 10.812 3.004 1 97.5 170 ALA B O 1
ATOM 3109 N N . ALA B 1 171 ? -10.922 12.539 4.07 1 96.56 171 ALA B N 1
ATOM 3110 C CA . ALA B 1 171 ? -9.672 13.297 4.027 1 96.56 171 ALA B CA 1
ATOM 3111 C C . ALA B 1 171 ? -8.578 12.594 4.824 1 96.56 171 ALA B C 1
ATOM 3113 O O . ALA B 1 171 ? -7.43 12.516 4.375 1 96.56 171 ALA B O 1
ATOM 3114 N N . LYS B 1 172 ? -8.93 12.078 5.961 1 95.38 172 LYS B N 1
ATOM 3115 C CA . LYS B 1 172 ? -7.969 11.367 6.793 1 95.38 172 LYS B CA 1
ATOM 3116 C C . LYS B 1 172 ? -7.457 10.109 6.09 1 95.38 172 LYS B C 1
ATOM 3118 O O . LYS B 1 172 ? -6.254 9.836 6.094 1 95.38 172 LYS B O 1
ATOM 3123 N N . LEU B 1 173 ? -8.359 9.375 5.523 1 97.75 173 LEU B N 1
ATOM 3124 C CA . LEU B 1 173 ? -8 8.172 4.777 1 97.75 173 LEU B CA 1
ATOM 3125 C C . LEU B 1 173 ? -7.145 8.523 3.562 1 97.75 173 LEU B C 1
ATOM 3127 O O . LEU B 1 173 ? -6.164 7.836 3.27 1 97.75 173 LEU B O 1
ATOM 3131 N N . SER B 1 174 ? -7.539 9.578 2.869 1 97.25 174 SER B N 1
ATOM 3132 C CA . SER B 1 174 ? -6.773 10.023 1.709 1 97.25 174 SER B CA 1
ATOM 3133 C C . SER B 1 174 ? -5.363 10.453 2.105 1 97.25 174 SER B C 1
ATOM 3135 O O . SER B 1 174 ? -4.406 10.219 1.367 1 97.25 174 SER B O 1
ATOM 3137 N N . GLN B 1 175 ? -5.254 11.109 3.238 1 96.06 175 GLN B N 1
ATOM 3138 C CA . GLN B 1 175 ? -3.938 11.5 3.729 1 96.06 175 GLN B CA 1
ATOM 3139 C C . GLN B 1 175 ? -3.043 10.281 3.941 1 96.06 175 GLN B C 1
ATOM 3141 O O . GLN B 1 175 ? -1.883 10.281 3.525 1 96.06 175 GLN B O 1
ATOM 3146 N N . THR B 1 176 ? -3.607 9.273 4.578 1 96 176 THR B N 1
ATOM 3147 C CA . THR B 1 176 ? -2.855 8.047 4.812 1 96 176 THR B CA 1
ATOM 3148 C C . THR B 1 176 ? -2.43 7.41 3.49 1 96 176 THR B C 1
ATOM 3150 O O . THR B 1 176 ? -1.283 6.984 3.338 1 96 176 THR B O 1
ATOM 3153 N N . ALA B 1 177 ? -3.375 7.332 2.553 1 97.5 177 ALA B N 1
ATOM 3154 C CA . ALA B 1 177 ? -3.084 6.77 1.237 1 97.5 177 ALA B CA 1
ATOM 3155 C C . ALA B 1 177 ? -1.987 7.559 0.531 1 97.5 177 ALA B C 1
ATOM 3157 O O . ALA B 1 177 ? -1.067 6.977 -0.049 1 97.5 177 ALA B O 1
ATOM 3158 N N . CYS B 1 178 ? -2.076 8.891 0.589 1 96.5 178 CYS B N 1
ATOM 3159 C CA . CYS B 1 178 ? -1.096 9.766 -0.045 1 96.5 178 CYS B CA 1
ATOM 3160 C C . CYS B 1 178 ? 0.28 9.586 0.587 1 96.5 178 CYS B C 1
ATOM 3162 O O . CYS B 1 178 ? 1.282 9.477 -0.121 1 96.5 178 CYS B O 1
ATOM 3164 N N . ASP B 1 179 ? 0.32 9.523 1.915 1 95.5 179 ASP B N 1
ATOM 3165 C CA . ASP B 1 179 ? 1.57 9.297 2.635 1 95.5 179 ASP B CA 1
ATOM 3166 C C . ASP B 1 179 ? 2.209 7.973 2.225 1 95.5 179 ASP B C 1
ATOM 3168 O O . ASP B 1 179 ? 3.434 7.832 2.256 1 95.5 179 ASP B O 1
ATOM 3172 N N . GLY B 1 180 ? 1.369 7.07 1.801 1 96.25 180 GLY B N 1
ATOM 3173 C CA . GLY B 1 180 ? 1.83 5.75 1.391 1 96.25 180 GLY B CA 1
ATOM 3174 C C . GLY B 1 180 ? 2.154 5.668 -0.089 1 96.25 180 GLY B C 1
ATOM 3175 O O . GLY B 1 180 ? 2.498 4.598 -0.594 1 96.25 180 GLY B O 1
ATOM 3176 N N . GLY B 1 181 ? 1.951 6.758 -0.832 1 94.81 181 GLY B N 1
ATOM 3177 C CA . GLY B 1 181 ? 2.406 6.805 -2.213 1 94.81 181 GLY B CA 1
ATOM 3178 C C . GLY B 1 181 ? 1.281 6.637 -3.217 1 94.81 181 GLY B C 1
ATOM 3179 O O . GLY B 1 181 ? 1.525 6.312 -4.383 1 94.81 181 GLY B O 1
ATOM 3180 N N . ASN B 1 182 ? 0.056 6.773 -2.801 1 95.12 182 ASN B N 1
ATOM 3181 C CA . ASN B 1 182 ? -1.063 6.707 -3.734 1 95.12 182 ASN B CA 1
ATOM 3182 C C . ASN B 1 182 ? -1.337 8.062 -4.383 1 95.12 182 ASN B C 1
ATOM 3184 O O . ASN B 1 182 ? -1.83 8.977 -3.729 1 95.12 182 ASN B O 1
ATOM 3188 N N . ILE B 1 183 ? -1.095 8.172 -5.617 1 93.31 183 ILE B N 1
ATOM 3189 C CA . ILE B 1 183 ? -1.135 9.438 -6.34 1 93.31 183 ILE B CA 1
ATOM 3190 C C . ILE B 1 183 ? -2.564 9.977 -6.363 1 93.31 183 ILE B C 1
ATOM 3192 O O . ILE B 1 183 ? -2.787 11.172 -6.176 1 93.31 183 ILE B O 1
ATOM 3196 N N . TYR B 1 184 ? -3.506 9.102 -6.535 1 94.19 184 TYR B N 1
ATOM 3197 C CA . TYR B 1 184 ? -4.902 9.516 -6.641 1 94.19 184 TYR B CA 1
ATOM 3198 C C . TYR B 1 184 ? -5.391 10.117 -5.328 1 94.19 184 TYR B C 1
ATOM 3200 O O . TYR B 1 184 ? -6.129 11.102 -5.332 1 94.19 184 TYR B O 1
ATOM 3208 N N . ALA B 1 185 ? -4.965 9.508 -4.293 1 96.44 185 ALA B N 1
ATOM 3209 C CA . ALA B 1 185 ? -5.34 10.031 -2.982 1 96.44 185 ALA B CA 1
ATOM 3210 C C . ALA B 1 185 ? -4.758 11.422 -2.756 1 96.44 185 ALA B C 1
ATOM 3212 O O . ALA B 1 185 ? -5.41 12.289 -2.174 1 96.44 185 ALA B O 1
ATOM 3213 N N . CYS B 1 186 ? -3.518 11.648 -3.191 1 96.31 186 CYS B N 1
ATOM 3214 C CA . CYS B 1 186 ? -2.906 12.969 -3.076 1 96.31 186 CYS B CA 1
ATOM 3215 C C . CYS B 1 186 ? -3.672 14 -3.895 1 96.31 186 CYS B C 1
ATOM 3217 O O . CYS B 1 186 ? -3.889 15.125 -3.439 1 96.31 186 CYS B O 1
ATOM 3219 N N . MET B 1 187 ? -4.043 13.586 -5.043 1 95.44 187 MET B N 1
ATOM 3220 C CA . MET B 1 187 ? -4.82 14.477 -5.898 1 95.44 187 MET B CA 1
ATOM 3221 C C . MET B 1 187 ? -6.156 14.828 -5.246 1 95.44 187 MET B C 1
ATOM 3223 O O . MET B 1 187 ? -6.574 15.984 -5.266 1 95.44 187 MET B O 1
ATOM 3227 N N . ASN B 1 188 ? -6.844 13.852 -4.684 1 94.75 188 ASN B N 1
ATOM 3228 C CA . ASN B 1 188 ? -8.102 14.094 -3.994 1 94.75 188 ASN B CA 1
ATOM 3229 C C . ASN B 1 188 ? -7.93 15.07 -2.832 1 94.75 188 ASN B C 1
ATOM 3231 O O . ASN B 1 188 ? -8.75 15.969 -2.643 1 94.75 188 ASN B O 1
ATOM 3235 N N . LEU B 1 189 ? -6.832 14.875 -2.135 1 95.75 189 LEU B N 1
ATOM 3236 C CA . LEU B 1 189 ? -6.574 15.773 -1.01 1 95.75 189 LEU B CA 1
ATOM 3237 C C . LEU B 1 189 ? -6.359 17.203 -1.49 1 95.75 189 LEU B C 1
ATOM 3239 O O . LEU B 1 189 ? -6.859 18.141 -0.88 1 95.75 189 LEU B O 1
ATOM 3243 N N . SER B 1 190 ? -5.598 17.281 -2.531 1 96.31 190 SER B N 1
ATOM 3244 C CA . SER B 1 190 ? -5.383 18.609 -3.102 1 96.31 190 SER B CA 1
ATOM 3245 C C . SER B 1 190 ? -6.707 19.281 -3.457 1 96.31 190 SER B C 1
ATOM 3247 O O . SER B 1 190 ? -6.93 20.438 -3.119 1 96.31 190 SER B O 1
ATOM 3249 N N . ARG B 1 191 ? -7.539 18.609 -4.027 1 95.38 191 ARG B N 1
ATOM 3250 C CA . ARG B 1 191 ? -8.844 19.125 -4.41 1 95.38 191 ARG B CA 1
ATOM 3251 C C . ARG B 1 191 ? -9.672 19.484 -3.18 1 95.38 191 ARG B C 1
ATOM 3253 O O . ARG B 1 191 ? -10.328 20.531 -3.148 1 95.38 191 ARG B O 1
ATOM 3260 N N . MET B 1 192 ? -9.719 18.578 -2.209 1 95.44 192 MET B N 1
ATOM 3261 C CA . MET B 1 192 ? -10.484 18.812 -0.988 1 95.44 192 MET B CA 1
ATOM 3262 C C . MET B 1 192 ? -10.039 20.094 -0.299 1 95.44 192 MET B C 1
ATOM 3264 O O . MET B 1 192 ? -10.875 20.891 0.136 1 95.44 192 MET B O 1
ATOM 3268 N N . TYR B 1 193 ? -8.758 20.359 -0.257 1 94.75 193 TYR B N 1
ATOM 3269 C CA . TYR B 1 193 ? -8.234 21.562 0.388 1 94.75 193 TYR B CA 1
ATOM 3270 C C . TYR B 1 193 ? -8.492 22.797 -0.469 1 94.75 193 TYR B C 1
ATOM 3272 O O . TYR B 1 193 ? -8.617 23.906 0.053 1 94.75 193 TYR B O 1
ATOM 3280 N N . THR B 1 194 ? -8.5 22.594 -1.769 1 96.44 194 THR B N 1
ATOM 3281 C CA . THR B 1 194 ? -8.805 23.688 -2.674 1 96.44 194 THR B CA 1
ATOM 3282 C C . THR B 1 194 ? -10.234 24.188 -2.465 1 96.44 194 THR B C 1
ATOM 3284 O O . THR B 1 194 ? -10.492 25.391 -2.492 1 96.44 194 THR B O 1
ATOM 3287 N N . LYS B 1 195 ? -11.172 23.266 -2.125 1 95.56 195 LYS B N 1
ATOM 3288 C CA . LYS B 1 195 ? -12.594 23.594 -2.082 1 95.56 195 LYS B CA 1
ATOM 3289 C C . LYS B 1 195 ? -13.094 23.688 -0.643 1 95.56 195 LYS B C 1
ATOM 3291 O O . LYS B 1 195 ? -14.211 24.141 -0.396 1 95.56 195 LYS B O 1
ATOM 3296 N N . GLY B 1 196 ? -12.297 23.281 0.207 1 94 196 GLY B N 1
ATOM 3297 C CA . GLY B 1 196 ? -12.742 23.188 1.586 1 94 196 GLY B CA 1
ATOM 3298 C C . GLY B 1 196 ? -13.82 22.125 1.793 1 94 196 GLY B C 1
ATOM 3299 O O . GLY B 1 196 ? -14.82 22.375 2.459 1 94 196 GLY B O 1
ATOM 3300 N N . ASP B 1 197 ? -13.664 20.984 1.183 1 92.94 197 ASP B N 1
ATOM 3301 C CA . ASP B 1 197 ? -14.625 19.891 1.22 1 92.94 197 ASP B CA 1
ATOM 3302 C C . ASP B 1 197 ? -14.203 18.828 2.232 1 92.94 197 ASP B C 1
ATOM 3304 O O . ASP B 1 197 ? -13.359 17.969 1.934 1 92.94 197 ASP B O 1
ATOM 3308 N N . GLY B 1 198 ? -14.766 18.797 3.387 1 92.19 198 GLY B N 1
ATOM 3309 C CA . GLY B 1 198 ? -14.398 17.859 4.434 1 92.19 198 GLY B CA 1
ATOM 3310 C C . GLY B 1 198 ? -13.242 18.344 5.289 1 92.19 198 GLY B C 1
ATOM 3311 O O . GLY B 1 198 ? -12.938 17.75 6.324 1 92.19 198 GLY B O 1
ATOM 3312 N N . VAL B 1 199 ? -12.586 19.328 4.781 1 92.56 199 VAL B N 1
ATOM 3313 C CA . VAL B 1 199 ? -11.508 20.016 5.465 1 92.56 199 VAL B CA 1
ATOM 3314 C C . VAL B 1 199 ? -11.695 21.531 5.328 1 92.56 199 VAL B C 1
ATOM 3316 O O . VAL B 1 199 ? -12.508 21.984 4.527 1 92.56 199 VAL B O 1
ATOM 3319 N N . GLU B 1 200 ? -10.992 22.266 6.141 1 90.94 200 GLU B N 1
ATOM 3320 C CA . GLU B 1 200 ? -11 23.719 5.945 1 90.94 200 GLU B CA 1
ATOM 3321 C C . GLU B 1 200 ? -10.211 24.109 4.695 1 90.94 200 GLU B C 1
ATOM 3323 O O . GLU B 1 200 ? -9.156 23.531 4.414 1 90.94 200 GLU B O 1
ATOM 3328 N N . LEU B 1 201 ? -10.789 25.031 4.008 1 93.88 201 LEU B N 1
ATOM 3329 C CA . LEU B 1 201 ? -10.094 25.547 2.84 1 93.88 201 LEU B CA 1
ATOM 3330 C C . LEU B 1 201 ? -8.664 25.953 3.193 1 93.88 201 LEU B C 1
ATOM 3332 O O . LEU B 1 201 ? -8.438 26.609 4.207 1 93.88 201 LEU B O 1
ATOM 3336 N N . ASP B 1 202 ? -7.734 25.531 2.477 1 92.19 202 ASP B N 1
ATOM 3337 C CA . ASP B 1 202 ? -6.312 25.797 2.697 1 92.19 202 ASP B CA 1
ATOM 3338 C C . ASP B 1 202 ? -5.516 25.625 1.405 1 92.19 202 ASP B C 1
ATOM 3340 O O . ASP B 1 202 ? -5.098 24.516 1.067 1 92.19 202 ASP B O 1
ATOM 3344 N N . GLN B 1 203 ? -5.242 26.703 0.799 1 93.19 203 GLN B N 1
ATOM 3345 C CA . GLN B 1 203 ? -4.594 26.688 -0.507 1 93.19 203 GLN B CA 1
ATOM 3346 C C . GLN B 1 203 ? -3.148 26.203 -0.395 1 93.19 203 GLN B C 1
ATOM 3348 O O . GLN B 1 203 ? -2.639 25.547 -1.299 1 93.19 203 GLN B O 1
ATOM 3353 N N . THR B 1 204 ? -2.514 26.516 0.624 1 88.12 204 THR B N 1
ATOM 3354 C CA . THR B 1 204 ? -1.141 26.062 0.833 1 88.12 204 THR B CA 1
ATOM 3355 C C . THR B 1 204 ? -1.068 24.547 0.894 1 88.12 204 THR B C 1
ATOM 3357 O O . THR B 1 204 ? -0.246 23.922 0.212 1 88.12 204 THR B O 1
ATOM 3360 N N . LYS B 1 205 ? -1.977 23.969 1.612 1 90.44 205 LYS B N 1
ATOM 3361 C CA . LYS B 1 205 ? -2.021 22.5 1.684 1 90.44 205 LYS B CA 1
ATOM 3362 C C . LYS B 1 205 ? -2.41 21.906 0.337 1 90.44 205 LYS B C 1
ATOM 3364 O O . LYS B 1 205 ? -1.875 20.859 -0.061 1 90.44 205 LYS B O 1
ATOM 3369 N N . ALA B 1 206 ? -3.354 22.562 -0.274 1 95.44 206 ALA B N 1
ATOM 3370 C CA . ALA B 1 206 ? -3.762 22.094 -1.592 1 95.44 206 ALA B CA 1
ATOM 3371 C C . ALA B 1 206 ? -2.564 21.969 -2.531 1 95.44 206 ALA B C 1
ATOM 3373 O O . ALA B 1 206 ? -2.379 20.953 -3.189 1 95.44 206 ALA B O 1
ATOM 3374 N N . ASN B 1 207 ? -1.754 23 -2.525 1 93.81 207 ASN B N 1
ATOM 3375 C CA . ASN B 1 207 ? -0.581 23.016 -3.393 1 93.81 207 ASN B CA 1
ATOM 3376 C C . ASN B 1 207 ? 0.452 21.984 -2.963 1 93.81 207 ASN B C 1
ATOM 3378 O O . ASN B 1 207 ? 1.117 21.375 -3.805 1 93.81 207 ASN B O 1
ATOM 3382 N N . MET B 1 208 ? 0.589 21.828 -1.73 1 90.56 208 MET B N 1
ATOM 3383 C CA . MET B 1 208 ? 1.519 20.828 -1.206 1 90.56 208 MET B CA 1
ATOM 3384 C C . MET B 1 208 ? 1.152 19.438 -1.696 1 90.56 208 MET B C 1
ATOM 3386 O O . MET B 1 208 ? 2.023 18.672 -2.121 1 90.56 208 MET B O 1
ATOM 3390 N N . PHE B 1 209 ? -0.097 19.078 -1.662 1 95 209 PHE B N 1
ATOM 3391 C CA . PHE B 1 209 ? -0.521 17.75 -2.066 1 95 209 PHE B CA 1
ATOM 3392 C C . PHE B 1 209 ? -0.458 17.594 -3.58 1 95 209 PHE B C 1
ATOM 3394 O O . PHE B 1 209 ? -0.188 16.5 -4.09 1 95 209 PHE B O 1
ATOM 3401 N N . LYS B 1 210 ? -0.684 18.703 -4.23 1 95.12 210 LYS B N 1
ATOM 3402 C CA . LYS B 1 210 ? -0.474 18.672 -5.676 1 95.12 210 LYS B CA 1
ATOM 3403 C C . LYS B 1 210 ? 0.977 18.344 -6.016 1 95.12 210 LYS B C 1
ATOM 3405 O O . LYS B 1 210 ? 1.241 17.531 -6.898 1 95.12 210 LYS B O 1
ATOM 3410 N N . GLU B 1 211 ? 1.875 18.953 -5.363 1 92.44 211 GLU B N 1
ATOM 3411 C CA . GLU B 1 211 ? 3.299 18.719 -5.586 1 92.44 211 GLU B CA 1
ATOM 3412 C C . GLU B 1 211 ? 3.689 17.297 -5.188 1 92.44 211 GLU B C 1
ATOM 3414 O O . GLU B 1 211 ? 4.492 16.656 -5.867 1 92.44 211 GLU B O 1
ATOM 3419 N N . LYS B 1 212 ? 3.119 16.891 -4.133 1 92.75 212 LYS B N 1
ATOM 3420 C CA . LYS B 1 212 ? 3.385 15.531 -3.697 1 92.75 212 LYS B CA 1
ATOM 3421 C C . LYS B 1 212 ? 2.92 14.516 -4.742 1 92.75 212 LYS B C 1
ATOM 3423 O O . LYS B 1 212 ? 3.621 13.547 -5.027 1 92.75 212 LYS B O 1
ATOM 3428 N N . ALA B 1 213 ? 1.718 14.734 -5.27 1 94.56 213 ALA B N 1
ATOM 3429 C CA . ALA B 1 213 ? 1.217 13.867 -6.336 1 94.56 213 ALA B CA 1
ATOM 3430 C C . ALA B 1 213 ? 2.178 13.844 -7.52 1 94.56 213 ALA B C 1
ATOM 3432 O O . ALA B 1 213 ? 2.463 12.781 -8.078 1 94.56 213 ALA B O 1
ATOM 3433 N N . ARG B 1 214 ? 2.693 14.977 -7.852 1 92.75 214 ARG B N 1
ATOM 3434 C CA . ARG B 1 214 ? 3.645 15.086 -8.953 1 92.75 214 ARG B CA 1
ATOM 3435 C C . ARG B 1 214 ? 4.922 14.312 -8.648 1 92.75 214 ARG B C 1
ATOM 3437 O O . ARG B 1 214 ? 5.441 13.602 -9.516 1 92.75 214 ARG B O 1
ATOM 3444 N N . GLU B 1 215 ? 5.418 14.445 -7.461 1 89.69 215 GLU B N 1
ATOM 3445 C CA . GLU B 1 215 ? 6.641 13.758 -7.059 1 89.69 215 GLU B CA 1
ATOM 3446 C C . GLU B 1 215 ? 6.473 12.242 -7.125 1 89.69 215 GLU B C 1
ATOM 3448 O O . GLU B 1 215 ? 7.348 11.539 -7.629 1 89.69 215 GLU B O 1
ATOM 3453 N N . ILE B 1 216 ? 5.379 11.781 -6.586 1 90.56 216 ILE B N 1
ATOM 3454 C CA . ILE B 1 216 ? 5.113 10.352 -6.598 1 90.56 216 ILE B CA 1
ATOM 3455 C C . ILE B 1 216 ? 5.008 9.852 -8.039 1 90.56 216 ILE B C 1
ATOM 3457 O O . ILE B 1 216 ? 5.562 8.812 -8.383 1 90.56 216 ILE B O 1
ATOM 3461 N N . ARG B 1 217 ? 4.305 10.609 -8.844 1 89.62 217 ARG B N 1
ATOM 3462 C CA . ARG B 1 217 ? 4.172 10.258 -10.258 1 89.62 217 ARG B CA 1
ATOM 3463 C C . ARG B 1 217 ? 5.539 10.18 -10.93 1 89.62 217 ARG B C 1
ATOM 3465 O O . ARG B 1 217 ? 5.805 9.242 -11.688 1 89.62 217 ARG B O 1
ATOM 3472 N N . ASP B 1 218 ? 6.363 11.102 -10.672 1 88.19 218 ASP B N 1
ATOM 3473 C CA . ASP B 1 218 ? 7.703 11.125 -11.25 1 88.19 218 ASP B CA 1
ATOM 3474 C C . ASP B 1 218 ? 8.523 9.93 -10.781 1 88.19 218 ASP B C 1
ATOM 3476 O O . ASP B 1 218 ? 9.25 9.32 -11.578 1 88.19 218 ASP B O 1
ATOM 3480 N N . ASP B 1 219 ? 8.375 9.617 -9.539 1 87.5 219 ASP B N 1
ATOM 3481 C CA . ASP B 1 219 ? 9.086 8.461 -9 1 87.5 219 ASP B CA 1
ATOM 3482 C C . ASP B 1 219 ? 8.617 7.168 -9.664 1 87.5 219 ASP B C 1
ATOM 3484 O O . ASP B 1 219 ? 9.438 6.301 -9.984 1 87.5 219 ASP B O 1
ATOM 3488 N N . MET B 1 220 ? 7.289 7.062 -9.828 1 86 220 MET B N 1
ATOM 3489 C CA . MET B 1 220 ? 6.719 5.883 -10.469 1 86 220 MET B CA 1
ATOM 3490 C C . MET B 1 220 ? 7.203 5.758 -11.906 1 86 220 MET B C 1
ATOM 3492 O O . MET B 1 220 ? 7.543 4.664 -12.359 1 86 220 MET B O 1
ATOM 3496 N N . ARG B 1 221 ? 7.254 6.859 -12.57 1 81.88 221 ARG B N 1
ATOM 3497 C CA . ARG B 1 221 ? 7.668 6.875 -13.969 1 81.88 221 ARG B CA 1
ATOM 3498 C C . ARG B 1 221 ? 9.141 6.5 -14.109 1 81.88 221 ARG B C 1
ATOM 3500 O O . ARG B 1 221 ? 9.516 5.758 -15.023 1 81.88 221 ARG B O 1
ATOM 3507 N N . LYS B 1 222 ? 9.93 7.027 -13.266 1 79.88 222 LYS B N 1
ATOM 3508 C CA . LYS B 1 222 ? 11.359 6.746 -13.312 1 79.88 222 LYS B CA 1
ATOM 3509 C C . LYS B 1 222 ? 11.641 5.27 -13.055 1 79.88 222 LYS B C 1
ATOM 3511 O O . LYS B 1 222 ? 12.641 4.727 -13.539 1 79.88 222 LYS B O 1
ATOM 3516 N N . LYS B 1 223 ? 10.742 4.688 -12.383 1 79.06 223 LYS B N 1
ATOM 3517 C CA . LYS B 1 223 ? 10.961 3.295 -11.992 1 79.06 223 LYS B CA 1
ATOM 3518 C C . LYS B 1 223 ? 10.281 2.34 -12.977 1 79.06 223 LYS B C 1
ATOM 3520 O O . LYS B 1 223 ? 10.562 1.141 -12.977 1 79.06 223 LYS B O 1
ATOM 3525 N N . ALA B 1 224 ? 9.344 2.885 -13.75 1 71.75 224 ALA B N 1
ATOM 3526 C CA . ALA B 1 224 ? 8.664 2.059 -14.75 1 71.75 224 ALA B CA 1
ATOM 3527 C C . ALA B 1 224 ? 9.625 1.658 -15.867 1 71.75 224 ALA B C 1
ATOM 3529 O O . ALA B 1 224 ? 10.477 2.447 -16.281 1 71.75 224 ALA B O 1
ATOM 3530 N N . PRO B 1 225 ? 9.617 0.268 -16.141 1 62.16 225 PRO B N 1
ATOM 3531 C CA . PRO B 1 225 ? 10.484 -0.085 -17.266 1 62.16 225 PRO B CA 1
ATOM 3532 C C . PRO B 1 225 ? 10.211 0.764 -18.516 1 62.16 225 PRO B C 1
ATOM 3534 O O . PRO B 1 225 ? 9.094 1.234 -18.703 1 62.16 225 PRO B O 1
ATOM 3537 N N . ILE B 1 226 ? 11.281 1.252 -19.266 1 52.59 226 ILE B N 1
ATOM 3538 C CA . ILE B 1 226 ? 11.305 2.105 -20.453 1 52.59 226 ILE B CA 1
ATOM 3539 C C . ILE B 1 226 ? 10.156 1.721 -21.391 1 52.59 226 ILE B C 1
ATOM 3541 O O . ILE B 1 226 ? 9.508 2.59 -21.969 1 52.59 226 ILE B O 1
ATOM 3545 N N . GLY B 1 227 ? 9.797 0.556 -21.625 1 48.88 227 GLY B N 1
ATOM 3546 C CA . GLY B 1 227 ? 8.789 0.24 -22.625 1 48.88 227 GLY B CA 1
ATOM 3547 C C . GLY B 1 227 ? 7.414 0.764 -22.281 1 48.88 227 GLY B C 1
ATOM 3548 O O . GLY B 1 227 ? 6.57 0.947 -23.156 1 48.88 227 GLY B O 1
ATOM 3549 N N . LEU B 1 228 ? 7.105 0.82 -21.094 1 49.88 228 LEU B N 1
ATOM 3550 C CA . LEU B 1 228 ? 5.789 1.289 -20.688 1 49.88 228 LEU B CA 1
ATOM 3551 C C . LEU B 1 228 ? 5.75 2.812 -20.609 1 49.88 228 LEU B C 1
ATOM 3553 O O . LEU B 1 228 ? 4.672 3.41 -20.562 1 49.88 228 LEU B O 1
ATOM 3557 N N . GLN B 1 229 ? 6.781 3.504 -20.375 1 44.88 229 GLN B N 1
ATOM 3558 C CA . GLN B 1 229 ? 6.883 4.957 -20.375 1 44.88 229 GLN B CA 1
ATOM 3559 C C . GLN B 1 229 ? 6.305 5.551 -21.656 1 44.88 229 GLN B C 1
ATOM 3561 O O . GLN B 1 229 ? 5.797 6.672 -21.656 1 44.88 229 GLN B O 1
ATOM 3566 N N . GLN B 1 230 ? 6.461 4.945 -22.875 1 37.91 230 GLN B N 1
ATOM 3567 C CA . GLN B 1 230 ? 6.121 5.508 -24.172 1 37.91 230 GLN B CA 1
ATOM 3568 C C . GLN B 1 230 ? 4.621 5.43 -24.422 1 37.91 230 GLN B C 1
ATOM 3570 O O . GLN B 1 230 ? 4.117 6.039 -25.375 1 37.91 230 GLN B O 1
ATOM 3575 N N . GLY B 1 231 ? 3.896 4.562 -23.797 1 32.91 231 GLY B N 1
ATOM 3576 C CA . GLY B 1 231 ? 2.521 4.504 -24.266 1 32.91 231 GLY B CA 1
ATOM 3577 C C . GLY B 1 231 ? 1.605 5.477 -23.547 1 32.91 231 GLY B C 1
ATOM 3578 O O . GLY B 1 231 ? 0.388 5.453 -23.75 1 32.91 231 GLY B O 1
ATOM 3579 N N . SER B 1 232 ? 1.921 6.012 -22.312 1 30.31 232 SER B N 1
ATOM 3580 C CA . SER B 1 232 ? 0.914 7.027 -22.031 1 30.31 232 SER B CA 1
ATOM 3581 C C . SER B 1 232 ? 1.124 8.273 -22.875 1 30.31 232 SER B C 1
ATOM 3583 O O . SER B 1 232 ? 2.26 8.617 -23.219 1 30.31 232 SER B O 1
#

pLDDT: mean 90.01, std 14.57, range [30.31, 98.81]

Sequence (464 aa):
MAFGFKSEDELQEYLEKLGTEYKFSCFKENNSEGCHLLGDYLEAVKKDFVSAIKVFKSNCDDNKHGKSCFKYANFTYLGKGCEINKRTSFDYYKKACDLNYMEGCLHSGVILTAPDKNPKDGCTVVELDYPAGLKYLEKACSGGNPTACYFASSICITGAEGVSQDKAKAAKLSQTACDGGNIYACMNLSRMYTKGDGVELDQTKANMFKEKAREIRDDMRKKAPIGLQQGSMAFGFKSEDELQEYLEKLGTEYKFSCFKENNSEGCHLLGDYLEAVKKDFVSAIKVFKSNCDDNKHGKSCFKYANFTYLGKGCEINKRTSFDYYKKACDLNYMEGCLHSGVILTAPDKNPKDGCTVVELDYPAGLKYLEKACSGGNPTACYFASSICITGAEGVSQDKAKAAKLSQTACDGGNIYACMNLSRMYTKGDGVELDQTKANMFKEKAREIRDDMRKKAPIGLQQGS

InterPro domains:
  IPR006597 Sel1-like repeat [PF08238] (67-101)
  IPR006597 Sel1-like repeat [PF08238] (127-145)
  IPR006597 Sel1-like repeat [PF08238] (147-182)
  IPR006597 Sel1-like repeat [PF08238] (184-212)
  IPR006597 Sel1-like repeat [SM00671] (32-64)
  IPR006597 Sel1-like repeat [SM00671] (66-101)
  IPR006597 Sel1-like repeat [SM00671] (102-145)
  IPR006597 Sel1-like repeat [SM00671] (146-182)
  IPR006597 Sel1-like repeat [SM00671] (183-218)
  IPR011990 Tetratricopeptide-like helical domain superfamily [G3DSA:1.25.40.10] (7-227)
  IPR040239 Beta-lactamase HcpB-like [PTHR13891] (4-224)

Radius of gyration: 23.42 Å; Cα contacts (8 Å, |Δi|>4): 785; chains: 2; bounding box: 54×63×57 Å

Secondary structure (DSSP, 8-state):
-TTS-SSHHHHHHHHHHHHHHHHIIIIIT--HHHHHHHHHHHHHTS--HHHHHHHHHHHHHHH--HHHHHHHHHHHHHTSSS---HHHHHHHHHHHHHTT-HHHHHHHHHHHHS-----SSS--SS---HHHHHHHHHHHHHTT-HHHHHHHHHHHHH-BTTB---HHHHHHHHHHHHHTT-HHHHHHHHHHHHHTSSS---HHHHHHHHHHHHHHHHHHHHHS-HHHHT--/--SS-SSHHHHHHHHHHHHHHHHIIIIIT--HHHHHHHHHHHHHTS--HHHHHHHHHHHHHHH--HHHHHHHHHHHHHTSSS---HHHHHHHHHHHHHTT-HHHHHHHHHHHHS-----SSS--SS---HHHHHHHHHHHHHTT-HHHHHHHHHHHHH-BTTB---HHHHHHHHHHHHHTT-HHHHHHHHHHHHHTSSS---HHHHHHHHHHHHHHHHHHHHHS-HHHHTT-

Organism: Nephila pilipes (NCBI:txid299642)

Foldseek 3Di:
DPPPQPDPVSVVVVLVVLLVVLCCCCPVVVPLVSLLVNLVSCCPPVVPQLVSLVSLVCSCVPVVDLVSLQVNLVCLCVVRNHHNDNLSSLVSLVSSVVSVNLVSLLVNLCLQDPQPPPPDPPDNNDHHDNVSSLVSLVSSLVVQALVSLQVNLVCLCVPDVVGHRQNLSSLVSLVSSLVSLNLVSLQVNLVCLCVVPSHHNDNVSSVVSVVSSVVSVVVVLVPDDPVVNPPD/DPPPQPDPVSVVVVLVVLLVVLCCCCPVVVPLVSLLVNLVSCCPPVVNNLVSLVSLVCSCVPVVDLVSLQVNLVCLCVVRNHHNDNLSSLVSLVSSVVSVNLVSLLVNLCLQDPQPPPDDDPDNNDHHDNVSSLVSLVSSLVVQALVSLQVNLVCLCVPDVVGHRQNLSSLVSLVSSLVSLNLVSLQVNLVCLCVVPSHHNDNVSSVVSVVSSVVSVVVVLVPPDPVVNPPD

Nearest PDB structures (foldseek):
  7mqz-assembly1_A  TM=8.553E-01  e=8.025E-14  Homo sapiens
  6ok3-assembly1_B  TM=8.564E-01  e=8.751E-09  Oxalobacter formigenes OXCC13
  8sxq-assembly2_B  TM=8.330E-01  e=2.995E-08  Legionella pneumophila
  5b26-assembly1_B  TM=7.129E-01  e=1.706E-06  Mus musculus
  4bwr-assembly1_A  TM=5.884E-01  e=1.025E-07  Escherichia coli CFT073

Solvent-accessible surface area (backbone atoms only — not comparable to full-atom values): 21946 Å² total; per-residue (Å²): 115,86,86,71,43,91,40,74,66,54,46,50,50,50,51,52,51,49,53,50,52,21,46,45,31,22,72,72,65,63,33,52,66,27,28,44,51,35,20,49,42,26,42,73,72,67,61,35,34,51,62,15,44,51,38,16,42,48,32,20,74,74,59,61,31,17,67,26,18,32,50,33,13,49,30,22,55,69,32,52,63,47,69,61,35,59,50,60,14,44,56,25,14,43,49,2,27,76,53,70,26,42,54,13,16,31,53,37,10,47,53,18,62,38,84,68,66,62,64,83,82,70,62,66,74,61,73,74,36,42,52,60,12,41,54,27,9,46,50,12,25,76,46,40,21,19,55,24,15,30,55,33,14,34,43,20,57,72,26,50,73,86,31,70,60,34,35,46,60,15,48,55,29,14,48,53,3,30,67,46,61,28,45,67,21,16,45,50,45,14,50,25,17,62,68,31,53,51,43,71,63,33,62,67,59,11,50,51,24,44,51,48,23,51,51,45,50,50,51,52,52,73,50,42,59,72,79,61,64,71,72,110,117,84,84,73,41,92,41,73,65,54,45,50,50,50,51,51,52,50,52,50,51,21,44,44,32,21,73,73,64,64,32,55,67,27,30,45,50,34,19,50,42,26,41,74,73,66,61,35,35,52,62,16,44,51,39,18,42,48,33,20,74,74,59,61,31,18,67,25,18,32,50,32,14,51,30,24,54,68,32,52,64,46,68,64,33,60,51,60,14,44,56,25,14,44,49,2,26,77,52,70,26,41,54,14,16,31,51,34,12,46,52,19,62,38,82,65,73,54,69,85,83,70,61,63,74,61,72,74,35,43,52,61,11,41,53,28,9,47,51,12,26,76,47,41,21,19,54,24,15,30,55,34,14,34,44,21,56,71,28,50,74,87,33,70,62,34,36,47,60,14,47,56,29,14,47,53,3,28,67,46,61,29,43,66,21,16,44,51,46,14,50,25,18,62,69,30,54,52,43,71,63,32,60,69,58,12,51,50,25,43,50,48,23,49,51,45,49,50,53,52,55,73,51,43,61,71,79,61,64,72,74,110